Protein AF-0000000080282790 (afdb_homodimer)

Solvent-accessible surface area (backbone atoms only — not comparable to full-atom values): 28186 Å² total; per-residue (Å²): 68,36,35,28,41,36,25,64,30,59,47,28,40,49,31,53,51,54,40,48,74,72,68,46,48,37,33,34,39,38,60,56,59,32,87,54,83,62,61,91,70,49,43,78,41,66,48,55,32,56,64,36,74,82,45,56,79,73,37,59,71,25,41,21,34,42,41,28,55,83,50,23,51,84,11,42,65,58,43,53,52,50,36,56,74,52,59,33,47,34,39,36,36,57,36,33,38,27,58,83,53,74,52,37,54,61,67,58,29,48,53,42,42,51,52,48,51,52,49,68,68,42,95,45,42,26,27,38,38,19,26,28,28,44,44,68,54,58,50,60,47,20,50,44,36,47,72,40,56,52,44,69,41,51,52,47,62,17,20,34,5,32,20,36,53,69,57,53,18,54,52,50,46,50,46,58,75,38,72,89,41,53,77,36,77,44,59,40,24,3,69,50,76,39,28,46,40,54,50,38,38,46,48,13,28,58,60,36,42,87,35,44,61,45,69,41,60,58,66,55,49,39,49,26,45,43,58,61,66,48,59,71,66,53,49,51,44,53,53,37,27,35,55,38,17,45,76,48,58,52,67,65,44,63,46,45,24,70,75,68,74,42,78,48,52,40,57,60,56,47,40,58,77,45,36,51,60,48,28,57,68,60,38,107,66,35,35,29,40,35,25,64,29,59,46,28,42,50,30,51,51,52,40,47,74,70,68,47,48,37,33,33,41,37,62,57,56,30,85,52,83,62,61,90,70,49,45,78,41,68,49,54,32,57,64,39,74,81,45,56,77,71,36,60,70,27,41,20,34,39,40,29,54,83,51,22,51,83,10,43,64,59,44,53,52,49,35,56,74,51,59,34,46,34,40,34,36,57,35,31,37,27,57,83,53,72,54,37,55,63,66,59,30,49,52,42,43,50,52,49,51,54,48,68,68,41,94,45,42,25,28,38,37,19,26,30,29,41,44,69,54,60,51,60,48,18,48,43,37,47,73,40,56,51,46,68,40,52,52,48,62,17,20,34,6,32,21,38,51,69,58,53,19,53,52,48,46,52,47,58,76,40,72,89,41,54,77,37,77,43,58,40,25,3,68,52,76,38,27,48,40,54,51,39,37,46,47,12,28,56,58,37,43,87,35,42,61,44,70,42,58,58,67,55,49,40,48,25,45,44,58,59,66,47,60,72,65,52,48,51,44,52,54,38,26,34,53,39,16,46,75,48,56,52,68,64,44,62,45,42,25,70,75,69,74,41,78,48,52,40,58,60,55,48,39,57,77,47,35,50,60,48,27,57,70,60,38,106

InterPro domains:
  IPR016040 NAD(P)-binding domain [PF13460] (6-177)
  IPR036291 NAD(P)-binding domain superfamily [SSF51735] (2-273)
  IPR051604 Ergot Alkaloid Biosynthesis Oxidoreductase [PTHR43162] (2-278)

Foldseek 3Di:
DEEEFPCVDPQNVLLVVVCVVVVHAYEYEDQPPDPPPDPPRYHYHHHQLCQCVVCLVVLAPHAEYEDECVRNPNNLLVVLVSNVVNPHAEYEYEAALCLVVPFADVVRSVSRVVSVVSNLPGPHFYEYEHEWAALCVCLVQLVVLLVHQEREEAQQQQKEFHAYSNLVSVVSNVRGPDRPRTPHYFYDGAADIDGNQRLSCLLCVLLVHRHGYDHDDLVVVQVVCVVVVDDSVVSSRVVRRSVVSSVPNGDHDQRSCVRVVHHGDHSSNVSNVVSVSNYNPDDD/DEEEFPCVDPQNVLLVVVCVVVVHAYEYEDCPPDPPPDPPRYHYHHHQLCQCVVCLVVLAPHAEYEDECVRNPNNLLVVLVSNVVNPHAEYEYEAALCLVVPFADVVRSVSRVVSVCSNLPGPHFYEYEHEWAALCVCLVQLVVLLVHQEREEAQQQQKEFHAYSNLVSVVSNVRGPDRPRGPHYHYDGAADIDGNQRLSCLLCVLLVHRHGYDHDDLVVVQVVCVVVVDDSVVSSRVVRRSVVSSVPNGDHDQRSCVRVVHHGDHSSNVSNVVSVSSYNPDDD

Nearest PDB structures (foldseek):
  5l4l-assembly1_A  TM=9.215E-01  e=4.609E-29  Streptomyces antibioticus
  8r2j-assembly2_B  TM=8.948E-01  e=4.585E-27  Streptomyces swartbergensis
  8r2j-assembly1_A  TM=8.954E-01  e=7.963E-27  Streptomyces swartbergensis
  2zcu-assembly1_A  TM=8.762E-01  e=7.799E-19  unclassified
  2zcv-assembly1_A  TM=8.796E-01  e=2.572E-17  Escherichia coli

Organism: Amycolatopsis orientalis (NCBI:txid31958)

Secondary structure (DSSP, 8-state):
-EEETTTTSHHHHHHHHHHHHTT--EEEEE-SS------TTEEEEE--TTSGGGGGGGGTT--EEEE-HHHHGGGHHHHHHHHHHTT--EEEEEEEGGGTS--S-HHHHHHHHHHHHHHHTSSSEEEEEEE--BGGGGGGGHHHHHH-SEEEES-TT-EE--B-HHHHHHHHHHHHH-STTTTEEEEE--SS-EEHHHHHHHHHHHHT---EEEE--HHHHHHHHHHTT--THHHHHHHHHHHHHHHS-----SHHHHHHSSPPPPHHHHHHHTGGGTS-----/-EEETTTTSHHHHHHHHHHHHTT--EEEEE-SS------TTEEEEE--TTSGGGGGGGGTT--EEEE-HHHHGGGHHHHHHHHHHTT--EEEEEEEGGGTS--S-HHHHHHHHHHHHHHHTSSSEEEEEEE--BGGGGGGGHHHHHH-SEEEES-TT-EE--B-HHHHHHHHHHHHH-STTTTEEEEE--SS-EEHHHHHHHHHHHHT---EEEE--HHHHHHHHHHTT--THHHHHHHHHHHHHHHS-----SHHHHHHSSPPPPHHHHHHHTGGGTS-----

Sequence (568 aa):
MILITGANGVVGRRVTDMLLQEGAAVAAVTRGLGETPSPDGVKVVSGDLFSPQWIEPELEGVEAIQLSPRATGPGLAELVKLAERQGVRRLVLLSATTVEYPAGEARFAAQFKAAEDLVAGSGLEWTVLRLADFAANALAWAPQLKAGDVVRGAYAQAATSPIHEADIAAVAVQALTGGAHAGMVHTLTGPHSLDQAEKVRIIGSAVGRALSFQELPPEQVRQGMLAQGLPEEVPARLLGSLADYALRPGPTTRTVEDLLGRPALTFADWVRDNAFAFTEPFPSMILITGANGVVGRRVTDMLLQEGAAVAAVTRGLGETPSPDGVKVVSGDLFSPQWIEPELEGVEAIQLSPRATGPGLAELVKLAERQGVRRLVLLSATTVEYPAGEARFAAQFKAAEDLVAGSGLEWTVLRLADFAANALAWAPQLKAGDVVRGAYAQAATSPIHEADIAAVAVQALTGGAHAGMVHTLTGPHSLDQAEKVRIIGSAVGRALSFQELPPEQVRQGMLAQGLPEEVPARLLGSLADYALRPGPTTRTVEDLLGRPALTFADWVRDNAFAFTEPFPS

pLDDT: mean 91.1, std 9.85, range [43.03, 98.62]

Radius of gyration: 24.53 Å; Cα contacts (8 Å, |Δi|>4): 1304; chains: 2; bounding box: 46×72×56 Å

Structure (mmCIF, N/CA/C/O backbone):
data_AF-0000000080282790-model_v1
#
loop_
_entity.id
_entity.type
_entity.pdbx_description
1 polymer 'NmrA family transcriptional regulator'
#
loop_
_atom_site.group_PDB
_atom_site.id
_atom_site.type_symbol
_atom_site.label_atom_id
_atom_site.label_alt_id
_atom_site.label_comp_id
_atom_site.label_asym_id
_atom_site.label_entity_id
_atom_site.label_seq_id
_atom_site.pdbx_PDB_ins_code
_atom_site.Cartn_x
_atom_site.Cartn_y
_atom_site.Cartn_z
_atom_site.occupancy
_atom_site.B_iso_or_equiv
_atom_site.auth_seq_id
_atom_site.auth_comp_id
_atom_site.auth_asym_id
_atom_site.auth_atom_id
_atom_site.pdbx_PDB_model_num
ATOM 1 N N . MET A 1 1 ? 2.842 30 -10.203 1 95.38 1 MET A N 1
ATOM 2 C CA . MET A 1 1 ? 3.492 28.766 -9.75 1 95.38 1 MET A CA 1
ATOM 3 C C . MET A 1 1 ? 3.088 28.438 -8.312 1 95.38 1 MET A C 1
ATOM 5 O O . MET A 1 1 ? 2.926 29.344 -7.488 1 95.38 1 MET A O 1
ATOM 9 N N . ILE A 1 2 ? 2.84 27.219 -8.055 1 97.5 2 ILE A N 1
ATOM 10 C CA . ILE A 1 2 ? 2.479 26.766 -6.719 1 97.5 2 ILE A CA 1
ATOM 11 C C . ILE A 1 2 ? 3.592 25.875 -6.156 1 97.5 2 ILE A C 1
ATOM 13 O O . ILE A 1 2 ? 4.078 24.969 -6.84 1 97.5 2 ILE A O 1
ATOM 17 N N . LEU A 1 3 ? 4.008 26.188 -4.938 1 97.56 3 LEU A N 1
ATOM 18 C CA . LEU A 1 3 ? 5.07 25.438 -4.289 1 97.56 3 LEU A CA 1
ATOM 19 C C . LEU A 1 3 ? 4.492 24.438 -3.285 1 97.56 3 LEU A C 1
ATOM 21 O O . LEU A 1 3 ? 3.662 24.812 -2.451 1 97.56 3 LEU A O 1
ATOM 25 N N . ILE A 1 4 ? 4.93 23.219 -3.408 1 96.19 4 ILE A N 1
ATOM 26 C CA . ILE A 1 4 ? 4.438 22.156 -2.545 1 96.19 4 ILE A CA 1
ATOM 27 C C . ILE A 1 4 ? 5.562 21.656 -1.64 1 96.19 4 ILE A C 1
ATOM 29 O O . ILE A 1 4 ? 6.562 21.109 -2.119 1 96.19 4 ILE A O 1
ATOM 33 N N . THR A 1 5 ? 5.375 21.906 -0.294 1 93.31 5 THR A N 1
ATOM 34 C CA . THR A 1 5 ? 6.242 21.219 0.659 1 93.31 5 THR A CA 1
ATOM 35 C C . THR A 1 5 ? 5.688 19.844 1 1 93.31 5 THR A C 1
ATOM 37 O O . THR A 1 5 ? 4.469 19.641 1.033 1 93.31 5 THR A O 1
ATOM 40 N N . GLY A 1 6 ? 6.559 18.875 1.169 1 85.94 6 GLY A N 1
ATOM 41 C CA . GLY A 1 6 ? 6.086 17.516 1.367 1 85.94 6 GLY A CA 1
ATOM 42 C C . GLY A 1 6 ? 5.52 16.891 0.106 1 85.94 6 GLY A C 1
ATOM 43 O O . GLY A 1 6 ? 4.527 16.156 0.16 1 85.94 6 GLY A O 1
ATOM 44 N N . ALA A 1 7 ? 6.082 17.172 -0.977 1 83.69 7 ALA A N 1
ATOM 45 C CA . ALA A 1 7 ? 5.57 16.781 -2.289 1 83.69 7 ALA A CA 1
ATOM 46 C C . ALA A 1 7 ? 5.594 15.266 -2.459 1 83.69 7 ALA A C 1
ATOM 48 O O . ALA A 1 7 ? 4.793 14.703 -3.211 1 83.69 7 ALA A O 1
ATOM 49 N N . ASN A 1 8 ? 6.387 14.602 -1.697 1 77.94 8 ASN A N 1
ATOM 50 C CA . ASN A 1 8 ? 6.508 13.148 -1.83 1 77.94 8 ASN A CA 1
ATOM 51 C C . ASN A 1 8 ? 5.562 12.422 -0.877 1 77.94 8 ASN A C 1
ATOM 53 O O . ASN A 1 8 ? 5.469 11.195 -0.91 1 77.94 8 ASN A O 1
ATOM 57 N N . GLY A 1 9 ? 4.93 13.203 -0.164 1 81 9 GLY A N 1
ATOM 58 C CA . GLY A 1 9 ? 3.986 12.602 0.768 1 81 9 GLY A CA 1
ATOM 59 C C . GLY A 1 9 ? 2.672 12.219 0.119 1 81 9 GLY A C 1
ATOM 60 O O . GLY A 1 9 ? 2.461 12.469 -1.069 1 81 9 GLY A O 1
ATOM 61 N N . VAL A 1 10 ? 1.82 11.602 0.936 1 83.5 10 VAL A N 1
ATOM 62 C CA . VAL A 1 10 ? 0.531 11.07 0.511 1 83.5 10 VAL A CA 1
ATOM 63 C C . VAL A 1 10 ? -0.321 12.195 -0.082 1 83.5 10 VAL A C 1
ATOM 65 O O . VAL A 1 10 ? -0.929 12.023 -1.142 1 83.5 10 VAL A O 1
ATOM 68 N N . VAL A 1 11 ? -0.322 13.32 0.583 1 89.44 11 VAL A N 1
ATOM 69 C CA . VAL A 1 11 ? -1.149 14.438 0.142 1 89.44 11 VAL A CA 1
ATOM 70 C C . VAL A 1 11 ? -0.428 15.211 -0.959 1 89.44 11 VAL A C 1
ATOM 72 O O . VAL A 1 11 ? -1.021 15.531 -1.99 1 89.44 11 VAL A O 1
ATOM 75 N N . GLY A 1 12 ? 0.852 15.484 -0.77 1 90.25 12 GLY A N 1
ATOM 76 C CA . GLY A 1 12 ? 1.631 16.281 -1.698 1 90.25 12 GLY A CA 1
ATOM 77 C C . GLY A 1 12 ? 1.627 15.734 -3.113 1 90.25 12 GLY A C 1
ATOM 78 O O . GLY A 1 12 ? 1.481 16.484 -4.078 1 90.25 12 GLY A O 1
ATOM 79 N N . ARG A 1 13 ? 1.73 14.484 -3.262 1 85.19 13 ARG A N 1
ATOM 80 C CA . ARG A 1 13 ? 1.756 13.859 -4.578 1 85.19 13 ARG A CA 1
ATOM 81 C C . ARG A 1 13 ? 0.43 14.055 -5.305 1 85.19 13 ARG A C 1
ATOM 83 O O . ARG A 1 13 ? 0.41 14.352 -6.5 1 85.19 13 ARG A O 1
ATOM 90 N N . ARG A 1 14 ? -0.644 13.852 -4.605 1 89.06 14 ARG A N 1
ATOM 91 C CA . ARG A 1 14 ? -1.972 13.984 -5.195 1 89.06 14 ARG A CA 1
ATOM 92 C C . ARG A 1 14 ? -2.258 15.422 -5.59 1 89.06 14 ARG A C 1
ATOM 94 O O . ARG A 1 14 ? -2.83 15.68 -6.652 1 89.06 14 ARG A O 1
ATOM 101 N N . VAL A 1 15 ? -1.848 16.281 -4.738 1 94.5 15 VAL A N 1
ATOM 102 C CA . VAL A 1 15 ? -2.033 17.703 -5.027 1 94.5 15 VAL A CA 1
ATOM 103 C C . VAL A 1 15 ? -1.242 18.094 -6.273 1 94.5 15 VAL A C 1
ATOM 105 O O . VAL A 1 15 ? -1.769 18.75 -7.172 1 94.5 15 VAL A O 1
ATOM 108 N N . THR A 1 16 ? -0.002 17.656 -6.352 1 92.5 16 THR A N 1
ATOM 109 C CA . THR A 1 16 ? 0.854 17.938 -7.5 1 92.5 16 THR A CA 1
ATOM 110 C C . THR A 1 16 ? 0.219 17.422 -8.789 1 92.5 16 THR A C 1
ATOM 112 O O . THR A 1 16 ? 0.119 18.156 -9.773 1 92.5 16 THR A O 1
ATOM 115 N N . ASP A 1 17 ? -0.285 16.266 -8.742 1 88.5 17 ASP A N 1
ATOM 116 C CA . ASP A 1 17 ? -0.903 15.656 -9.914 1 88.5 17 ASP A CA 1
ATOM 117 C C . ASP A 1 17 ? -2.127 16.453 -10.367 1 88.5 17 ASP A C 1
ATOM 119 O O . ASP A 1 17 ? -2.291 16.734 -11.555 1 88.5 17 ASP A O 1
ATOM 123 N N . MET A 1 18 ? -2.93 16.781 -9.438 1 92.81 18 MET A N 1
ATOM 124 C CA . MET A 1 18 ? -4.168 17.484 -9.75 1 92.81 18 MET A CA 1
ATOM 125 C C . MET A 1 18 ? -3.869 18.875 -10.305 1 92.81 18 MET A C 1
ATOM 127 O O . MET A 1 18 ? -4.512 19.328 -11.258 1 92.81 18 MET A O 1
ATOM 131 N N . LEU A 1 19 ? -2.902 19.562 -9.734 1 96.06 19 LEU A N 1
ATOM 132 C CA . LEU A 1 19 ? -2.523 20.891 -10.203 1 96.06 19 LEU A CA 1
ATOM 133 C C . LEU A 1 19 ? -1.993 20.828 -11.633 1 96.06 19 LEU A C 1
ATOM 135 O O . LEU A 1 19 ? -2.338 21.672 -12.469 1 96.06 19 LEU A O 1
ATOM 139 N N . LEU A 1 20 ? -1.208 19.797 -11.938 1 92.69 20 LEU A N 1
ATOM 140 C CA . LEU A 1 20 ? -0.663 19.625 -13.281 1 92.69 20 LEU A CA 1
ATOM 141 C C . LEU A 1 20 ? -1.775 19.375 -14.289 1 92.69 20 LEU A C 1
ATOM 143 O O . LEU A 1 20 ? -1.742 19.891 -15.406 1 92.69 20 LEU A O 1
ATOM 147 N N . GLN A 1 21 ? -2.693 18.609 -13.883 1 90.19 21 GLN A N 1
ATOM 148 C CA . GLN A 1 21 ? -3.834 18.312 -14.742 1 90.19 21 GLN A CA 1
ATOM 149 C C . GLN A 1 21 ? -4.621 19.578 -15.062 1 90.19 21 GLN A C 1
ATOM 151 O O . GLN A 1 21 ? -5.219 19.688 -16.141 1 90.19 21 GLN A O 1
ATOM 156 N N . GLU A 1 22 ? -4.566 20.5 -14.195 1 91.81 22 GLU A N 1
ATOM 157 C CA . GLU A 1 22 ? -5.27 21.766 -14.391 1 91.81 22 GLU A CA 1
ATOM 158 C C . GLU A 1 22 ? -4.398 22.781 -15.133 1 91.81 22 GLU A C 1
ATOM 160 O O . GLU A 1 22 ? -4.797 23.922 -15.328 1 91.81 22 GLU A O 1
ATOM 165 N N . GLY A 1 23 ? -3.172 22.391 -15.398 1 92.19 23 GLY A N 1
ATOM 166 C CA . GLY A 1 23 ? -2.289 23.234 -16.188 1 92.19 23 GLY A CA 1
ATOM 167 C C . GLY A 1 23 ? -1.485 24.203 -15.352 1 92.19 23 GLY A C 1
ATOM 168 O O . GLY A 1 23 ? -0.901 25.156 -15.883 1 92.19 23 GLY A O 1
ATOM 169 N N . ALA A 1 24 ? -1.476 24.016 -14.047 1 94.12 24 ALA A N 1
ATOM 170 C CA . ALA A 1 24 ? -0.714 24.906 -13.172 1 94.12 24 ALA A CA 1
ATOM 171 C C . ALA A 1 24 ? 0.766 24.531 -13.164 1 94.12 24 ALA A C 1
ATOM 173 O O . ALA A 1 24 ? 1.12 23.359 -13.328 1 94.12 24 ALA A O 1
ATOM 174 N N . ALA A 1 25 ? 1.568 25.516 -13.016 1 94.44 25 ALA A N 1
ATOM 175 C CA . ALA A 1 25 ? 2.986 25.266 -12.773 1 94.44 25 ALA A CA 1
ATOM 176 C C . ALA A 1 25 ? 3.24 24.922 -11.305 1 94.44 25 ALA A C 1
ATOM 178 O O . ALA A 1 25 ? 2.719 25.594 -10.406 1 94.44 25 ALA A O 1
ATOM 179 N N . VAL A 1 26 ? 3.975 23.844 -11.109 1 95.81 26 VAL A N 1
ATOM 180 C CA . VAL A 1 26 ? 4.184 23.359 -9.75 1 95.81 26 VAL A CA 1
ATOM 181 C C . VAL A 1 26 ? 5.684 23.25 -9.469 1 95.81 26 VAL A C 1
ATOM 183 O O . VAL A 1 26 ? 6.453 22.797 -10.32 1 95.81 26 VAL A O 1
ATOM 186 N N . ALA A 1 27 ? 6.082 23.734 -8.289 1 94.94 27 ALA A N 1
ATOM 187 C CA . ALA A 1 27 ? 7.402 23.453 -7.73 1 94.94 27 ALA A CA 1
ATOM 188 C C . ALA A 1 27 ? 7.305 22.516 -6.535 1 94.94 27 ALA A C 1
ATOM 190 O O . ALA A 1 27 ? 6.605 22.812 -5.562 1 94.94 27 ALA A O 1
ATOM 191 N N . ALA A 1 28 ? 7.945 21.406 -6.629 1 91.75 28 ALA A N 1
ATOM 192 C CA . ALA A 1 28 ? 7.945 20.406 -5.566 1 91.75 28 ALA A CA 1
ATOM 193 C C . ALA A 1 28 ? 9.258 20.438 -4.789 1 91.75 28 ALA A C 1
ATOM 195 O O . ALA A 1 28 ? 10.336 20.219 -5.363 1 91.75 28 ALA A O 1
ATOM 196 N N . VAL A 1 29 ? 9.156 20.688 -3.494 1 89.88 29 VAL A N 1
ATOM 197 C CA . VAL A 1 29 ? 10.352 20.703 -2.66 1 89.88 29 VAL A CA 1
ATOM 198 C C . VAL A 1 29 ? 10.641 19.281 -2.152 1 89.88 29 VAL A C 1
ATOM 200 O O . VAL A 1 29 ? 9.758 18.625 -1.595 1 89.88 29 VAL A O 1
ATOM 203 N N . THR A 1 30 ? 11.781 18.812 -2.486 1 79.94 30 THR A N 1
ATOM 204 C CA . THR A 1 30 ? 12.234 17.516 -2.004 1 79.94 30 THR A CA 1
ATOM 205 C C . THR A 1 30 ? 13.547 17.656 -1.229 1 79.94 30 THR A C 1
ATOM 207 O O . THR A 1 30 ? 14.211 18.688 -1.306 1 79.94 30 THR A O 1
ATOM 210 N N . ARG A 1 31 ? 13.984 16.781 -0.358 1 72.69 31 ARG A N 1
ATOM 211 C CA . ARG A 1 31 ? 15.211 16.828 0.422 1 72.69 31 ARG A CA 1
ATOM 212 C C . ARG A 1 31 ? 16.406 16.375 -0.406 1 72.69 31 ARG A C 1
ATOM 214 O O . ARG A 1 31 ? 17.547 16.453 0.043 1 72.69 31 ARG A O 1
ATOM 221 N N . GLY A 1 32 ? 16.25 16.266 -1.639 1 62.09 32 GLY A N 1
ATOM 222 C CA . GLY A 1 32 ? 17.344 15.992 -2.551 1 62.09 32 GLY A CA 1
ATOM 223 C C . GLY A 1 32 ? 17.797 14.547 -2.539 1 62.09 32 GLY A C 1
ATOM 224 O O . GLY A 1 32 ? 18.75 14.18 -3.213 1 62.09 32 GLY A O 1
ATOM 225 N N . LEU A 1 33 ? 17.406 13.727 -1.724 1 52.19 33 LEU A N 1
ATOM 226 C CA . LEU A 1 33 ? 18.031 12.414 -1.607 1 52.19 33 LEU A CA 1
ATOM 227 C C . LEU A 1 33 ? 17.625 11.508 -2.768 1 52.19 33 LEU A C 1
ATOM 229 O O . LEU A 1 33 ? 18.25 10.484 -3.016 1 52.19 33 LEU A O 1
ATOM 233 N N . GLY A 1 34 ? 16.734 12.008 -3.658 1 53.66 34 GLY A N 1
ATOM 234 C CA . GLY A 1 34 ? 16.438 11.055 -4.711 1 53.66 34 GLY A CA 1
ATOM 235 C C . GLY A 1 34 ? 15.969 11.711 -5.996 1 53.66 34 GLY A C 1
ATOM 236 O O . GLY A 1 34 ? 15.664 12.906 -6.016 1 53.66 34 GLY A O 1
ATOM 237 N N . GLU A 1 35 ? 16.578 11.266 -7.117 1 51.53 35 GLU A N 1
ATOM 238 C CA . GLU A 1 35 ? 16.203 11.695 -8.461 1 51.53 35 GLU A CA 1
ATOM 239 C C . GLU A 1 35 ? 14.789 11.234 -8.805 1 51.53 35 GLU A C 1
ATOM 241 O O . GLU A 1 35 ? 14.602 10.164 -9.398 1 51.53 35 GLU A O 1
ATOM 246 N N . THR A 1 36 ? 13.914 11.477 -7.945 1 53.56 36 THR A N 1
ATOM 247 C CA . THR A 1 36 ? 12.586 11.039 -8.367 1 53.56 36 THR A CA 1
ATOM 248 C C . THR A 1 36 ? 12.203 11.695 -9.695 1 53.56 36 THR A C 1
ATOM 250 O O . THR A 1 36 ? 12.281 12.914 -9.836 1 53.56 36 THR A O 1
ATOM 253 N N . PRO A 1 37 ? 12.195 10.844 -10.742 1 52.59 37 PRO A N 1
ATOM 254 C CA . PRO A 1 37 ? 11.711 11.477 -11.977 1 52.59 37 PRO A CA 1
ATOM 255 C C . PRO A 1 37 ? 10.422 12.273 -11.766 1 52.59 37 PRO A C 1
ATOM 257 O O . PRO A 1 37 ? 9.5 11.789 -11.109 1 52.59 37 PRO A O 1
ATOM 260 N N . SER A 1 38 ? 10.555 13.539 -11.844 1 62.03 38 SER A N 1
ATOM 261 C CA . SER A 1 38 ? 9.375 14.391 -11.734 1 62.03 38 SER A CA 1
ATOM 262 C C . SER A 1 38 ? 8.57 14.383 -13.023 1 62.03 38 SER A C 1
ATOM 264 O O . SER A 1 38 ? 9.133 14.383 -14.125 1 62.03 38 SER A O 1
ATOM 266 N N . PRO A 1 39 ? 7.27 14.125 -12.82 1 62.28 39 PRO A N 1
ATOM 267 C CA . PRO A 1 39 ? 6.434 14.266 -14.016 1 62.28 39 PRO A CA 1
ATOM 268 C C . PRO A 1 39 ? 6.77 15.516 -14.828 1 62.28 39 PRO A C 1
ATOM 270 O O . PRO A 1 39 ? 7.336 16.469 -14.289 1 62.28 39 PRO A O 1
ATOM 273 N N . ASP A 1 40 ? 6.496 15.469 -16.047 1 70.31 40 ASP A N 1
ATOM 274 C CA . ASP A 1 40 ? 6.652 16.641 -16.906 1 70.31 40 ASP A CA 1
ATOM 275 C C . ASP A 1 40 ? 5.895 17.844 -16.328 1 70.31 40 ASP A C 1
ATOM 277 O O . ASP A 1 40 ? 4.77 17.703 -15.852 1 70.31 40 ASP A O 1
ATOM 281 N N . GLY A 1 41 ? 6.559 18.938 -16.109 1 77.38 41 GLY A N 1
ATOM 282 C CA . GLY A 1 41 ? 5.922 20.172 -15.688 1 77.38 41 GLY A CA 1
ATOM 283 C C . GLY A 1 41 ? 6.195 20.516 -14.234 1 77.38 41 GLY A C 1
ATOM 284 O O . GLY A 1 41 ? 5.82 21.578 -13.758 1 77.38 41 GLY A O 1
ATOM 285 N N . VAL A 1 42 ? 6.812 19.547 -13.562 1 88.5 42 VAL A N 1
ATOM 286 C CA . VAL A 1 42 ? 7.113 19.828 -12.164 1 88.5 42 VAL A CA 1
ATOM 287 C C . VAL A 1 42 ? 8.555 20.312 -12.023 1 88.5 42 VAL A C 1
ATOM 289 O O . VAL A 1 42 ? 9.477 19.672 -12.531 1 88.5 42 VAL A O 1
ATOM 292 N N . LYS A 1 43 ? 8.742 21.5 -11.508 1 89 43 LYS A N 1
ATOM 293 C CA . LYS A 1 43 ? 10.07 21.969 -11.094 1 89 43 LYS A CA 1
ATOM 294 C C . LYS A 1 43 ? 10.461 21.359 -9.75 1 89 43 LYS A C 1
ATOM 296 O O . LYS A 1 43 ? 9.82 21.625 -8.734 1 89 43 LYS A O 1
ATOM 301 N N . VAL A 1 44 ? 11.469 20.578 -9.789 1 88.38 44 VAL A N 1
ATOM 302 C CA . VAL A 1 44 ? 11.93 19.984 -8.539 1 88.38 44 VAL A CA 1
ATOM 303 C C . VAL A 1 44 ? 12.938 20.906 -7.867 1 88.38 44 VAL A C 1
ATOM 305 O O . VAL A 1 44 ? 13.906 21.344 -8.492 1 88.38 44 VAL A O 1
ATOM 308 N N . VAL A 1 45 ? 12.68 21.234 -6.645 1 88.81 45 VAL A N 1
ATOM 309 C CA . VAL A 1 45 ? 13.555 22.062 -5.82 1 88.81 45 VAL A CA 1
ATOM 310 C C . VAL A 1 45 ? 14.086 21.25 -4.645 1 88.81 45 VAL A C 1
ATOM 312 O O . VAL A 1 45 ? 13.312 20.734 -3.84 1 88.81 45 VAL A O 1
ATOM 315 N N . SER A 1 46 ? 15.344 21.109 -4.578 1 85.5 46 SER A N 1
ATOM 316 C CA . SER A 1 46 ? 15.93 20.25 -3.562 1 85.5 46 SER A CA 1
ATOM 317 C C . SER A 1 46 ? 16.562 21.047 -2.439 1 85.5 46 SER A C 1
ATOM 319 O O . SER A 1 46 ? 17.25 22.047 -2.695 1 85.5 46 SER A O 1
ATOM 321 N N . GLY A 1 47 ? 16.25 20.688 -1.185 1 86.31 47 GLY A N 1
ATOM 322 C CA . GLY A 1 47 ? 16.859 21.328 -0.019 1 86.31 47 GLY A CA 1
ATOM 323 C C . GLY A 1 47 ? 16.141 20.984 1.276 1 86.31 47 GLY A C 1
ATOM 324 O O . GLY A 1 47 ? 15.031 20.438 1.257 1 86.31 47 GLY A O 1
ATOM 325 N N . ASP A 1 48 ? 16.812 21.297 2.377 1 88.06 48 ASP A N 1
ATOM 326 C CA . ASP A 1 48 ? 16.281 21.047 3.709 1 88.06 48 ASP A CA 1
ATOM 327 C C . ASP A 1 48 ? 15.43 22.219 4.191 1 88.06 48 ASP A C 1
ATOM 329 O O . ASP A 1 48 ? 15.953 23.312 4.418 1 88.06 48 ASP A O 1
ATOM 333 N N . LEU A 1 49 ? 14.242 22.016 4.402 1 92.31 49 LEU A N 1
ATOM 334 C CA . LEU A 1 49 ? 13.328 23.078 4.809 1 92.31 49 LEU A CA 1
ATOM 335 C C . LEU A 1 49 ? 13.461 23.375 6.297 1 92.31 49 LEU A C 1
ATOM 337 O O . LEU A 1 49 ? 12.891 24.344 6.797 1 92.31 49 LEU A O 1
ATOM 341 N N . PHE A 1 50 ? 14.266 22.531 6.984 1 91.44 50 PHE A N 1
ATOM 342 C CA . PHE A 1 50 ? 14.555 22.859 8.375 1 91.44 50 PHE A CA 1
ATOM 343 C C . PHE A 1 50 ? 15.438 24.094 8.461 1 91.44 50 PHE A C 1
ATOM 345 O O . PHE A 1 50 ? 15.438 24.797 9.484 1 91.44 50 PHE A O 1
ATOM 352 N N . SER A 1 51 ? 16.203 24.312 7.379 1 93.31 51 SER A N 1
ATOM 353 C CA . SER A 1 51 ? 16.953 25.531 7.129 1 93.31 51 SER A CA 1
ATOM 354 C C . SER A 1 51 ? 16.656 26.094 5.742 1 93.31 51 SER A C 1
ATOM 356 O O . SER A 1 51 ? 17.469 25.953 4.824 1 93.31 51 SER A O 1
ATOM 358 N N . PRO A 1 52 ? 15.5 26.781 5.641 1 94.69 52 PRO A N 1
ATOM 359 C CA . PRO A 1 52 ? 14.906 27.016 4.32 1 94.69 52 PRO A CA 1
ATOM 360 C C . PRO A 1 52 ? 15.508 28.219 3.605 1 94.69 52 PRO A C 1
ATOM 362 O O . PRO A 1 52 ? 15.016 28.641 2.553 1 94.69 52 PRO A O 1
ATOM 365 N N . GLN A 1 53 ? 16.672 28.844 4.027 1 94.19 53 GLN A N 1
ATOM 366 C CA . GLN A 1 53 ? 17.219 30.062 3.449 1 94.19 53 GLN A CA 1
ATOM 367 C C . GLN A 1 53 ? 17.531 29.875 1.966 1 94.19 53 GLN A C 1
ATOM 369 O O . GLN A 1 53 ? 17.391 30.812 1.173 1 94.19 53 GLN A O 1
ATOM 374 N N . TRP A 1 54 ? 17.828 28.703 1.639 1 94 54 TRP A N 1
ATOM 375 C CA . TRP A 1 54 ? 18.234 28.406 0.269 1 94 54 TRP A CA 1
ATOM 376 C C . TRP A 1 54 ? 17.062 28.562 -0.691 1 94 54 TRP A C 1
ATOM 378 O O . TRP A 1 54 ? 17.25 28.672 -1.904 1 94 54 TRP A O 1
ATOM 388 N N . ILE A 1 55 ? 15.859 28.672 -0.203 1 95.31 55 ILE A N 1
ATOM 389 C CA . ILE A 1 55 ? 14.688 28.547 -1.07 1 95.31 55 ILE A CA 1
ATOM 390 C C . ILE A 1 55 ? 14.297 29.922 -1.601 1 95.31 55 ILE A C 1
ATOM 392 O O . ILE A 1 55 ? 13.469 30.031 -2.51 1 95.31 55 ILE A O 1
ATOM 396 N N . GLU A 1 56 ? 14.844 30.953 -1.093 1 95.5 56 GLU A N 1
ATOM 397 C CA . GLU A 1 56 ? 14.398 32.312 -1.345 1 95.5 56 GLU A CA 1
ATOM 398 C C . GLU A 1 56 ? 14.328 32.625 -2.842 1 95.5 56 GLU A C 1
ATOM 400 O O . GLU A 1 56 ? 13.297 33.062 -3.34 1 95.5 56 GLU A O 1
ATOM 405 N N . PRO A 1 57 ? 15.383 32.281 -3.65 1 95.12 57 PRO A N 1
ATOM 406 C CA . PRO A 1 57 ? 15.281 32.562 -5.086 1 95.12 57 PRO A CA 1
ATOM 407 C C . PRO A 1 57 ? 14.188 31.734 -5.766 1 95.12 57 PRO A C 1
ATOM 409 O O . PRO A 1 57 ? 13.617 32.156 -6.773 1 95.12 57 PRO A O 1
ATOM 412 N N . GLU A 1 58 ? 13.875 30.625 -5.188 1 94.81 58 GLU A N 1
ATOM 413 C CA . GLU A 1 58 ? 12.891 29.719 -5.77 1 94.81 58 GLU A CA 1
ATOM 414 C C . GLU A 1 58 ? 11.469 30.219 -5.531 1 94.81 58 GLU A C 1
ATOM 416 O O . GLU A 1 58 ? 10.523 29.734 -6.164 1 94.81 58 GLU A O 1
ATOM 421 N N . LEU A 1 59 ? 11.328 31.188 -4.648 1 97 59 LEU A N 1
ATOM 422 C CA . LEU A 1 59 ? 10.008 31.688 -4.293 1 97 59 LEU A CA 1
ATOM 423 C C . LEU A 1 59 ? 9.562 32.781 -5.273 1 97 59 LEU A C 1
ATOM 425 O O . LEU A 1 59 ? 8.406 33.188 -5.262 1 97 59 LEU A O 1
ATOM 429 N N . GLU A 1 60 ? 10.516 33.188 -6.121 1 95 60 GLU A N 1
ATOM 430 C CA . GLU A 1 60 ? 10.141 34.156 -7.129 1 95 60 GLU A CA 1
ATOM 431 C C . GLU A 1 60 ? 9.031 33.625 -8.031 1 95 60 GLU A C 1
ATOM 433 O O . GLU A 1 60 ? 9.156 32.562 -8.609 1 95 60 GLU A O 1
ATOM 438 N N . GLY A 1 61 ? 7.957 34.312 -8.133 1 95.12 61 GLY A N 1
ATOM 439 C CA . GLY A 1 61 ? 6.859 33.938 -9 1 95.12 61 GLY A CA 1
ATOM 440 C C . GLY A 1 61 ? 5.918 32.938 -8.367 1 95.12 61 GLY A C 1
ATOM 441 O O . GLY A 1 61 ? 4.914 32.531 -8.969 1 95.12 61 GLY A O 1
ATOM 442 N N . VAL A 1 62 ? 6.211 32.531 -7.164 1 97.25 62 VAL A N 1
ATOM 443 C CA . VAL A 1 62 ? 5.332 31.594 -6.457 1 97.25 62 VAL A CA 1
ATOM 444 C C . VAL A 1 62 ? 4.121 32.344 -5.918 1 97.25 62 VAL A C 1
ATOM 446 O O . VAL A 1 62 ? 4.266 33.375 -5.234 1 97.25 62 VAL A O 1
ATOM 449 N N . GLU A 1 63 ? 2.979 31.859 -6.242 1 97.44 63 GLU A N 1
ATOM 450 C CA . GLU A 1 63 ? 1.737 32.5 -5.828 1 97.44 63 GLU A CA 1
ATOM 451 C C . GLU A 1 63 ? 1.209 31.906 -4.531 1 97.44 63 GLU A C 1
ATOM 453 O O . GLU A 1 63 ? 0.631 32.625 -3.703 1 97.44 63 GLU A O 1
ATOM 458 N N . ALA A 1 64 ? 1.354 30.625 -4.402 1 98.31 64 ALA A N 1
ATOM 459 C CA . ALA A 1 64 ? 0.812 29.906 -3.246 1 98.31 64 ALA A CA 1
ATOM 460 C C . ALA A 1 64 ? 1.746 28.797 -2.803 1 98.31 64 ALA A C 1
ATOM 462 O O . ALA A 1 64 ? 2.498 28.25 -3.613 1 98.31 64 ALA A O 1
ATOM 463 N N . ILE A 1 65 ? 1.696 28.469 -1.481 1 98.44 65 ILE A N 1
ATOM 464 C CA . ILE A 1 65 ? 2.51 27.406 -0.911 1 98.44 65 ILE A CA 1
ATOM 465 C C . ILE A 1 65 ? 1.626 26.453 -0.103 1 98.44 65 ILE A C 1
ATOM 467 O O . ILE A 1 65 ? 0.844 26.891 0.743 1 98.44 65 ILE A O 1
ATOM 471 N N . GLN A 1 66 ? 1.697 25.188 -0.429 1 98.44 66 GLN A N 1
ATOM 472 C CA . GLN A 1 66 ? 1.212 24.188 0.521 1 98.44 66 GLN A CA 1
ATOM 473 C C . GLN A 1 66 ? 2.258 23.891 1.594 1 98.44 66 GLN A C 1
ATOM 475 O O . GLN A 1 66 ? 3.389 23.516 1.279 1 98.44 66 GLN A O 1
ATOM 480 N N . LEU A 1 67 ? 1.831 24.031 2.801 1 97.56 67 LEU A N 1
ATOM 481 C CA . LEU A 1 67 ? 2.74 23.828 3.926 1 97.56 67 LEU A CA 1
ATOM 482 C C . LEU A 1 67 ? 2.418 22.531 4.664 1 97.56 67 LEU A C 1
ATOM 484 O O . LEU A 1 67 ? 1.299 22.359 5.148 1 97.56 67 LEU A O 1
ATOM 488 N N . SER A 1 68 ? 3.33 21.672 4.691 1 93.88 68 SER A N 1
ATOM 489 C CA . SER A 1 68 ? 3.307 20.5 5.562 1 93.88 68 SER A CA 1
ATOM 490 C C . SER A 1 68 ? 4.27 20.656 6.734 1 93.88 68 SER A C 1
ATOM 492 O O . SER A 1 68 ? 5.488 20.672 6.547 1 93.88 68 SER A O 1
ATOM 494 N N . PRO A 1 69 ? 3.75 20.734 7.883 1 91 69 PRO A N 1
ATOM 495 C CA . PRO A 1 69 ? 4.621 20.938 9.039 1 91 69 PRO A CA 1
ATOM 496 C C . PRO A 1 69 ? 5.676 19.844 9.188 1 91 69 PRO A C 1
ATOM 498 O O . PRO A 1 69 ? 6.793 20.109 9.633 1 91 69 PRO A O 1
ATOM 501 N N . ARG A 1 70 ? 5.391 18.734 8.844 1 83.81 70 ARG A N 1
ATOM 502 C CA . ARG A 1 70 ? 6.355 17.641 8.914 1 83.81 70 ARG A CA 1
ATOM 503 C C . ARG A 1 70 ? 7.531 17.891 7.973 1 83.81 70 ARG A C 1
ATOM 505 O O . ARG A 1 70 ? 8.68 17.594 8.305 1 83.81 70 ARG A O 1
ATOM 512 N N . ALA A 1 71 ? 7.219 18.422 6.863 1 85.62 71 ALA A N 1
ATOM 513 C CA . ALA A 1 71 ? 8.25 18.703 5.871 1 85.62 71 ALA A CA 1
ATOM 514 C C . ALA A 1 71 ? 9.062 19.938 6.258 1 85.62 71 ALA A C 1
ATOM 516 O O . ALA A 1 71 ? 10.281 19.969 6.051 1 85.62 71 ALA A O 1
ATOM 517 N N . THR A 1 72 ? 8.469 20.922 6.84 1 92.5 72 THR A N 1
ATOM 518 C CA . THR A 1 72 ? 9.125 22.203 7.105 1 92.5 72 THR A CA 1
ATOM 519 C C . THR A 1 72 ? 9.852 22.172 8.445 1 92.5 72 THR A C 1
ATOM 521 O O . THR A 1 72 ? 10.867 22.844 8.633 1 92.5 72 THR A O 1
ATOM 524 N N . GLY A 1 73 ? 9.25 21.406 9.398 1 90.56 73 GLY A N 1
ATOM 525 C CA . GLY A 1 73 ? 9.852 21.328 10.719 1 90.56 73 GLY A CA 1
ATOM 526 C C . GLY A 1 73 ? 10.047 22.703 11.359 1 90.56 73 GLY A C 1
ATOM 527 O O . GLY A 1 73 ? 9.125 23.516 11.367 1 90.56 73 GLY A O 1
ATOM 528 N N . PRO A 1 74 ? 11.25 22.875 11.953 1 92.5 74 PRO A N 1
ATOM 529 C CA . PRO A 1 74 ? 11.531 24.141 12.633 1 92.5 74 PRO A CA 1
ATOM 530 C C . PRO A 1 74 ? 11.688 25.312 11.664 1 92.5 74 PRO A C 1
ATOM 532 O O . PRO A 1 74 ? 11.711 26.469 12.078 1 92.5 74 PRO A O 1
ATOM 535 N N . GLY A 1 75 ? 11.789 25.047 10.406 1 96.56 75 GLY A N 1
ATOM 536 C CA . GLY A 1 75 ? 12.023 26.078 9.414 1 96.56 75 GLY A CA 1
ATOM 537 C C . GLY A 1 75 ? 10.75 26.766 8.961 1 96.56 75 GLY A C 1
ATOM 538 O O . GLY A 1 75 ? 10.789 27.719 8.172 1 96.56 75 GLY A O 1
ATOM 539 N N . LEU A 1 76 ? 9.633 26.328 9.508 1 97.31 76 LEU A N 1
ATOM 540 C CA . LEU A 1 76 ? 8.344 26.844 9.047 1 97.31 76 LEU A CA 1
ATOM 541 C C . LEU A 1 76 ? 8.273 28.359 9.203 1 97.31 76 LEU A C 1
ATOM 543 O O . LEU A 1 76 ? 7.879 29.062 8.273 1 97.31 76 LEU A O 1
ATOM 547 N N . ALA A 1 77 ? 8.688 28.828 10.32 1 97.38 77 ALA A N 1
ATOM 548 C CA . ALA A 1 77 ? 8.617 30.266 10.586 1 97.38 77 ALA A CA 1
ATOM 549 C C . ALA A 1 77 ? 9.445 31.062 9.578 1 97.38 77 ALA A C 1
ATOM 551 O O . ALA A 1 77 ? 8.984 32.062 9.031 1 97.38 77 ALA A O 1
ATOM 552 N N . GLU A 1 78 ? 10.625 30.609 9.398 1 97.5 78 GLU A N 1
ATOM 553 C CA . GLU A 1 78 ? 11.508 31.281 8.445 1 97.5 78 GLU A CA 1
ATOM 554 C C . GLU A 1 78 ? 10.953 31.188 7.023 1 97.5 78 GLU A C 1
ATOM 556 O O . GLU A 1 78 ? 11.039 32.156 6.258 1 97.5 78 GLU A O 1
ATOM 561 N N . LEU A 1 79 ? 10.398 30.062 6.672 1 97.81 79 LEU A N 1
ATOM 562 C CA . LEU A 1 79 ? 9.812 29.891 5.344 1 97.81 79 LEU A CA 1
ATOM 563 C C . LEU A 1 79 ? 8.664 30.875 5.125 1 97.81 79 LEU A C 1
ATOM 565 O O . LEU A 1 79 ? 8.547 31.453 4.047 1 97.81 79 LEU A O 1
ATOM 569 N N . VAL A 1 80 ? 7.836 31.047 6.094 1 98 80 VAL A N 1
ATOM 570 C CA . VAL A 1 80 ? 6.699 31.969 6.008 1 98 80 VAL A CA 1
ATOM 571 C C . VAL A 1 80 ? 7.199 33.406 5.832 1 98 80 VAL A C 1
ATOM 573 O O . VAL A 1 80 ? 6.68 34.156 5 1 98 80 VAL A O 1
ATOM 576 N N . LYS A 1 81 ? 8.234 33.75 6.547 1 97.38 81 LYS A N 1
ATOM 577 C CA . LYS A 1 81 ? 8.82 35.094 6.426 1 97.38 81 LYS A CA 1
ATOM 578 C C . LYS A 1 81 ? 9.383 35.312 5.027 1 97.38 81 LYS A C 1
ATOM 580 O O . LYS A 1 81 ? 9.188 36.375 4.43 1 97.38 81 LYS A O 1
ATOM 585 N N . LEU A 1 82 ? 10.109 34.312 4.566 1 97.75 82 LEU A N 1
ATOM 586 C CA . LEU A 1 82 ? 10.672 34.406 3.225 1 97.75 82 LEU A CA 1
ATOM 587 C C . LEU A 1 82 ? 9.57 34.531 2.18 1 97.75 82 LEU A C 1
ATOM 589 O O . LEU A 1 82 ? 9.711 35.281 1.215 1 97.75 82 LEU A O 1
ATOM 593 N N . ALA A 1 83 ? 8.5 33.812 2.348 1 97.88 83 ALA A N 1
ATOM 594 C CA . ALA A 1 83 ? 7.355 33.844 1.438 1 97.88 83 ALA A CA 1
ATOM 595 C C . ALA A 1 83 ? 6.75 35.25 1.403 1 97.88 83 ALA A C 1
ATOM 597 O O . ALA A 1 83 ? 6.453 35.781 0.329 1 97.88 83 ALA A O 1
ATOM 598 N N . GLU A 1 84 ? 6.594 35.844 2.549 1 96.62 84 GLU A N 1
ATOM 599 C CA . GLU A 1 84 ? 6.086 37.219 2.645 1 96.62 84 GLU A CA 1
ATOM 600 C C . GLU A 1 84 ? 6.977 38.188 1.88 1 96.62 84 GLU A C 1
ATOM 602 O O . GLU A 1 84 ? 6.48 39 1.101 1 96.62 84 GLU A O 1
ATOM 607 N N . ARG A 1 85 ? 8.234 38.031 2.107 1 96.06 85 ARG A N 1
ATOM 608 C CA . ARG A 1 85 ? 9.203 38.938 1.494 1 96.06 85 ARG A CA 1
ATOM 609 C C . ARG A 1 85 ? 9.188 38.812 -0.025 1 96.06 85 ARG A C 1
ATOM 611 O O . ARG A 1 85 ? 9.414 39.781 -0.739 1 96.06 85 ARG A O 1
ATOM 618 N N . GLN A 1 86 ? 8.906 37.688 -0.497 1 96.88 86 GLN A N 1
ATOM 619 C CA . GLN A 1 86 ? 9.008 37.406 -1.929 1 96.88 86 GLN A CA 1
ATOM 620 C C . GLN A 1 86 ? 7.668 37.625 -2.623 1 96.88 86 GLN A C 1
ATOM 622 O O . GLN A 1 86 ? 7.547 37.438 -3.834 1 96.88 86 GLN A O 1
ATOM 627 N N . GLY A 1 87 ? 6.637 37.969 -1.837 1 95.81 87 GLY A N 1
ATOM 628 C CA . GLY A 1 87 ? 5.367 38.344 -2.43 1 95.81 87 GLY A CA 1
ATOM 629 C C . GLY A 1 87 ? 4.426 37.188 -2.658 1 95.81 87 GLY A C 1
ATOM 630 O O . GLY A 1 87 ? 3.523 37.25 -3.494 1 95.81 87 GLY A O 1
ATOM 631 N N . VAL A 1 88 ? 4.645 36.062 -2.02 1 97.44 88 VAL A N 1
ATOM 632 C CA . VAL A 1 88 ? 3.676 34.969 -2.051 1 97.44 88 VAL A CA 1
ATOM 633 C C . VAL A 1 88 ? 2.318 35.469 -1.558 1 97.44 88 VAL A C 1
ATOM 635 O O . VAL A 1 88 ? 2.248 36.281 -0.63 1 97.44 88 VAL A O 1
ATOM 638 N N . ARG A 1 89 ? 1.276 34.969 -2.193 1 97.25 89 ARG A N 1
ATOM 639 C CA . ARG A 1 89 ? -0.047 35.5 -1.879 1 97.25 89 ARG A CA 1
ATOM 640 C C . ARG A 1 89 ? -0.758 34.625 -0.854 1 97.25 89 ARG A C 1
ATOM 642 O O . ARG A 1 89 ? -1.453 35.125 0.029 1 97.25 89 ARG A O 1
ATOM 649 N N . ARG A 1 90 ? -0.56 33.312 -0.95 1 97.06 90 ARG A N 1
ATOM 650 C CA . ARG A 1 90 ? -1.438 32.406 -0.213 1 97.06 90 ARG A CA 1
ATOM 651 C C . ARG A 1 90 ? -0.654 31.234 0.383 1 97.06 90 ARG A C 1
ATOM 653 O O . ARG A 1 90 ? 0.223 30.672 -0.275 1 97.06 90 ARG A O 1
ATOM 660 N N . LEU A 1 91 ? -1.026 30.922 1.641 1 98.38 91 LEU A N 1
ATOM 661 C CA . LEU A 1 91 ? -0.538 29.719 2.322 1 98.38 91 LEU A CA 1
ATOM 662 C C . LEU A 1 91 ? -1.678 28.75 2.592 1 98.38 91 LEU A C 1
ATOM 664 O O . LEU A 1 91 ? -2.762 29.156 3.018 1 98.38 91 LEU A O 1
ATOM 668 N N . VAL A 1 92 ? -1.512 27.484 2.244 1 98.62 92 VAL A N 1
ATOM 669 C CA . VAL A 1 92 ? -2.408 26.422 2.66 1 98.62 92 VAL A CA 1
ATOM 670 C C . VAL A 1 92 ? -1.665 25.453 3.574 1 98.62 92 VAL A C 1
ATOM 672 O O . VAL A 1 92 ? -0.743 24.75 3.135 1 98.62 92 VAL A O 1
ATOM 675 N N . LEU A 1 93 ? -2.051 25.406 4.844 1 98.31 93 LEU A N 1
ATOM 676 C CA . LEU A 1 93 ? -1.377 24.594 5.859 1 98.31 93 LEU A CA 1
ATOM 677 C C . LEU A 1 93 ? -2.113 23.281 6.098 1 98.31 93 LEU A C 1
ATOM 679 O O . LEU A 1 93 ? -3.318 23.281 6.359 1 98.31 93 LEU A O 1
ATOM 683 N N . LEU A 1 94 ? -1.406 22.188 5.922 1 96.81 94 LEU A N 1
ATOM 684 C CA . LEU A 1 94 ? -1.917 20.891 6.355 1 96.81 94 LEU A CA 1
ATOM 685 C C . LEU A 1 94 ? -1.732 20.719 7.859 1 96.81 94 LEU A C 1
ATOM 687 O O . LEU A 1 94 ? -0.604 20.609 8.344 1 96.81 94 LEU A O 1
ATOM 691 N N . SER A 1 95 ? -2.83 20.766 8.555 1 96.94 95 SER A N 1
ATOM 692 C CA . SER A 1 95 ? -2.844 20.625 10.008 1 96.94 95 SER A CA 1
ATOM 693 C C . SER A 1 95 ? -3.572 19.344 10.43 1 96.94 95 SER A C 1
ATOM 695 O O . SER A 1 95 ? -3.57 18.344 9.703 1 96.94 95 SER A O 1
ATOM 697 N N . ALA A 1 96 ? -3.953 19.281 11.688 1 95.81 96 ALA A N 1
ATOM 698 C CA . ALA A 1 96 ? -4.547 18.047 12.219 1 95.81 96 ALA A CA 1
ATOM 699 C C . ALA A 1 96 ? -5.773 18.359 13.07 1 95.81 96 ALA A C 1
ATOM 701 O O . ALA A 1 96 ? -5.82 19.391 13.75 1 95.81 96 ALA A O 1
ATOM 702 N N . THR A 1 97 ? -6.695 17.438 12.992 1 96.56 97 THR A N 1
ATOM 703 C CA . THR A 1 97 ? -7.926 17.625 13.758 1 96.56 97 THR A CA 1
ATOM 704 C C . THR A 1 97 ? -7.633 17.656 15.25 1 96.56 97 THR A C 1
ATOM 706 O O . THR A 1 97 ? -8.438 18.172 16.031 1 96.56 97 THR A O 1
ATOM 709 N N . THR A 1 98 ? -6.496 17.172 15.672 1 94.62 98 THR A N 1
ATOM 710 C CA . THR A 1 98 ? -6.18 17.062 17.094 1 94.62 98 THR A CA 1
ATOM 711 C C . THR A 1 98 ? -6.004 18.453 17.703 1 94.62 98 THR A C 1
ATOM 713 O O . THR A 1 98 ? -6 18.594 18.938 1 94.62 98 THR A O 1
ATOM 716 N N . VAL A 1 99 ? -5.824 19.422 16.906 1 95.62 99 VAL A N 1
ATOM 717 C CA . VAL A 1 99 ? -5.734 20.797 17.422 1 95.62 99 VAL A CA 1
ATOM 718 C C . VAL A 1 99 ? -7.051 21.188 18.094 1 95.62 99 VAL A C 1
ATOM 720 O O . VAL A 1 99 ? -7.047 21.812 19.141 1 95.62 99 VAL A O 1
ATOM 723 N N . GLU A 1 100 ? -8.117 20.828 17.484 1 95.19 100 GLU A N 1
ATOM 724 C CA . GLU A 1 100 ? -9.445 21.141 18 1 95.19 100 GLU A CA 1
ATOM 725 C C . GLU A 1 100 ? -10.016 19.984 18.797 1 95.19 100 GLU A C 1
ATOM 727 O O . GLU A 1 100 ? -10.758 20.188 19.766 1 95.19 100 GLU A O 1
ATOM 732 N N . TYR A 1 101 ? -9.688 18.797 18.422 1 94.3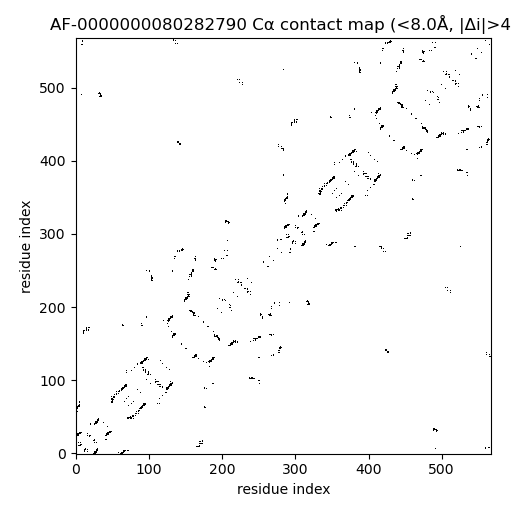8 101 TYR A N 1
ATOM 733 C CA . TYR A 1 101 ? -10.141 17.562 19.062 1 94.38 101 TYR A CA 1
ATOM 734 C C . TYR A 1 101 ? -8.953 16.75 19.578 1 94.38 101 TYR A C 1
ATOM 736 O O . TYR A 1 101 ? -8.562 15.758 18.984 1 94.38 101 TYR A O 1
ATOM 744 N N . PRO A 1 102 ? -8.461 17.172 20.688 1 92.69 102 PRO A N 1
ATOM 745 C CA . PRO A 1 102 ? -7.203 16.594 21.172 1 92.69 102 PRO A CA 1
ATOM 746 C C . PRO A 1 102 ? -7.285 15.086 21.406 1 92.69 102 PRO A C 1
ATOM 748 O O . PRO A 1 102 ? -8.312 14.586 21.891 1 92.69 102 PRO A O 1
ATOM 751 N N . ALA A 1 103 ? -6.324 14.383 20.969 1 92.44 103 ALA A N 1
ATOM 752 C CA . ALA A 1 103 ? -6.113 12.953 21.188 1 92.44 103 ALA A CA 1
ATOM 753 C C . ALA A 1 103 ? -4.621 12.617 21.203 1 92.44 103 ALA A C 1
ATOM 755 O O . ALA A 1 103 ? -3.846 13.188 20.422 1 92.44 103 ALA A O 1
ATOM 756 N N . GLY A 1 104 ? -4.258 11.688 22.078 1 90.88 104 GLY A N 1
ATOM 757 C CA . GLY A 1 104 ? -2.863 11.281 22.172 1 90.88 104 GLY A CA 1
ATOM 758 C C . GLY A 1 104 ? -1.992 12.297 22.891 1 90.88 104 GLY A C 1
ATOM 759 O O . GLY A 1 104 ? -2.461 13.008 23.781 1 90.88 104 GLY A O 1
ATOM 760 N N . GLU A 1 105 ? -0.782 12.344 22.5 1 85.5 105 GLU A N 1
ATOM 761 C CA . GLU A 1 105 ? 0.182 13.211 23.172 1 85.5 105 GLU A CA 1
ATOM 762 C C . GLU A 1 105 ? -0.042 14.68 22.797 1 85.5 105 GLU A C 1
ATOM 764 O O . GLU A 1 105 ? -0.004 15.039 21.625 1 85.5 105 GLU A O 1
ATOM 769 N N . ALA A 1 106 ? -0.099 15.438 23.75 1 88.5 106 ALA A N 1
ATOM 770 C CA . ALA A 1 106 ? -0.43 16.844 23.594 1 88.5 106 ALA A CA 1
ATOM 771 C C . ALA A 1 106 ? 0.62 17.578 22.766 1 88.5 106 ALA A C 1
ATOM 773 O O . ALA A 1 106 ? 0.301 18.516 22.031 1 88.5 106 ALA A O 1
ATOM 774 N N . ARG A 1 107 ? 1.782 17.078 22.844 1 85.69 107 ARG A N 1
ATOM 775 C CA . ARG A 1 107 ? 2.877 17.766 22.156 1 85.69 107 ARG A CA 1
ATOM 776 C C . ARG A 1 107 ? 2.65 17.781 20.656 1 85.69 107 ARG A C 1
ATOM 778 O O . ARG A 1 107 ? 3.049 18.719 19.969 1 85.69 107 ARG A O 1
ATOM 785 N N . PHE A 1 108 ? 2.025 16.859 20.156 1 83.12 108 PHE A N 1
ATOM 786 C CA . PHE A 1 108 ? 1.797 16.797 18.719 1 83.12 108 PHE A CA 1
ATOM 787 C C . PHE A 1 108 ? 0.731 17.797 18.297 1 83.12 108 PHE A C 1
ATOM 789 O O . PHE A 1 108 ? 0.917 18.531 17.328 1 83.12 108 PHE A O 1
ATOM 796 N N . ALA A 1 109 ? -0.317 17.812 19 1 89.81 109 ALA A N 1
ATOM 797 C CA . ALA A 1 109 ? -1.346 18.812 18.734 1 89.81 109 ALA A CA 1
ATOM 798 C C . ALA A 1 109 ? -0.782 20.234 18.891 1 89.81 109 ALA A C 1
ATOM 800 O O . ALA A 1 109 ? -1.13 21.125 18.109 1 89.81 109 ALA A O 1
ATOM 801 N N . ALA A 1 110 ? 0.081 20.391 19.844 1 93.12 110 ALA A N 1
ATOM 802 C CA . ALA A 1 110 ? 0.677 21.703 20.094 1 93.12 110 ALA A CA 1
ATOM 803 C C . ALA A 1 110 ? 1.533 22.156 18.922 1 93.12 110 ALA A C 1
ATOM 805 O O . ALA A 1 110 ? 1.579 23.344 18.594 1 93.12 110 ALA A O 1
ATOM 806 N N . GLN A 1 111 ? 2.203 21.234 18.344 1 91.62 111 GLN A N 1
ATOM 807 C CA . GLN A 1 111 ? 3.031 21.562 17.188 1 91.62 111 GLN A CA 1
ATOM 808 C C . GLN A 1 111 ? 2.178 22.047 16.016 1 91.62 111 GLN A C 1
ATOM 810 O O . GLN A 1 111 ? 2.531 23.016 15.344 1 91.62 111 GLN A O 1
ATOM 815 N N . PHE A 1 112 ? 1.074 21.406 15.797 1 94.5 112 PHE A N 1
ATOM 816 C CA . PHE A 1 112 ? 0.171 21.844 14.742 1 94.5 112 PHE A CA 1
ATOM 817 C C . PHE A 1 112 ? -0.453 23.188 15.078 1 94.5 112 PHE A C 1
ATOM 819 O O . PHE A 1 112 ? -0.582 24.047 14.203 1 94.5 112 PHE A O 1
ATOM 826 N N . LYS A 1 113 ? -0.78 23.312 16.312 1 96.62 113 LYS A N 1
ATOM 827 C CA . LYS A 1 113 ? -1.347 24.594 16.734 1 96.62 113 LYS A CA 1
ATOM 828 C C . LYS A 1 113 ? -0.352 25.734 16.531 1 96.62 113 LYS A C 1
ATOM 830 O O . LYS A 1 113 ? -0.725 26.812 16.062 1 96.62 113 LYS A O 1
ATOM 835 N N . ALA A 1 114 ? 0.83 25.469 16.875 1 96.56 114 ALA A N 1
ATOM 836 C CA . ALA A 1 114 ? 1.875 26.469 16.672 1 96.56 114 ALA A CA 1
ATOM 837 C C . ALA A 1 114 ? 2.012 26.828 15.188 1 96.56 114 ALA A C 1
ATOM 839 O O . ALA A 1 114 ? 2.188 28 14.836 1 96.56 114 ALA A O 1
ATOM 840 N N . ALA A 1 115 ? 1.948 25.859 14.352 1 97.12 115 ALA A N 1
ATOM 841 C CA . ALA A 1 115 ? 2.014 26.078 12.906 1 97.12 115 ALA A CA 1
ATOM 842 C C . ALA A 1 115 ? 0.829 26.906 12.43 1 97.12 115 ALA A C 1
ATOM 844 O O . ALA A 1 115 ? 0.989 27.812 11.602 1 97.12 115 ALA A O 1
ATOM 845 N N . GLU A 1 116 ? -0.333 26.625 12.953 1 98 116 GLU A N 1
ATOM 846 C CA . GLU A 1 116 ? -1.521 27.406 12.609 1 98 116 GLU A CA 1
ATOM 847 C C . GLU A 1 116 ? -1.359 28.875 13.023 1 98 116 GLU A C 1
ATOM 849 O O . GLU A 1 116 ? -1.671 29.781 12.242 1 98 116 GLU A O 1
ATOM 854 N N . ASP A 1 117 ? -0.899 29.031 14.227 1 97.75 117 ASP A N 1
ATOM 855 C CA . ASP A 1 117 ? -0.714 30.391 14.734 1 97.75 117 ASP A CA 1
ATOM 856 C C . ASP A 1 117 ? 0.281 31.172 13.875 1 97.75 117 ASP A C 1
ATOM 858 O O . ASP A 1 117 ? 0.072 32.344 13.594 1 97.75 117 ASP A O 1
ATOM 862 N N . LEU A 1 118 ? 1.292 30.516 13.516 1 97.12 118 LEU A N 1
ATOM 863 C CA . LEU A 1 118 ? 2.324 31.125 12.695 1 97.12 118 LEU A CA 1
ATOM 864 C C . LEU A 1 118 ? 1.751 31.578 11.352 1 97.12 118 LEU A C 1
ATOM 866 O O . LEU A 1 118 ? 1.974 32.719 10.93 1 97.12 118 LEU A O 1
ATOM 870 N N . VAL A 1 119 ? 1.032 30.75 10.703 1 97.44 119 VAL A N 1
ATOM 871 C CA . VAL A 1 119 ? 0.481 31.047 9.383 1 97.44 119 VAL A CA 1
ATOM 872 C C . VAL A 1 119 ? -0.589 32.125 9.508 1 97.44 119 VAL A C 1
ATOM 874 O O . VAL A 1 119 ? -0.652 33.031 8.688 1 97.44 119 VAL A O 1
ATOM 877 N N . ALA A 1 120 ? -1.436 32.031 10.531 1 97.25 120 ALA A N 1
ATOM 878 C CA . ALA A 1 120 ? -2.502 33 10.758 1 97.25 120 ALA A CA 1
ATOM 879 C C . ALA A 1 120 ? -1.927 34.375 11.102 1 97.25 120 ALA A C 1
ATOM 881 O O . ALA A 1 120 ? -2.559 35.406 10.836 1 97.25 120 ALA A O 1
ATOM 882 N N . GLY A 1 121 ? -0.783 34.344 11.68 1 96.62 121 GLY A N 1
ATOM 883 C CA . GLY A 1 121 ? -0.144 35.594 12.078 1 96.62 121 GLY A CA 1
ATOM 884 C C . GLY A 1 121 ? 0.646 36.25 10.961 1 96.62 121 GLY A C 1
ATOM 885 O O . GLY A 1 121 ? 1.159 37.344 11.117 1 96.62 121 GLY A O 1
ATOM 886 N N . SER A 1 122 ? 0.674 35.562 9.906 1 95.56 122 SER A N 1
ATOM 887 C CA . SER A 1 122 ? 1.396 36.125 8.766 1 95.56 122 SER A CA 1
ATOM 888 C C . SER A 1 122 ? 0.574 37.188 8.062 1 95.56 122 SER A C 1
ATOM 890 O O . SER A 1 122 ? -0.606 37.375 8.367 1 95.56 122 SER A O 1
ATOM 892 N N . GLY A 1 123 ? 1.138 37.969 7.215 1 93.69 123 GLY A N 1
ATOM 893 C CA . GLY A 1 123 ? 0.444 38.969 6.41 1 93.69 123 GLY A CA 1
ATOM 894 C C . GLY A 1 123 ? -0.138 38.406 5.133 1 93.69 123 GLY A C 1
ATOM 895 O O . GLY A 1 123 ? -0.684 39.125 4.309 1 93.69 123 GLY A O 1
ATOM 896 N N . LEU A 1 124 ? -0.063 37.094 4.988 1 96.75 124 LEU A N 1
ATOM 897 C CA . LEU A 1 124 ? -0.524 36.438 3.771 1 96.75 124 LEU A CA 1
ATOM 898 C C . LEU A 1 124 ? -1.936 35.906 3.953 1 96.75 124 LEU A C 1
ATOM 900 O O . LEU A 1 124 ? -2.408 35.75 5.082 1 96.75 124 LEU A O 1
ATOM 904 N N . GLU A 1 125 ? -2.641 35.688 2.814 1 97.62 125 GLU A N 1
ATOM 905 C CA . GLU A 1 125 ? -3.842 34.875 2.9 1 97.62 125 GLU A CA 1
ATOM 906 C C . GLU A 1 125 ? -3.512 33.438 3.365 1 97.62 125 GLU A C 1
ATOM 908 O O . GLU A 1 125 ? -2.48 32.875 2.98 1 97.62 125 GLU A O 1
ATOM 913 N N . TRP A 1 126 ? -4.34 32.969 4.207 1 98.19 126 TRP A N 1
ATOM 914 C CA . TRP A 1 126 ? -4.047 31.609 4.688 1 98.19 126 TRP A CA 1
ATOM 915 C C . TRP A 1 126 ? -5.32 30.781 4.77 1 98.19 126 TRP A C 1
ATOM 917 O O . TRP A 1 126 ? -6.418 31.312 4.926 1 98.19 126 TRP A O 1
ATOM 927 N N . THR A 1 127 ? -5.191 29.531 4.52 1 98.56 127 THR A N 1
ATOM 928 C CA . THR A 1 127 ? -6.18 28.484 4.758 1 98.56 127 THR A CA 1
ATOM 929 C C . THR A 1 127 ? -5.57 27.344 5.555 1 98.56 127 THR A C 1
ATOM 931 O O . THR A 1 127 ? -4.453 26.906 5.266 1 98.56 127 THR A O 1
ATOM 934 N N . VAL A 1 128 ? -6.254 26.969 6.637 1 98.56 128 VAL A N 1
ATOM 935 C CA . VAL A 1 128 ? -5.824 25.828 7.438 1 98.56 128 VAL A CA 1
ATOM 936 C C . VAL A 1 128 ? -6.738 24.625 7.176 1 98.56 128 VAL A C 1
ATOM 938 O O . VAL A 1 128 ? -7.965 24.75 7.242 1 98.56 128 VAL A O 1
ATOM 941 N N . LEU A 1 129 ? -6.141 23.516 6.793 1 98.25 129 LEU A N 1
ATOM 942 C CA . LEU A 1 129 ? -6.867 22.266 6.648 1 98.25 129 LEU A CA 1
ATOM 943 C C . LEU A 1 129 ? -6.52 21.297 7.777 1 98.25 129 LEU A C 1
ATOM 945 O O . LEU A 1 129 ? -5.414 20.766 7.824 1 98.25 129 LEU A O 1
ATOM 949 N N . ARG A 1 130 ? -7.449 21.156 8.711 1 98 130 ARG A N 1
ATOM 950 C CA . ARG A 1 130 ? -7.285 20.172 9.773 1 98 130 ARG A CA 1
ATOM 951 C C . ARG A 1 130 ? -7.734 18.797 9.312 1 98 130 ARG A C 1
ATOM 953 O O . ARG A 1 130 ? -8.93 18.547 9.156 1 98 130 ARG A O 1
ATOM 960 N N . LEU A 1 131 ? -6.766 17.922 9.203 1 97.12 131 LEU A N 1
ATOM 961 C CA . LEU A 1 131 ? -6.98 16.641 8.562 1 97.12 131 LEU A CA 1
ATOM 962 C C . LEU A 1 131 ? -7.199 15.539 9.602 1 97.12 131 LEU A C 1
ATOM 964 O O . LEU A 1 131 ? -6.438 15.43 10.562 1 97.12 131 LEU A O 1
ATOM 968 N N . ALA A 1 132 ? -8.25 14.789 9.398 1 96.62 132 ALA A N 1
ATOM 969 C CA . ALA A 1 132 ? -8.516 13.641 10.258 1 96.62 132 ALA A CA 1
ATOM 970 C C . ALA A 1 132 ? -7.578 12.484 9.93 1 96.62 132 ALA A C 1
ATOM 972 O O . ALA A 1 132 ? -6.605 12.648 9.195 1 96.62 132 ALA A O 1
ATOM 973 N N . ASP A 1 133 ? -7.828 11.352 10.617 1 94.88 133 ASP A N 1
ATOM 974 C CA . ASP A 1 133 ? -7.09 10.117 10.398 1 94.88 133 ASP A CA 1
ATOM 975 C C . ASP A 1 133 ? -7.086 9.734 8.914 1 94.88 133 ASP A C 1
ATOM 977 O O . ASP A 1 133 ? -8.148 9.656 8.289 1 94.88 133 ASP A O 1
ATOM 981 N N . PHE A 1 134 ? -5.906 9.523 8.391 1 94.88 134 PHE A N 1
ATOM 982 C CA . PHE A 1 134 ? -5.832 9.125 6.992 1 94.88 134 PHE A CA 1
ATOM 983 C C . PHE A 1 134 ? -6.289 7.684 6.816 1 94.88 134 PHE A C 1
ATOM 985 O O . PHE A 1 134 ? -5.891 6.805 7.578 1 94.88 134 PHE A O 1
ATOM 992 N N . ALA A 1 135 ? -7.07 7.469 5.801 1 95.56 135 ALA A N 1
ATOM 993 C CA . ALA A 1 135 ? -7.43 6.098 5.441 1 95.56 135 ALA A CA 1
ATOM 994 C C . ALA A 1 135 ? -6.184 5.25 5.203 1 95.56 135 ALA A C 1
ATOM 996 O O . ALA A 1 135 ? -6.148 4.07 5.566 1 95.56 135 ALA A O 1
ATOM 997 N N . ALA A 1 136 ? -5.152 5.859 4.711 1 91.94 136 ALA A N 1
ATOM 998 C CA . ALA A 1 136 ? -3.91 5.18 4.34 1 91.94 136 ALA A CA 1
ATOM 999 C C . ALA A 1 136 ? -3.211 4.609 5.57 1 91.94 136 ALA A C 1
ATOM 1001 O O . ALA A 1 136 ? -2.32 3.766 5.445 1 91.94 136 ALA A O 1
ATOM 1002 N N . ASN A 1 137 ? -3.566 5.059 6.746 1 91.75 137 ASN A N 1
ATOM 1003 C CA . ASN A 1 137 ? -2.986 4.504 7.965 1 91.75 137 ASN A CA 1
ATOM 1004 C C . ASN A 1 137 ? -3.344 3.031 8.133 1 91.75 137 ASN A C 1
ATOM 1006 O O . ASN A 1 137 ? -2.668 2.305 8.867 1 91.75 137 ASN A O 1
ATOM 1010 N N . ALA A 1 138 ? -4.32 2.545 7.426 1 93.19 138 ALA A N 1
ATOM 1011 C CA . ALA A 1 138 ? -4.723 1.141 7.469 1 93.19 138 ALA A CA 1
ATOM 1012 C C . ALA A 1 138 ? -3.629 0.239 6.906 1 93.19 138 ALA A C 1
ATOM 1014 O O . ALA A 1 138 ? -3.623 -0.969 7.152 1 93.19 138 ALA A O 1
ATOM 1015 N N . LEU A 1 139 ? -2.688 0.804 6.152 1 89.62 139 LEU A N 1
ATOM 1016 C CA . LEU A 1 139 ? -1.593 0.027 5.582 1 89.62 139 LEU A CA 1
ATOM 1017 C C . LEU A 1 139 ? -0.717 -0.568 6.68 1 89.62 139 LEU A C 1
ATOM 1019 O O . LEU A 1 139 ? 0.057 -1.495 6.426 1 89.62 139 LEU A O 1
ATOM 1023 N N . ALA A 1 140 ? -0.827 -0.066 7.883 1 87.69 140 ALA A N 1
ATOM 1024 C CA . ALA A 1 140 ? -0.108 -0.627 9.023 1 87.69 140 ALA A CA 1
ATOM 1025 C C . ALA A 1 140 ? -0.521 -2.074 9.273 1 87.69 140 ALA A C 1
ATOM 1027 O O . ALA A 1 140 ? 0.228 -2.846 9.875 1 87.69 140 ALA A O 1
ATOM 1028 N N . TRP A 1 141 ? -1.735 -2.49 8.797 1 90.56 141 TRP A N 1
ATOM 1029 C CA . TRP A 1 141 ? -2.262 -3.83 9.039 1 90.56 141 TRP A CA 1
ATOM 1030 C C . TRP A 1 141 ? -1.872 -4.777 7.906 1 90.56 141 TRP A C 1
ATOM 1032 O O . TRP A 1 141 ? -2.115 -5.98 7.984 1 90.56 141 TRP A O 1
ATOM 1042 N N . ALA A 1 142 ? -1.239 -4.266 6.859 1 87.5 142 ALA A N 1
ATOM 1043 C CA . ALA A 1 142 ? -0.962 -5.059 5.66 1 87.5 142 ALA A CA 1
ATOM 1044 C C . ALA A 1 142 ? -0.144 -6.301 6.004 1 87.5 142 ALA A C 1
ATOM 1046 O O . ALA A 1 142 ? -0.493 -7.41 5.598 1 87.5 142 ALA A O 1
ATOM 1047 N N . PRO A 1 143 ? 0.963 -6.184 6.82 1 81.88 143 PRO A N 1
ATOM 1048 C CA . PRO A 1 143 ? 1.75 -7.387 7.094 1 81.88 143 PRO A CA 1
ATOM 1049 C C . PRO A 1 143 ? 0.942 -8.469 7.805 1 81.88 143 PRO A C 1
ATOM 1051 O O . PRO A 1 143 ? 1.068 -9.656 7.48 1 81.88 143 PRO A O 1
ATOM 1054 N N . GLN A 1 144 ? 0.088 -8.109 8.773 1 85.5 144 GLN A N 1
ATOM 1055 C CA . GLN A 1 144 ? -0.735 -9.078 9.484 1 85.5 144 GLN A CA 1
ATOM 1056 C C . GLN A 1 144 ? -1.744 -9.734 8.539 1 85.5 144 GLN A C 1
ATOM 1058 O O . GLN A 1 144 ? -1.978 -10.945 8.617 1 85.5 144 GLN A O 1
ATOM 1063 N N . LEU A 1 145 ? -2.312 -8.922 7.707 1 87.19 145 LEU A N 1
ATOM 1064 C CA . LEU A 1 145 ? -3.369 -9.422 6.832 1 87.19 145 LEU A CA 1
ATOM 1065 C C . LEU A 1 145 ? -2.787 -10.258 5.699 1 87.19 145 LEU A C 1
ATOM 1067 O O . LEU A 1 145 ? -3.479 -11.102 5.125 1 87.19 145 LEU A O 1
ATOM 1071 N N . LYS A 1 146 ? -1.544 -10.031 5.355 1 78.94 146 LYS A N 1
ATOM 1072 C CA . LYS A 1 146 ? -0.851 -10.914 4.422 1 78.94 146 LYS A CA 1
ATOM 1073 C C . LYS A 1 146 ? -0.542 -12.266 5.066 1 78.94 146 LYS A C 1
ATOM 1075 O O . LYS A 1 146 ? -0.443 -13.281 4.375 1 78.94 146 LYS A O 1
ATOM 1080 N N . ALA A 1 147 ? -0.427 -12.273 6.379 1 78.38 147 ALA A N 1
ATOM 1081 C CA . ALA A 1 147 ? -0.045 -13.469 7.125 1 78.38 147 ALA A CA 1
ATOM 1082 C C . ALA A 1 147 ? -1.276 -14.25 7.578 1 78.38 147 ALA A C 1
ATOM 1084 O O . ALA A 1 147 ? -1.174 -15.414 7.965 1 78.38 147 ALA A O 1
ATOM 1085 N N . GLY A 1 148 ? -2.375 -13.594 7.633 1 81.81 148 GLY A N 1
ATOM 1086 C CA . GLY A 1 148 ? -3.58 -14.25 8.109 1 81.81 148 GLY A CA 1
ATOM 1087 C C . GLY A 1 148 ? -4.809 -13.367 8.047 1 81.81 148 GLY A C 1
ATOM 1088 O O . GLY A 1 148 ? -4.805 -12.328 7.379 1 81.81 148 GLY A O 1
ATOM 1089 N N . ASP A 1 149 ? -5.852 -13.844 8.766 1 88.44 149 ASP A N 1
ATOM 1090 C CA . ASP A 1 149 ? -7.148 -13.188 8.625 1 88.44 149 ASP A CA 1
ATOM 1091 C C . ASP A 1 149 ? -7.508 -12.414 9.891 1 88.44 149 ASP A C 1
ATOM 1093 O O . ASP A 1 149 ? -8.664 -12.008 10.07 1 88.44 149 ASP A O 1
ATOM 1097 N N . VAL A 1 150 ? -6.516 -12.242 10.82 1 91.5 150 VAL A N 1
ATOM 1098 C CA . VAL A 1 150 ? -6.785 -11.586 12.094 1 91.5 150 VAL A CA 1
ATOM 1099 C C . VAL A 1 150 ? -5.836 -10.406 12.273 1 91.5 150 VAL A C 1
ATOM 1101 O O . VAL A 1 150 ? -4.621 -10.547 12.109 1 91.5 150 VAL A O 1
ATOM 1104 N N . VAL A 1 151 ? -6.395 -9.242 12.461 1 94.06 151 VAL A N 1
ATOM 1105 C CA . VAL A 1 151 ? -5.617 -8.094 12.906 1 94.06 151 VAL A CA 1
ATOM 1106 C C . VAL A 1 151 ? -5.578 -8.055 14.43 1 94.06 151 VAL A C 1
ATOM 1108 O O . VAL A 1 151 ? -6.625 -8.062 15.086 1 94.06 151 VAL A O 1
ATOM 1111 N N . ARG A 1 152 ? -4.473 -8.102 14.969 1 92.62 152 ARG A N 1
ATOM 1112 C CA . ARG A 1 152 ? -4.293 -8.008 16.406 1 92.62 152 ARG A CA 1
ATOM 1113 C C . ARG A 1 152 ? -3.828 -6.613 16.812 1 92.62 152 ARG A C 1
ATOM 1115 O O . ARG A 1 152 ? -2.838 -6.105 16.281 1 92.62 152 ARG A O 1
ATOM 1122 N N . GLY A 1 153 ? -4.527 -5.969 17.656 1 93.38 153 GLY A N 1
ATOM 1123 C CA . GLY A 1 153 ? -4.223 -4.629 18.141 1 93.38 153 GLY A CA 1
ATOM 1124 C C . GLY A 1 153 ? -4.98 -4.254 19.391 1 93.38 153 GLY A C 1
ATOM 1125 O O . GLY A 1 153 ? -5.762 -5.051 19.922 1 93.38 153 GLY A O 1
ATOM 1126 N N . ALA A 1 154 ? -4.711 -3.047 19.891 1 95.56 154 ALA A N 1
ATOM 1127 C CA . ALA A 1 154 ? -5.371 -2.561 21.109 1 95.56 154 ALA A CA 1
ATOM 1128 C C . ALA A 1 154 ? -6.535 -1.634 20.75 1 95.56 154 ALA A C 1
ATOM 1130 O O . ALA A 1 154 ? -6.574 -1.059 19.672 1 95.56 154 ALA A O 1
ATOM 1131 N N . TYR A 1 155 ? -7.551 -1.568 21.688 1 97.56 155 TYR A N 1
ATOM 1132 C CA . TYR A 1 155 ? -8.648 -0.606 21.641 1 97.56 155 TYR A CA 1
ATOM 1133 C C . TYR A 1 155 ? -9.492 -0.802 20.391 1 97.56 155 TYR A C 1
ATOM 1135 O O . TYR A 1 155 ? -9.625 0.113 19.562 1 97.56 155 TYR A O 1
ATOM 1143 N N . ALA A 1 156 ? -10.141 -1.887 20.312 1 97.75 156 ALA A N 1
ATOM 1144 C CA . ALA A 1 156 ? -10.969 -2.258 19.172 1 97.75 156 ALA A CA 1
ATOM 1145 C C . ALA A 1 156 ? -12.031 -1.194 18.891 1 97.75 156 ALA A C 1
ATOM 1147 O O . ALA A 1 156 ? -12.398 -0.965 17.75 1 97.75 156 ALA A O 1
ATOM 1148 N N . GLN A 1 157 ? -12.375 -0.478 19.922 1 98 157 GLN A N 1
ATOM 1149 C CA . GLN A 1 157 ? -13.508 0.432 19.797 1 98 157 GLN A CA 1
ATOM 1150 C C . GLN A 1 157 ? -13.039 1.858 19.516 1 98 157 GLN A C 1
ATOM 1152 O O . GLN A 1 157 ? -13.852 2.77 19.375 1 98 157 GLN A O 1
ATOM 1157 N N . ALA A 1 158 ? -11.711 2.107 19.5 1 98 158 ALA A N 1
ATOM 1158 C CA . ALA A 1 158 ? -11.234 3.432 19.109 1 98 158 ALA A CA 1
ATOM 1159 C C . ALA A 1 158 ? -11.781 3.826 17.734 1 98 158 ALA A C 1
ATOM 1161 O O . ALA A 1 158 ? -11.633 3.082 16.766 1 98 158 ALA A O 1
ATOM 1162 N N . ALA A 1 159 ? -12.391 5.02 17.688 1 98.25 159 ALA A N 1
ATOM 1163 C CA . ALA A 1 159 ? -13.109 5.379 16.469 1 98.25 159 ALA A CA 1
ATOM 1164 C C . ALA A 1 159 ? -12.617 6.715 15.922 1 98.25 159 ALA A C 1
ATOM 1166 O O . ALA A 1 159 ? -12.352 7.648 16.688 1 98.25 159 ALA A O 1
ATOM 1167 N N . THR A 1 160 ? -12.383 6.793 14.656 1 97.75 160 THR A N 1
ATOM 1168 C CA . THR A 1 160 ? -12.055 7.98 13.875 1 97.75 160 THR A CA 1
ATOM 1169 C C . THR A 1 160 ? -12.859 8.016 12.578 1 97.75 160 THR A C 1
ATOM 1171 O O . THR A 1 160 ? -13.594 7.07 12.273 1 97.75 160 THR A O 1
ATOM 1174 N N . SER A 1 161 ? -12.82 9.109 11.852 1 98.25 161 SER A N 1
ATOM 1175 C CA . SER A 1 161 ? -13.43 9.25 10.523 1 98.25 161 SER A CA 1
ATOM 1176 C C . SER A 1 161 ? -12.359 9.352 9.438 1 98.25 161 SER A C 1
ATOM 1178 O O . SER A 1 161 ? -12.031 10.445 8.984 1 98.25 161 SER A O 1
ATOM 1180 N N . PRO A 1 162 ? -11.844 8.18 9.062 1 97.5 162 PRO A N 1
ATOM 1181 C CA . PRO A 1 162 ? -10.703 8.195 8.141 1 97.5 162 PRO A CA 1
ATOM 1182 C C . PRO A 1 162 ? -11.008 8.953 6.848 1 97.5 162 PRO A C 1
ATOM 1184 O O . PRO A 1 162 ? -12.102 8.82 6.289 1 97.5 162 PRO A O 1
ATOM 1187 N N . ILE A 1 163 ? -10.07 9.719 6.402 1 97.62 163 ILE A N 1
ATOM 1188 C CA . ILE A 1 163 ? -10.258 10.57 5.227 1 97.62 163 ILE A CA 1
ATOM 1189 C C . ILE A 1 163 ? -9.406 10.047 4.07 1 97.62 163 ILE A C 1
ATOM 1191 O O . ILE A 1 163 ? -8.266 9.625 4.273 1 97.62 163 ILE A O 1
ATOM 1195 N N . HIS A 1 164 ? -10.023 10.023 2.889 1 96.38 164 HIS A N 1
ATOM 1196 C CA . HIS A 1 164 ? -9.336 9.688 1.647 1 96.38 164 HIS A CA 1
ATOM 1197 C C . HIS A 1 164 ? -8.43 10.82 1.189 1 96.38 164 HIS A C 1
ATOM 1199 O O . HIS A 1 164 ? -8.875 11.961 1.057 1 96.38 164 HIS A O 1
ATOM 1205 N N . GLU A 1 165 ? -7.199 10.547 0.924 1 94 165 GLU A N 1
ATOM 1206 C CA . GLU A 1 165 ? -6.246 11.594 0.564 1 94 165 GLU A CA 1
ATOM 1207 C C . GLU A 1 165 ? -6.68 12.32 -0.706 1 94 165 GLU A C 1
ATOM 1209 O O . GLU A 1 165 ? -6.348 13.492 -0.9 1 94 165 GLU A O 1
ATOM 1214 N N . ALA A 1 166 ? -7.43 11.68 -1.598 1 94.12 166 ALA A N 1
ATOM 1215 C CA . ALA A 1 166 ? -7.938 12.344 -2.799 1 94.12 166 ALA A CA 1
ATOM 1216 C C . ALA A 1 166 ? -8.836 13.523 -2.439 1 94.12 166 ALA A C 1
ATOM 1218 O O . ALA A 1 166 ? -8.844 14.539 -3.139 1 94.12 166 ALA A O 1
ATOM 1219 N N . ASP A 1 167 ? -9.594 13.312 -1.378 1 97.5 167 ASP A N 1
ATOM 1220 C CA . ASP A 1 167 ? -10.453 14.398 -0.928 1 97.5 167 ASP A CA 1
ATOM 1221 C C . ASP A 1 167 ? -9.641 15.539 -0.325 1 97.5 167 ASP A C 1
ATOM 1223 O O . ASP A 1 167 ? -9.953 16.719 -0.537 1 97.5 167 ASP A O 1
ATOM 1227 N N . ILE A 1 168 ? -8.609 15.188 0.452 1 97.12 168 ILE A N 1
ATOM 1228 C CA . ILE A 1 168 ? -7.711 16.203 0.985 1 97.12 168 ILE A CA 1
ATOM 1229 C C . ILE A 1 168 ? -7.125 17.031 -0.161 1 97.12 168 ILE A C 1
ATOM 1231 O O . ILE A 1 168 ? -7.164 18.266 -0.133 1 97.12 168 ILE A O 1
ATOM 1235 N N . ALA A 1 169 ? -6.668 16.312 -1.142 1 96.62 169 ALA A N 1
ATOM 1236 C CA . ALA A 1 169 ? -6 16.953 -2.271 1 96.62 169 ALA A CA 1
ATOM 1237 C C . ALA A 1 169 ? -6.957 17.875 -3.023 1 96.62 169 ALA A C 1
ATOM 1239 O O . ALA A 1 169 ? -6.582 18.984 -3.416 1 96.62 169 ALA A O 1
ATOM 1240 N N . ALA A 1 170 ? -8.172 17.406 -3.242 1 97.31 170 ALA A N 1
ATOM 1241 C CA . ALA A 1 170 ? -9.156 18.203 -3.963 1 97.31 170 ALA A CA 1
ATOM 1242 C C . ALA A 1 170 ? -9.414 19.531 -3.248 1 97.31 170 ALA A C 1
ATOM 1244 O O . ALA A 1 170 ? -9.438 20.594 -3.881 1 97.31 170 ALA A O 1
ATOM 1245 N N . VAL A 1 171 ? -9.531 19.469 -1.94 1 98.06 171 VAL A N 1
ATOM 1246 C CA . VAL A 1 171 ? -9.781 20.672 -1.165 1 98.06 171 VAL A CA 1
ATOM 1247 C C . VAL A 1 171 ? -8.531 21.547 -1.165 1 98.06 171 VAL A C 1
ATOM 1249 O O . VAL A 1 171 ? -8.625 22.766 -1.307 1 98.06 171 VAL A O 1
ATOM 1252 N N . ALA A 1 172 ? -7.375 20.938 -0.986 1 98 172 ALA A N 1
ATOM 1253 C CA . ALA A 1 172 ? -6.121 21.688 -0.985 1 98 172 ALA A CA 1
ATOM 1254 C C . ALA A 1 172 ? -5.922 22.422 -2.303 1 98 172 ALA A C 1
ATOM 1256 O O . ALA A 1 172 ? -5.516 23.594 -2.312 1 98 172 ALA A O 1
ATOM 1257 N N . VAL A 1 173 ? -6.23 21.766 -3.402 1 97.88 173 VAL A N 1
ATOM 1258 C CA . VAL A 1 173 ? -6.078 22.375 -4.723 1 97.88 173 VAL A CA 1
ATOM 1259 C C . VAL A 1 173 ? -7.004 23.594 -4.844 1 97.88 173 VAL A C 1
ATOM 1261 O O . VAL A 1 173 ? -6.594 24.641 -5.328 1 97.88 173 VAL A O 1
ATOM 1264 N N . GLN A 1 174 ? -8.234 23.469 -4.348 1 97.19 174 GLN A N 1
ATOM 1265 C CA . GLN A 1 174 ? -9.156 24.609 -4.34 1 97.19 174 GLN A CA 1
ATOM 1266 C C . GLN A 1 174 ? -8.586 25.766 -3.543 1 97.19 174 GLN A C 1
ATOM 1268 O O . GLN A 1 174 ? -8.633 26.922 -3.992 1 97.19 174 GLN A O 1
ATOM 1273 N N . ALA A 1 175 ? -8.039 25.438 -2.455 1 97.75 175 ALA A N 1
ATOM 1274 C CA . ALA A 1 175 ? -7.512 26.469 -1.567 1 97.75 175 ALA A CA 1
ATOM 1275 C C . ALA A 1 175 ? -6.266 27.125 -2.16 1 97.75 175 ALA A C 1
ATOM 1277 O O . ALA A 1 175 ? -6.035 28.328 -1.974 1 97.75 175 ALA A O 1
ATOM 1278 N N . LEU A 1 176 ? -5.504 26.359 -2.846 1 98 176 LEU A N 1
ATOM 1279 C CA . LEU A 1 176 ? -4.246 26.828 -3.408 1 98 176 LEU A CA 1
ATOM 1280 C C . LEU A 1 176 ? -4.492 27.703 -4.637 1 98 176 LEU A C 1
ATOM 1282 O O . LEU A 1 176 ? -3.695 28.594 -4.949 1 98 176 LEU A O 1
ATOM 1286 N N . THR A 1 177 ? -5.57 27.453 -5.379 1 96.12 177 THR A N 1
ATOM 1287 C CA . THR A 1 177 ? -5.77 28.094 -6.676 1 96.12 177 THR A CA 1
ATOM 1288 C C . THR A 1 177 ? 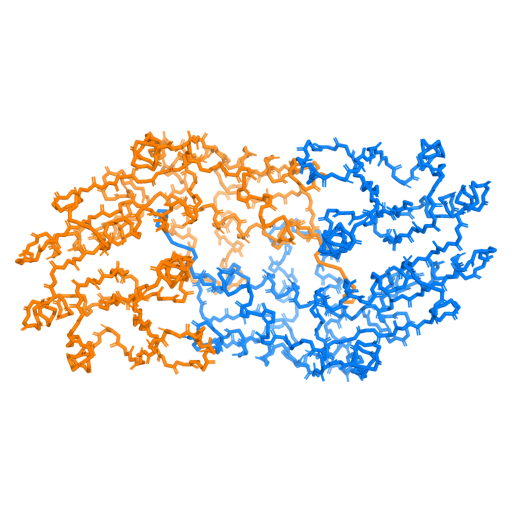-6.785 29.219 -6.57 1 96.12 177 THR A C 1
ATOM 1290 O O . THR A 1 177 ? -7.016 29.953 -7.539 1 96.12 177 THR A O 1
ATOM 1293 N N . GLY A 1 178 ? -7.383 29.344 -5.488 1 88.19 178 GLY A N 1
ATOM 1294 C CA . GLY A 1 178 ? -8.367 30.406 -5.344 1 88.19 178 GLY A CA 1
ATOM 1295 C C . GLY A 1 178 ? -8.359 31.047 -3.971 1 88.19 178 GLY A C 1
ATOM 1296 O O . GLY A 1 178 ? -7.801 30.484 -3.023 1 88.19 178 GLY A O 1
ATOM 1297 N N . GLY A 1 179 ? -8.945 32.219 -3.832 1 86.75 179 GLY A N 1
ATOM 1298 C CA . GLY A 1 179 ? -8.945 32.969 -2.59 1 86.75 179 GLY A CA 1
ATOM 1299 C C . GLY A 1 179 ? -10.203 32.75 -1.764 1 86.75 179 GLY A C 1
ATOM 1300 O O . GLY A 1 179 ? -10.344 33.312 -0.684 1 86.75 179 GLY A O 1
ATOM 1301 N N . ALA A 1 180 ? -11.047 31.859 -2.15 1 89.88 180 ALA A N 1
ATOM 1302 C CA . ALA A 1 180 ? -12.336 31.688 -1.49 1 89.88 180 ALA A CA 1
ATOM 1303 C C . ALA A 1 180 ? -12.164 31.141 -0.074 1 89.88 180 ALA A C 1
ATOM 1305 O O . ALA A 1 180 ? -13.047 31.297 0.769 1 89.88 180 ALA A O 1
ATOM 1306 N N . HIS A 1 181 ? -11.008 30.625 0.212 1 95.19 181 HIS A N 1
ATOM 1307 C CA . HIS A 1 181 ? -10.789 29.969 1.495 1 95.19 181 HIS A CA 1
ATOM 1308 C C . HIS A 1 181 ? -9.875 30.797 2.391 1 95.19 181 HIS A C 1
ATOM 1310 O O . HIS A 1 181 ? -9.406 30.328 3.428 1 95.19 181 HIS A O 1
ATOM 1316 N N . ALA A 1 182 ? -9.688 32.062 2.043 1 96.44 182 ALA A N 1
ATOM 1317 C CA . ALA A 1 182 ? -8.766 32.906 2.805 1 96.44 182 ALA A CA 1
ATOM 1318 C C . ALA A 1 182 ? -9.281 33.156 4.223 1 96.44 182 ALA A C 1
ATOM 1320 O O . ALA A 1 182 ? -10.445 33.5 4.414 1 96.44 182 ALA A O 1
ATOM 1321 N N . GLY A 1 183 ? -8.453 32.844 5.184 1 97.5 183 GLY A N 1
ATOM 1322 C CA . GLY A 1 183 ? -8.758 33.094 6.582 1 97.5 183 GLY A CA 1
ATOM 1323 C C . GLY A 1 183 ? -9.625 32.031 7.207 1 97.5 183 GLY A C 1
ATOM 1324 O O . GLY A 1 183 ? -10.156 32.188 8.305 1 97.5 183 GLY A O 1
ATOM 1325 N N . MET A 1 184 ? -9.711 30.922 6.531 1 97.81 184 MET A N 1
ATOM 1326 C CA . MET A 1 184 ? -10.625 29.875 7.004 1 97.81 184 MET A CA 1
ATOM 1327 C C . MET A 1 184 ? -9.859 28.656 7.5 1 97.81 184 MET A C 1
ATOM 1329 O O . MET A 1 184 ? -8.773 28.359 7 1 97.81 184 MET A O 1
ATOM 1333 N N . VAL A 1 185 ? -10.445 28.031 8.492 1 98.31 185 VAL A N 1
ATOM 1334 C CA . VAL A 1 185 ? -10.016 26.719 8.977 1 98.31 185 VAL A CA 1
ATOM 1335 C C . VAL A 1 185 ? -11.062 25.672 8.625 1 98.31 185 VAL A C 1
ATOM 1337 O O . VAL A 1 185 ? -12.242 25.812 8.961 1 98.31 185 VAL A O 1
ATOM 1340 N N . HIS A 1 186 ? -10.672 24.672 7.859 1 98.31 186 HIS A N 1
ATOM 1341 C CA . HIS A 1 186 ? -11.57 23.578 7.484 1 98.31 186 HIS A CA 1
ATOM 1342 C C . HIS A 1 186 ? -11.156 22.266 8.156 1 98.31 186 HIS A C 1
ATOM 1344 O O . HIS A 1 186 ? -9.992 21.859 8.062 1 98.31 186 HIS A O 1
ATOM 1350 N N . THR A 1 187 ? -12.078 21.625 8.859 1 98.38 187 THR A N 1
ATOM 1351 C CA . THR A 1 187 ? -11.875 20.281 9.391 1 98.38 187 THR A CA 1
ATOM 1352 C C . THR A 1 187 ? -12.352 19.234 8.391 1 98.38 187 THR A C 1
ATOM 1354 O O . THR A 1 187 ? -13.547 19.125 8.125 1 98.38 187 THR A O 1
ATOM 1357 N N . LEU A 1 188 ? -11.398 18.484 7.871 1 98.38 188 LEU A N 1
ATOM 1358 C CA . LEU A 1 188 ? -11.695 17.516 6.824 1 98.38 188 LEU A CA 1
ATOM 1359 C C . LEU A 1 188 ? -11.695 16.094 7.387 1 98.38 188 LEU A C 1
ATOM 1361 O O . LEU A 1 188 ? -10.68 15.633 7.914 1 98.38 188 LEU A O 1
ATOM 1365 N N . THR A 1 189 ? -12.781 15.43 7.293 1 98.25 189 THR A N 1
ATOM 1366 C CA . THR A 1 189 ? -12.906 14.039 7.715 1 98.25 189 THR A CA 1
ATOM 1367 C C . THR A 1 189 ? -13.547 13.195 6.613 1 98.25 189 THR A C 1
ATOM 1369 O O . THR A 1 189 ? -14.047 13.734 5.625 1 98.25 189 THR A O 1
ATOM 1372 N N . GLY A 1 190 ? -13.414 11.859 6.734 1 98 190 GLY A N 1
ATOM 1373 C CA . GLY A 1 190 ? -14.328 11 5.996 1 98 190 GLY A CA 1
ATOM 1374 C C . GLY A 1 190 ? -15.766 11.117 6.469 1 98 190 GLY A C 1
ATOM 1375 O O . GLY A 1 190 ? -16.047 11.797 7.457 1 98 190 GLY A O 1
ATOM 1376 N N . PRO A 1 191 ? -16.594 10.438 5.773 1 98.19 191 PRO A N 1
ATOM 1377 C CA . PRO A 1 191 ? -18.016 10.656 6.023 1 98.19 191 PRO A CA 1
ATOM 1378 C C . PRO A 1 191 ? -18.531 9.844 7.203 1 98.19 191 PRO A C 1
ATOM 1380 O O . PRO A 1 191 ? -19.641 10.109 7.703 1 98.19 191 PRO A O 1
ATOM 1383 N N . HIS A 1 192 ? -17.812 8.828 7.648 1 97.69 192 HIS A N 1
ATOM 1384 C CA . HIS A 1 192 ? -18.328 7.941 8.688 1 97.69 192 HIS A CA 1
ATOM 1385 C C . HIS A 1 192 ? -17.281 7.73 9.789 1 97.69 192 HIS A C 1
ATOM 1387 O O . HIS A 1 192 ? -16.094 7.578 9.5 1 97.69 192 HIS A O 1
ATOM 1393 N N . SER A 1 193 ? -17.797 7.793 11.055 1 98.5 193 SER A N 1
ATOM 1394 C CA . SER A 1 193 ? -16.969 7.332 12.164 1 98.5 193 SER A CA 1
ATOM 1395 C C . SER A 1 193 ? -16.906 5.809 12.211 1 98.5 193 SER A C 1
ATOM 1397 O O . SER A 1 193 ? -17.938 5.137 12.188 1 98.5 193 SER A O 1
ATOM 1399 N N . LEU A 1 194 ? -15.688 5.281 12.172 1 98.5 194 LEU A N 1
ATOM 1400 C CA . LEU A 1 194 ? -15.453 3.84 12.156 1 98.5 194 LEU A CA 1
ATOM 1401 C C . LEU A 1 194 ? -14.492 3.438 13.266 1 98.5 194 LEU A C 1
ATOM 1403 O O . LEU A 1 194 ? -13.453 4.078 13.461 1 98.5 194 LEU A O 1
ATOM 1407 N N . ASP A 1 195 ? -14.875 2.471 14.023 1 98.31 195 ASP A N 1
ATOM 1408 C CA . ASP A 1 195 ? -13.883 1.945 14.961 1 98.31 195 ASP A CA 1
ATOM 1409 C C . ASP A 1 195 ? -12.953 0.947 14.273 1 98.31 195 ASP A C 1
ATOM 1411 O O . ASP A 1 195 ? -13.086 0.694 13.078 1 98.31 195 ASP A O 1
ATOM 1415 N N . GLN A 1 196 ? -12.008 0.427 15.039 1 98 196 GLN A N 1
ATOM 1416 C CA . GLN A 1 196 ? -10.969 -0.399 14.43 1 98 196 GLN A CA 1
ATOM 1417 C C . GLN A 1 196 ? -11.547 -1.713 13.914 1 98 196 GLN A C 1
ATOM 1419 O O . GLN A 1 196 ? -11.18 -2.178 12.828 1 98 196 GLN A O 1
ATOM 1424 N N . ALA A 1 197 ? -12.453 -2.324 14.625 1 98.12 197 ALA A N 1
ATOM 1425 C CA . ALA A 1 197 ? -13.078 -3.578 14.211 1 98.12 197 ALA A CA 1
ATOM 1426 C C . ALA A 1 197 ? -13.891 -3.391 12.93 1 98.12 197 ALA A C 1
ATOM 1428 O O . ALA A 1 197 ? -13.836 -4.23 12.023 1 98.12 197 ALA A O 1
ATOM 1429 N N . GLU A 1 198 ? -14.562 -2.303 12.859 1 98.06 198 GLU A N 1
ATOM 1430 C CA . GLU A 1 198 ? -15.344 -1.986 11.664 1 98.06 198 GLU A CA 1
ATOM 1431 C C . GLU A 1 198 ? -14.438 -1.794 10.453 1 98.06 198 GLU A C 1
ATOM 1433 O O . GLU A 1 198 ? -14.75 -2.268 9.352 1 98.06 198 GLU A O 1
ATOM 1438 N N . LYS A 1 199 ? -13.359 -1.04 10.648 1 98.19 199 LYS A N 1
ATOM 1439 C CA . LYS A 1 199 ? -12.422 -0.83 9.555 1 98.19 199 LYS A CA 1
ATOM 1440 C C . LYS A 1 199 ? -11.898 -2.158 9.016 1 98.19 199 LYS A C 1
ATOM 1442 O O . LYS A 1 199 ? -11.836 -2.361 7.801 1 98.19 199 LYS A O 1
ATOM 1447 N N . VAL A 1 200 ? -11.57 -3.072 9.906 1 97.44 200 VAL A N 1
ATOM 1448 C CA . VAL A 1 200 ? -11.047 -4.371 9.5 1 97.44 200 VAL A CA 1
ATOM 1449 C C . VAL A 1 200 ? -12.125 -5.148 8.742 1 97.44 200 VAL A C 1
ATOM 1451 O O . VAL A 1 200 ? -11.836 -5.793 7.734 1 97.44 200 VAL A O 1
ATOM 1454 N N . ARG A 1 201 ? -13.336 -5.059 9.203 1 96.06 201 ARG A N 1
ATOM 1455 C CA . ARG A 1 201 ? -14.445 -5.719 8.523 1 96.06 201 ARG A CA 1
ATOM 1456 C C . ARG A 1 201 ? -14.641 -5.152 7.117 1 96.06 201 ARG A C 1
ATOM 1458 O O . ARG A 1 201 ? -14.883 -5.898 6.168 1 96.06 201 ARG A O 1
ATOM 1465 N N . ILE A 1 202 ? -14.523 -3.871 6.992 1 95.56 202 ILE A N 1
ATOM 1466 C CA . ILE A 1 202 ? -14.664 -3.213 5.699 1 95.56 202 ILE A CA 1
ATOM 1467 C C . ILE A 1 202 ? -13.562 -3.676 4.754 1 95.56 202 ILE A C 1
ATOM 1469 O O . ILE A 1 202 ? -13.812 -3.945 3.576 1 95.56 202 ILE A O 1
ATOM 1473 N N . ILE A 1 203 ? -12.297 -3.77 5.258 1 94.25 203 ILE A N 1
ATOM 1474 C CA . ILE A 1 203 ? -11.211 -4.301 4.445 1 94.25 203 ILE A CA 1
ATOM 1475 C C . ILE A 1 203 ? -11.555 -5.715 3.979 1 94.25 203 ILE A C 1
ATOM 1477 O O . ILE A 1 203 ? -11.414 -6.039 2.797 1 94.25 203 ILE A O 1
ATOM 1481 N N . GLY A 1 204 ? -12.023 -6.535 4.914 1 90.5 204 GLY A N 1
ATOM 1482 C CA . GLY A 1 204 ? -12.406 -7.895 4.574 1 90.5 204 GLY A CA 1
ATOM 1483 C C . GLY A 1 204 ? -13.438 -7.969 3.467 1 90.5 204 GLY A C 1
ATOM 1484 O O . GLY A 1 204 ? -13.297 -8.75 2.527 1 90.5 204 GLY A O 1
ATOM 1485 N N . SER A 1 205 ? -14.398 -7.113 3.584 1 85.75 205 SER A N 1
ATOM 1486 C CA . SER A 1 205 ? -15.453 -7.07 2.582 1 85.75 205 SER A CA 1
ATOM 1487 C C . SER A 1 205 ? -14.906 -6.699 1.209 1 85.75 205 SER A C 1
ATOM 1489 O O . SER A 1 205 ? -15.305 -7.277 0.197 1 85.75 205 SER A O 1
ATOM 1491 N N . ALA A 1 206 ? -14.031 -5.797 1.187 1 81.88 206 ALA A N 1
ATOM 1492 C CA . ALA A 1 206 ? -13.477 -5.309 -0.073 1 81.88 206 ALA A CA 1
ATOM 1493 C C . ALA A 1 206 ? -12.602 -6.367 -0.737 1 81.88 206 ALA A C 1
ATOM 1495 O O . ALA A 1 206 ? -12.531 -6.441 -1.967 1 81.88 206 ALA A O 1
ATOM 1496 N N . VAL A 1 207 ? -11.945 -7.164 0.061 1 80 207 VAL A N 1
ATOM 1497 C CA . VAL A 1 207 ? -10.992 -8.102 -0.521 1 80 207 VAL A CA 1
ATOM 1498 C C . VAL A 1 207 ? -11.594 -9.508 -0.553 1 80 207 VAL A C 1
ATOM 1500 O O . VAL A 1 207 ? -10.93 -10.461 -0.958 1 80 207 VAL A O 1
ATOM 1503 N N . GLY A 1 208 ? -12.812 -9.648 -0.06 1 78.12 208 GLY A N 1
ATOM 1504 C CA . GLY A 1 208 ? -13.523 -10.922 -0.11 1 78.12 208 GLY A CA 1
ATOM 1505 C C . GLY A 1 208 ? -13.031 -11.922 0.923 1 78.12 208 GLY A C 1
ATOM 1506 O O . GLY A 1 208 ? -12.953 -13.117 0.646 1 78.12 208 GLY A O 1
ATOM 1507 N N . ARG A 1 209 ? -12.617 -11.477 2.053 1 81 209 ARG A N 1
ATOM 1508 C CA . ARG A 1 209 ? -12.117 -12.297 3.154 1 81 209 ARG A CA 1
ATOM 1509 C C . ARG A 1 209 ? -12.867 -11.984 4.445 1 81 209 ARG A C 1
ATOM 1511 O O . ARG A 1 209 ? -13.289 -10.852 4.672 1 81 209 ARG A O 1
ATOM 1518 N N . ALA A 1 210 ? -13.031 -13 5.215 1 87.31 210 ALA A N 1
ATOM 1519 C CA . ALA A 1 210 ? -13.594 -12.789 6.547 1 87.31 210 ALA A CA 1
ATOM 1520 C C . ALA A 1 210 ? -12.516 -12.367 7.539 1 87.31 210 ALA A C 1
ATOM 1522 O O . ALA A 1 210 ? -11.984 -13.195 8.273 1 87.31 210 ALA A O 1
ATOM 1523 N N . LEU A 1 211 ? -12.305 -11.07 7.605 1 92.69 211 LEU A N 1
ATOM 1524 C CA . LEU A 1 211 ? -11.266 -10.547 8.492 1 92.69 211 LEU A CA 1
ATOM 1525 C C . LEU A 1 211 ? -11.859 -10.148 9.844 1 92.69 211 LEU A C 1
ATOM 1527 O O . LEU A 1 211 ? -13.008 -9.719 9.914 1 92.69 211 LEU A O 1
ATOM 1531 N N . SER A 1 212 ? -11.117 -10.336 10.922 1 95.31 212 SER A N 1
ATOM 1532 C CA . SER A 1 212 ? -11.562 -9.953 12.25 1 95.31 212 SER A CA 1
ATOM 1533 C C . SER A 1 212 ? -10.469 -9.203 13.008 1 95.31 212 SER A C 1
ATOM 1535 O O . SER A 1 212 ? -9.297 -9.281 12.641 1 95.31 212 SER A O 1
ATOM 1537 N N . PHE A 1 213 ? -10.914 -8.445 14.008 1 97.12 213 PHE A N 1
ATOM 1538 C CA . PHE A 1 213 ? -10.016 -7.742 14.922 1 97.12 213 PHE A CA 1
ATOM 1539 C C . PHE A 1 213 ? -9.969 -8.43 16.281 1 97.12 213 PHE A C 1
ATOM 1541 O O . PHE A 1 213 ? -11.008 -8.664 16.906 1 97.12 213 PHE A O 1
ATOM 1548 N N . GLN A 1 214 ? -8.82 -8.812 16.703 1 95.94 214 GLN A N 1
ATOM 1549 C CA . GLN A 1 214 ? -8.617 -9.359 18.047 1 95.94 214 GLN A CA 1
ATOM 1550 C C . GLN A 1 214 ? -7.945 -8.336 18.953 1 95.94 214 GLN A C 1
ATOM 1552 O O . GLN A 1 214 ? -6.793 -7.961 18.734 1 95.94 214 GLN A O 1
ATOM 1557 N N . GLU A 1 215 ? -8.641 -7.984 19.938 1 95.94 215 GLU A N 1
ATOM 1558 C CA . GLU A 1 215 ? -8.102 -6.996 20.859 1 95.94 215 GLU A CA 1
ATOM 1559 C C . GLU A 1 215 ? -7.094 -7.633 21.812 1 95.94 215 GLU A C 1
ATOM 1561 O O . GLU A 1 215 ? -7.363 -8.688 22.406 1 95.94 215 GLU A O 1
ATOM 1566 N N . LEU A 1 216 ? -6 -7.02 21.922 1 93.88 216 LEU A N 1
ATOM 1567 C CA . LEU A 1 216 ? -4.957 -7.371 22.875 1 93.88 216 LEU A CA 1
ATOM 1568 C C . LEU A 1 216 ? -4.785 -6.27 23.922 1 93.88 216 LEU A C 1
ATOM 1570 O O . LEU A 1 216 ? -5.105 -5.109 23.656 1 93.88 216 LEU A O 1
ATOM 1574 N N . PRO A 1 217 ? -4.324 -6.691 25.141 1 94.94 217 PRO A N 1
ATOM 1575 C CA . PRO A 1 217 ? -3.953 -5.637 26.078 1 94.94 217 PRO A CA 1
ATOM 1576 C C . PRO A 1 217 ? -2.924 -4.664 25.5 1 94.94 217 PRO A C 1
ATOM 1578 O O . PRO A 1 217 ? -1.976 -5.086 24.844 1 94.94 217 PRO A O 1
ATOM 1581 N N . PRO A 1 218 ? -3.182 -3.367 25.734 1 95.75 218 PRO A N 1
ATOM 1582 C CA . PRO A 1 218 ? -2.27 -2.367 25.172 1 95.75 218 PRO A CA 1
ATOM 1583 C C . PRO A 1 218 ? -0.804 -2.672 25.469 1 95.75 218 PRO A C 1
ATOM 1585 O O . PRO A 1 218 ? 0.065 -2.455 24.625 1 95.75 218 PRO A O 1
ATOM 1588 N N . GLU A 1 219 ? -0.585 -3.164 26.656 1 94.06 219 GLU A N 1
ATOM 1589 C CA . GLU A 1 219 ? 0.796 -3.441 27.031 1 94.06 219 GLU A CA 1
ATOM 1590 C C . GLU A 1 219 ? 1.402 -4.535 26.156 1 94.06 219 GLU A C 1
ATOM 1592 O O . GLU A 1 219 ? 2.596 -4.5 25.859 1 94.06 219 GLU A O 1
ATOM 1597 N N . GLN A 1 220 ? 0.662 -5.48 25.766 1 90 220 GLN A N 1
ATOM 1598 C CA . GLN A 1 220 ? 1.142 -6.527 24.875 1 90 220 GLN A CA 1
ATOM 1599 C C . GLN A 1 220 ? 1.476 -5.957 23.5 1 90 220 GLN A C 1
ATOM 1601 O O . GLN A 1 220 ? 2.475 -6.34 22.891 1 90 220 GLN A O 1
ATOM 1606 N N . VAL A 1 221 ? 0.647 -5.074 23.016 1 91.25 221 VAL A N 1
ATOM 1607 C CA . VAL A 1 221 ? 0.898 -4.418 21.734 1 91.25 221 VAL A CA 1
ATOM 1608 C C . VAL A 1 221 ? 2.193 -3.615 21.812 1 91.25 221 VAL A C 1
ATOM 1610 O O . VAL A 1 221 ? 3.035 -3.697 20.906 1 91.25 221 VAL A O 1
ATOM 1613 N N . ARG A 1 222 ? 2.355 -2.885 22.891 1 91.06 222 ARG A N 1
ATOM 1614 C CA . ARG A 1 222 ? 3.566 -2.104 23.125 1 91.06 222 ARG A CA 1
ATOM 1615 C C . ARG A 1 222 ? 4.805 -2.994 23.109 1 91.06 222 ARG A C 1
ATOM 1617 O O . ARG A 1 222 ? 5.785 -2.689 22.422 1 91.06 222 ARG A O 1
ATOM 1624 N N . GLN A 1 223 ? 4.766 -4.082 23.766 1 86.06 223 GLN A N 1
ATOM 1625 C CA . GLN A 1 223 ? 5.902 -4.992 23.844 1 86.06 223 GLN A CA 1
ATOM 1626 C C . GLN A 1 223 ? 6.25 -5.57 22.484 1 86.06 223 GLN A C 1
ATOM 1628 O O . GLN A 1 223 ? 7.426 -5.746 22.156 1 86.06 223 GLN A O 1
ATOM 1633 N N . GLY A 1 224 ? 5.207 -5.891 21.797 1 82.56 224 GLY A N 1
ATOM 1634 C CA . GLY A 1 224 ? 5.445 -6.391 20.453 1 82.56 224 GLY A CA 1
ATOM 1635 C C . GLY A 1 224 ? 6.164 -5.391 19.562 1 82.56 224 GLY A C 1
ATOM 1636 O O . GLY A 1 224 ? 7.086 -5.754 18.828 1 82.56 224 GLY A O 1
ATOM 1637 N N . MET A 1 225 ? 5.773 -4.125 19.594 1 84.88 225 MET A N 1
ATOM 1638 C CA . MET A 1 225 ? 6.387 -3.08 18.781 1 84.88 225 MET A CA 1
ATOM 1639 C C . MET A 1 225 ? 7.828 -2.826 19.219 1 84.88 225 MET A C 1
ATOM 1641 O O . MET A 1 225 ? 8.711 -2.643 18.375 1 84.88 225 MET A O 1
ATOM 1645 N N . LEU A 1 226 ? 8.039 -2.873 20.531 1 83 226 LEU A N 1
ATOM 1646 C CA . LEU A 1 226 ? 9.391 -2.686 21.047 1 83 226 LEU A CA 1
ATOM 1647 C C . LEU A 1 226 ? 10.289 -3.844 20.641 1 83 226 LEU A C 1
ATOM 1649 O O . LEU A 1 226 ? 11.461 -3.635 20.297 1 83 226 LEU A O 1
ATOM 1653 N N . ALA A 1 227 ? 9.742 -5.012 20.672 1 76.81 227 ALA A N 1
ATOM 1654 C CA . ALA A 1 227 ? 10.508 -6.195 20.297 1 76.81 227 ALA A CA 1
ATOM 1655 C C . ALA A 1 227 ? 10.914 -6.141 18.812 1 76.81 227 ALA A C 1
ATOM 1657 O O . ALA A 1 227 ? 11.914 -6.742 18.422 1 76.81 227 ALA A O 1
ATOM 1658 N N . GLN A 1 228 ? 10.172 -5.453 18.062 1 75.62 228 GLN A N 1
ATOM 1659 C CA . GLN A 1 228 ? 10.492 -5.27 16.656 1 75.62 228 GLN A CA 1
ATOM 1660 C C . GLN A 1 228 ? 11.57 -4.203 16.469 1 75.62 228 GLN A C 1
ATOM 1662 O O . GLN A 1 228 ? 12.023 -3.963 15.352 1 75.62 228 GLN A O 1
ATOM 1667 N N . GLY A 1 229 ? 11.945 -3.521 17.578 1 74.12 229 GLY A N 1
ATOM 1668 C CA . GLY A 1 229 ? 13.016 -2.539 17.516 1 74.12 229 GLY A CA 1
ATOM 1669 C C . GLY A 1 229 ? 12.516 -1.115 17.375 1 74.12 229 GLY A C 1
ATOM 1670 O O . GLY A 1 229 ? 13.305 -0.192 17.172 1 74.12 229 GLY A O 1
ATOM 1671 N N . LEU A 1 230 ? 11.219 -0.929 17.406 1 78.69 230 LEU A N 1
ATOM 1672 C CA . LEU A 1 230 ? 10.672 0.42 17.312 1 78.69 230 LEU A CA 1
ATOM 1673 C C . LEU A 1 230 ? 10.938 1.212 18.594 1 78.69 230 LEU A C 1
ATOM 1675 O O . LEU A 1 230 ? 10.891 0.656 19.688 1 78.69 230 LEU A O 1
ATOM 1679 N N . PRO A 1 231 ? 11.281 2.475 18.438 1 82.31 231 PRO A N 1
A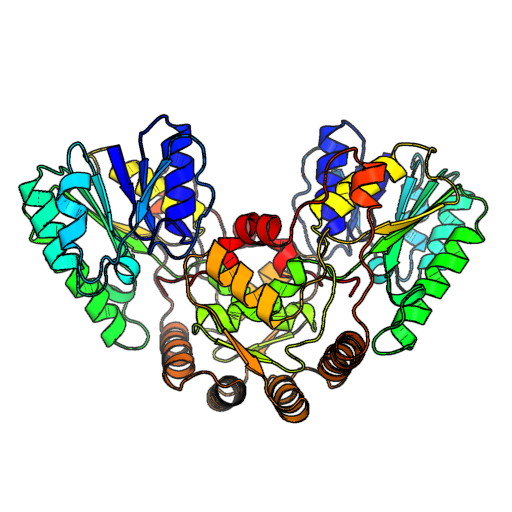TOM 1680 C CA . PRO A 1 231 ? 11.477 3.297 19.641 1 82.31 231 PRO A CA 1
ATOM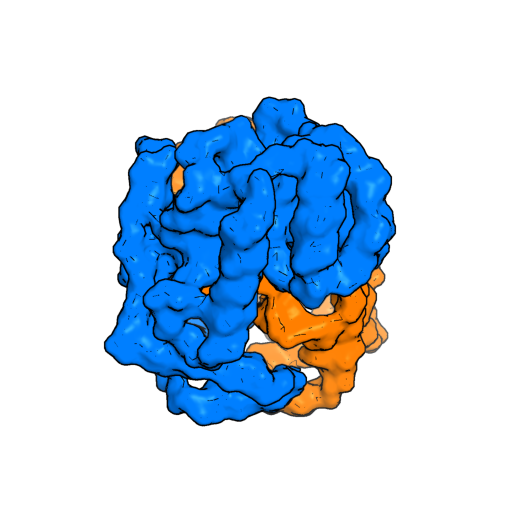 1681 C C . PRO A 1 231 ? 10.195 3.477 20.453 1 82.31 231 PRO A C 1
ATOM 1683 O O . PRO A 1 231 ? 9.094 3.391 19.906 1 82.31 231 PRO A O 1
ATOM 1686 N N . GLU A 1 232 ? 10.367 3.744 21.75 1 87.19 232 GLU A N 1
ATOM 1687 C CA . GLU A 1 232 ? 9.266 3.84 22.703 1 87.19 232 GLU A CA 1
ATOM 1688 C C . GLU A 1 232 ? 8.242 4.883 22.266 1 87.19 232 GLU A C 1
ATOM 1690 O O . GLU A 1 232 ? 7.051 4.754 22.547 1 87.19 232 GLU A O 1
ATOM 1695 N N . GLU A 1 233 ? 8.641 5.852 21.516 1 85 233 GLU A N 1
ATOM 1696 C CA . GLU A 1 233 ? 7.77 6.949 21.109 1 85 233 GLU A CA 1
ATOM 1697 C C . GLU A 1 233 ? 6.68 6.465 20.156 1 85 233 GLU A C 1
ATOM 1699 O O . GLU A 1 233 ? 5.582 7.023 20.125 1 85 233 GLU A O 1
ATOM 1704 N N . VAL A 1 234 ? 6.969 5.402 19.5 1 85.88 234 VAL A N 1
ATOM 1705 C CA . VAL A 1 234 ? 6.043 4.922 18.484 1 85.88 234 VAL A CA 1
ATOM 1706 C C . VAL A 1 234 ? 4.828 4.281 19.141 1 85.88 234 VAL A C 1
ATOM 1708 O O . VAL A 1 234 ? 3.697 4.738 18.953 1 85.88 234 VAL A O 1
ATOM 1711 N N . PRO A 1 235 ? 5.047 3.279 19.969 1 89.31 235 PRO A N 1
ATOM 1712 C CA . PRO A 1 235 ? 3.859 2.729 20.625 1 89.31 235 PRO A CA 1
ATOM 1713 C C . PRO A 1 235 ? 3.18 3.734 21.547 1 89.31 235 PRO A C 1
ATOM 1715 O O . PRO A 1 235 ? 1.958 3.701 21.719 1 89.31 235 PRO A O 1
ATOM 1718 N N . ALA A 1 236 ? 3.947 4.605 22.188 1 89.06 236 ALA A N 1
ATOM 1719 C CA . ALA A 1 236 ? 3.346 5.605 23.078 1 89.06 236 ALA A CA 1
ATOM 1720 C C . ALA A 1 236 ? 2.377 6.5 22.297 1 89.06 236 ALA A C 1
ATOM 1722 O O . ALA A 1 236 ? 1.266 6.766 22.766 1 89.06 236 ALA A O 1
ATOM 1723 N N . ARG A 1 237 ? 2.768 6.961 21.188 1 86.94 237 ARG A N 1
ATOM 1724 C CA . ARG A 1 237 ? 1.926 7.812 20.344 1 86.94 237 ARG A CA 1
ATOM 1725 C C . ARG A 1 237 ? 0.692 7.059 19.859 1 86.94 237 ARG A C 1
ATOM 1727 O O . ARG A 1 237 ? -0.43 7.551 19.984 1 86.94 237 ARG A O 1
ATOM 1734 N N . LEU A 1 238 ? 0.916 5.934 19.328 1 90.25 238 LEU A N 1
ATOM 1735 C CA . LEU A 1 238 ? -0.173 5.141 18.766 1 90.25 238 LEU A CA 1
ATOM 1736 C C . LEU A 1 238 ? -1.196 4.789 19.828 1 90.25 238 LEU A C 1
ATOM 1738 O O . LEU A 1 238 ? -2.387 5.074 19.688 1 90.25 238 LEU A O 1
ATOM 1742 N N . LEU A 1 239 ? -0.758 4.195 20.938 1 93.94 239 LEU A N 1
ATOM 1743 C CA . LEU A 1 239 ? -1.654 3.693 21.969 1 93.94 239 LEU A CA 1
ATOM 1744 C C . LEU A 1 239 ? -2.32 4.844 22.719 1 93.94 239 LEU A C 1
ATOM 1746 O O . LEU A 1 239 ? -3.471 4.727 23.141 1 93.94 239 LEU A O 1
ATOM 1750 N N . GLY A 1 240 ? -1.562 5.918 22.859 1 93.56 240 GLY A N 1
ATOM 1751 C CA . GLY A 1 240 ? -2.16 7.09 23.484 1 93.56 240 GLY A CA 1
ATOM 1752 C C . GLY A 1 240 ? -3.348 7.633 22.703 1 93.56 240 GLY A C 1
ATOM 1753 O O . GLY A 1 240 ? -4.398 7.914 23.281 1 93.56 240 GLY A O 1
ATOM 1754 N N . SER A 1 241 ? -3.191 7.793 21.453 1 94.19 241 SER A N 1
ATOM 1755 C CA . SER A 1 241 ? -4.285 8.297 20.625 1 94.19 241 SER A CA 1
ATOM 1756 C C . SER A 1 241 ? -5.457 7.328 20.609 1 94.19 241 SER A C 1
ATOM 1758 O O . SER A 1 241 ? -6.613 7.738 20.719 1 94.19 241 SER A O 1
ATOM 1760 N N . LEU A 1 242 ? -5.137 6.055 20.469 1 95.94 242 LEU A N 1
ATOM 1761 C CA . LEU A 1 242 ? -6.195 5.047 20.422 1 95.94 242 LEU A CA 1
ATOM 1762 C C . LEU A 1 242 ? -6.992 5.023 21.719 1 95.94 242 LEU A C 1
ATOM 1764 O O . LEU A 1 242 ? -8.211 4.863 21.703 1 95.94 242 LEU A O 1
ATOM 1768 N N . ALA A 1 243 ? -6.293 5.117 22.797 1 96.81 243 ALA A N 1
ATOM 1769 C CA . ALA A 1 243 ? -6.98 5.148 24.094 1 96.81 243 ALA A CA 1
ATOM 1770 C C . ALA A 1 243 ? -7.973 6.301 24.156 1 96.81 243 ALA A C 1
ATOM 1772 O O . ALA A 1 243 ? -9.109 6.129 24.609 1 96.81 243 ALA A O 1
ATOM 1773 N N . ASP A 1 244 ? -7.559 7.438 23.703 1 96.94 244 ASP A N 1
ATOM 1774 C CA . ASP A 1 244 ? -8.422 8.609 23.719 1 96.94 244 ASP A CA 1
ATOM 1775 C C . ASP A 1 244 ? -9.617 8.422 22.766 1 96.94 244 ASP A C 1
ATOM 1777 O O . ASP A 1 244 ? -10.75 8.727 23.141 1 96.94 244 ASP A O 1
ATOM 1781 N N . TYR A 1 245 ? -9.375 7.875 21.578 1 97.06 245 TYR A N 1
ATOM 1782 C CA . TYR A 1 245 ? -10.438 7.676 20.594 1 97.06 245 TYR A CA 1
ATOM 1783 C C . TYR A 1 245 ? -11.43 6.621 21.062 1 97.06 245 TYR A C 1
ATOM 1785 O O . TYR A 1 245 ? -12.586 6.621 20.641 1 97.06 245 TYR A O 1
ATOM 1793 N N . ALA A 1 246 ? -10.938 5.711 21.875 1 97.44 246 ALA A N 1
ATOM 1794 C CA . ALA A 1 246 ? -11.836 4.707 22.453 1 97.44 246 ALA A CA 1
ATOM 1795 C C . ALA A 1 246 ? -12.805 5.34 23.438 1 97.44 246 ALA A C 1
ATOM 1797 O O . ALA A 1 246 ? -13.93 4.863 23.609 1 97.44 246 ALA A O 1
ATOM 1798 N N . LEU A 1 247 ? -12.375 6.355 24.062 1 96.81 247 LEU A N 1
ATOM 1799 C CA . LEU A 1 247 ? -13.211 7.07 25.031 1 96.81 247 LEU A CA 1
ATOM 1800 C C . LEU A 1 247 ? -14.094 8.086 24.312 1 96.81 247 LEU A C 1
ATOM 1802 O O . LEU A 1 247 ? -15.273 8.234 24.656 1 96.81 247 LEU A O 1
ATOM 1806 N N . ARG A 1 248 ? -13.523 8.836 23.422 1 97.12 248 ARG A N 1
ATOM 1807 C CA . ARG A 1 248 ? -14.227 9.852 22.656 1 97.12 248 ARG A CA 1
ATOM 1808 C C . ARG A 1 248 ? -13.812 9.789 21.188 1 97.12 248 ARG A C 1
ATOM 1810 O O . ARG A 1 248 ? -12.719 10.227 20.812 1 97.12 248 ARG A O 1
ATOM 1817 N N . PRO A 1 249 ? -14.719 9.352 20.328 1 97.5 249 PRO A N 1
ATOM 1818 C CA . PRO A 1 249 ? -14.391 9.273 18.906 1 97.5 249 PRO A CA 1
ATOM 1819 C C . PRO A 1 249 ? -13.938 10.617 18.328 1 97.5 249 PRO A C 1
ATOM 1821 O O . PRO A 1 249 ? -14.352 11.672 18.812 1 97.5 249 PRO A O 1
ATOM 1824 N N . GLY A 1 250 ? -13.016 10.602 17.344 1 96.94 250 GLY A N 1
ATOM 1825 C CA . GLY A 1 250 ? -12.656 11.805 16.609 1 96.94 250 GLY A CA 1
ATOM 1826 C C . GLY A 1 250 ? -13.844 12.438 15.906 1 96.94 250 GLY A C 1
ATOM 1827 O O . GLY A 1 250 ? -14.922 11.859 15.852 1 96.94 250 GLY A O 1
ATOM 1828 N N . PRO A 1 251 ? -13.633 13.539 15.297 1 97.31 251 PRO A N 1
ATOM 1829 C CA . PRO A 1 251 ? -14.734 14.273 14.68 1 97.31 251 PRO A CA 1
ATOM 1830 C C . PRO A 1 251 ? -15.18 13.656 13.352 1 97.31 251 PRO A C 1
ATOM 1832 O O . PRO A 1 251 ? -14.391 12.984 12.688 1 97.31 251 PRO A O 1
ATOM 1835 N N . THR A 1 252 ? -16.422 13.844 13.031 1 98.19 252 THR A N 1
ATOM 1836 C CA . THR A 1 252 ? -17.031 13.602 11.727 1 98.19 252 THR A CA 1
ATOM 1837 C C . THR A 1 252 ? -17.766 14.852 11.234 1 98.19 252 THR A C 1
ATOM 1839 O O . THR A 1 252 ? -18.672 15.352 11.906 1 98.19 252 THR A O 1
ATOM 1842 N N . THR A 1 253 ? -17.312 15.344 10.102 1 98.19 253 THR A N 1
ATOM 1843 C CA . THR A 1 253 ? -17.922 16.578 9.594 1 98.19 253 THR A CA 1
ATOM 1844 C C . THR A 1 253 ? -18.469 16.359 8.188 1 98.19 253 THR A C 1
ATOM 1846 O O . THR A 1 253 ? -18.25 15.297 7.586 1 98.19 253 THR A O 1
ATOM 1849 N N . ARG A 1 254 ? -19.219 17.375 7.617 1 98.12 254 ARG A N 1
ATOM 1850 C CA . ARG A 1 254 ? -19.719 17.391 6.242 1 98.12 254 ARG A CA 1
ATOM 1851 C C . ARG A 1 254 ? -18.891 18.344 5.379 1 98.12 254 ARG A C 1
ATOM 1853 O O . ARG A 1 254 ? -19.281 18.672 4.258 1 98.12 254 ARG A O 1
ATOM 1860 N N . THR A 1 255 ? -17.734 18.688 5.891 1 98.38 255 THR A N 1
ATOM 1861 C CA . THR A 1 255 ? -16.953 19.766 5.293 1 98.38 255 THR A CA 1
ATOM 1862 C C . THR A 1 255 ? -16.547 19.391 3.863 1 98.38 255 THR A C 1
ATOM 1864 O O . THR A 1 255 ? -16.641 20.219 2.957 1 98.38 255 THR A O 1
ATOM 1867 N N . VAL A 1 256 ? -16.094 18.125 3.627 1 98.44 256 VAL A N 1
ATOM 1868 C CA . VAL A 1 256 ? -15.68 17.703 2.297 1 98.44 256 VAL A CA 1
ATOM 1869 C C . VAL A 1 256 ? -16.844 17.828 1.322 1 98.44 256 VAL A C 1
ATOM 1871 O O . VAL A 1 256 ? -16.703 18.375 0.229 1 98.44 256 VAL A O 1
ATOM 1874 N N . GLU A 1 257 ? -17.984 17.359 1.722 1 98.19 257 GLU A N 1
ATOM 1875 C CA . GLU A 1 257 ? -19.172 17.438 0.885 1 98.19 257 GLU A CA 1
ATOM 1876 C C . GLU A 1 257 ? -19.562 18.891 0.601 1 98.19 257 GLU A C 1
ATOM 1878 O O . GLU A 1 257 ? -19.875 19.234 -0.538 1 98.19 257 GLU A O 1
ATOM 1883 N N . ASP A 1 258 ? -19.547 19.703 1.601 1 97.81 258 ASP A N 1
ATOM 1884 C CA . ASP A 1 258 ? -19.922 21.109 1.464 1 97.81 258 ASP A CA 1
ATOM 1885 C C . ASP A 1 258 ? -18.984 21.844 0.499 1 97.81 258 ASP A C 1
ATOM 1887 O O . ASP A 1 258 ? -19.438 22.672 -0.293 1 97.81 258 ASP A O 1
ATOM 1891 N N . LEU A 1 259 ? -17.734 21.547 0.566 1 97.38 259 LEU A N 1
ATOM 1892 C CA . LEU A 1 259 ? -16.75 22.281 -0.223 1 97.38 259 LEU A CA 1
ATOM 1893 C C . LEU A 1 259 ? -16.688 21.734 -1.646 1 97.38 259 LEU A C 1
ATOM 1895 O O . LEU A 1 259 ? -16.5 22.5 -2.598 1 97.38 259 LEU A O 1
ATOM 1899 N N . LEU A 1 260 ? -16.828 20.391 -1.823 1 97.06 260 LEU A N 1
ATOM 1900 C CA . LEU A 1 260 ? -16.578 19.781 -3.125 1 97.06 260 LEU A CA 1
ATOM 1901 C C . LEU A 1 260 ? -17.875 19.547 -3.879 1 97.06 260 LEU A C 1
ATOM 1903 O O . LEU A 1 260 ? -17.875 19.266 -5.078 1 97.06 260 LEU A O 1
ATOM 1907 N N . GLY A 1 261 ? -19.016 19.641 -3.205 1 97.19 261 GLY A N 1
ATOM 1908 C CA . GLY A 1 261 ? -20.297 19.453 -3.857 1 97.19 261 GLY A CA 1
ATOM 1909 C C . GLY A 1 261 ? -20.625 18 -4.152 1 97.19 261 GLY A C 1
ATOM 1910 O O . GLY A 1 261 ? -21.453 17.703 -5.012 1 97.19 261 GLY A O 1
ATOM 1911 N N . ARG A 1 262 ? -19.906 17.125 -3.631 1 97 262 ARG A N 1
ATOM 1912 C CA . ARG A 1 262 ? -20.094 15.68 -3.682 1 97 262 ARG A CA 1
ATOM 1913 C C . ARG A 1 262 ? -19.75 15.039 -2.344 1 97 262 ARG A C 1
ATOM 1915 O O . ARG A 1 262 ? -18.984 15.586 -1.562 1 97 262 ARG A O 1
ATOM 1922 N N . PRO A 1 263 ? -20.359 13.914 -2.104 1 97 263 PRO A N 1
ATOM 1923 C CA . PRO A 1 263 ? -20 13.227 -0.856 1 97 263 PRO A CA 1
ATOM 1924 C C . PRO A 1 263 ? -18.516 12.93 -0.754 1 97 263 PRO A C 1
ATOM 1926 O O . PRO A 1 263 ? -17.844 12.719 -1.774 1 97 263 PRO A O 1
ATOM 1929 N N . ALA A 1 264 ? -18.016 12.938 0.494 1 98.44 264 ALA A N 1
ATOM 1930 C CA . ALA A 1 264 ? -16.641 12.484 0.72 1 98.44 264 ALA A CA 1
ATOM 1931 C C . ALA A 1 264 ? -16.484 11.016 0.339 1 98.44 264 ALA A C 1
ATOM 1933 O O . ALA A 1 264 ? -17.406 10.219 0.501 1 98.44 264 ALA A O 1
ATOM 1934 N N . LEU A 1 265 ? -15.352 10.664 -0.182 1 97.19 265 LEU A N 1
ATOM 1935 C CA . LEU A 1 265 ? -15.039 9.258 -0.419 1 97.19 265 LEU A CA 1
ATOM 1936 C C . LEU A 1 265 ? -15 8.484 0.893 1 97.19 265 LEU A C 1
ATOM 1938 O O . LEU A 1 265 ? -14.508 8.992 1.905 1 97.19 265 LEU A O 1
ATOM 1942 N N . THR A 1 266 ? -15.5 7.293 0.822 1 97.19 266 THR A N 1
ATOM 1943 C CA . THR A 1 266 ? -15.586 6.473 2.025 1 97.19 266 THR A CA 1
ATOM 1944 C C . THR A 1 266 ? -14.297 5.691 2.242 1 97.19 266 THR A C 1
ATOM 1946 O O . THR A 1 266 ? -13.461 5.605 1.341 1 97.19 266 THR A O 1
ATOM 1949 N N . PHE A 1 267 ? -14.195 5.18 3.49 1 97.31 267 PHE A N 1
ATOM 1950 C CA . PHE A 1 267 ? -13.102 4.262 3.766 1 97.31 267 PHE A CA 1
ATOM 1951 C C . PHE A 1 267 ? -13.148 3.062 2.824 1 97.31 267 PHE A C 1
ATOM 1953 O O . PHE A 1 267 ? -12.109 2.604 2.344 1 97.31 267 PHE A O 1
ATOM 1960 N N . ALA A 1 268 ? -14.273 2.623 2.537 1 93.69 268 ALA A N 1
ATOM 1961 C CA . ALA A 1 268 ? -14.445 1.513 1.603 1 93.69 268 ALA A CA 1
ATOM 1962 C C . ALA A 1 268 ? -13.906 1.873 0.222 1 93.69 268 ALA A C 1
ATOM 1964 O O . ALA A 1 268 ? -13.289 1.041 -0.448 1 93.69 268 ALA A O 1
ATOM 1965 N N . ASP A 1 269 ? -14.164 3.098 -0.188 1 91.56 269 ASP A N 1
ATOM 1966 C CA . ASP A 1 269 ? -13.609 3.568 -1.454 1 91.56 269 ASP A CA 1
ATOM 1967 C C . ASP A 1 269 ? -12.086 3.473 -1.458 1 91.56 269 ASP A C 1
ATOM 1969 O O . ASP A 1 269 ? -11.492 2.992 -2.426 1 91.56 269 ASP A O 1
ATOM 1973 N N . TRP A 1 270 ? -11.523 3.889 -0.367 1 93.94 270 TRP A N 1
ATOM 1974 C CA . TRP A 1 270 ? -10.062 3.869 -0.275 1 93.94 270 TRP A CA 1
ATOM 1975 C C . TRP A 1 270 ? -9.531 2.439 -0.317 1 93.94 270 TRP A C 1
ATOM 1977 O O . TRP A 1 270 ? -8.547 2.156 -0.999 1 93.94 270 TRP A O 1
ATOM 1987 N N . VAL A 1 271 ? -10.156 1.54 0.434 1 92.56 271 VAL A N 1
ATOM 1988 C CA . VAL A 1 271 ? -9.727 0.147 0.489 1 92.56 271 VAL A CA 1
ATOM 1989 C C . VAL A 1 271 ? -9.789 -0.469 -0.907 1 92.56 271 VAL A C 1
ATOM 1991 O O . VAL A 1 271 ? -8.875 -1.194 -1.312 1 92.56 271 VAL A O 1
ATOM 1994 N N . ARG A 1 272 ? -10.82 -0.173 -1.589 1 84.19 272 ARG A N 1
ATOM 1995 C CA . ARG A 1 272 ? -10.945 -0.695 -2.947 1 84.19 272 ARG A CA 1
ATOM 1996 C C . ARG A 1 272 ? -9.789 -0.225 -3.82 1 84.19 272 ARG A C 1
ATOM 1998 O O . ARG A 1 272 ? -9.211 -1.013 -4.574 1 84.19 272 ARG A O 1
ATOM 2005 N N . ASP A 1 273 ? -9.438 1.051 -3.66 1 82.62 273 ASP A N 1
ATOM 2006 C CA . ASP A 1 273 ? -8.344 1.629 -4.43 1 82.62 273 ASP A CA 1
ATOM 2007 C C . ASP A 1 273 ? -7.004 0.997 -4.043 1 82.62 273 ASP A C 1
ATOM 2009 O O . ASP A 1 273 ? -6.055 1.018 -4.828 1 82.62 273 ASP A O 1
ATOM 2013 N N . ASN A 1 274 ? -6.938 0.389 -2.842 1 86.56 274 ASN A N 1
ATOM 2014 C CA . ASN A 1 274 ? -5.68 -0.117 -2.307 1 86.56 274 ASN A CA 1
ATOM 2015 C C . ASN A 1 274 ? -5.793 -1.581 -1.892 1 86.56 274 ASN A C 1
ATOM 2017 O O . ASN A 1 274 ? -5.055 -2.043 -1.02 1 86.56 274 ASN A O 1
ATOM 2021 N N . ALA A 1 275 ? -6.719 -2.312 -2.438 1 82.75 275 ALA A N 1
ATOM 2022 C CA . ALA A 1 275 ? -7.027 -3.684 -2.043 1 82.75 275 ALA A CA 1
ATOM 2023 C C . ALA A 1 275 ? -5.797 -4.578 -2.152 1 82.75 275 ALA A C 1
ATOM 2025 O O . ALA A 1 275 ? -5.621 -5.504 -1.355 1 82.75 275 ALA A O 1
ATOM 2026 N N . PHE A 1 276 ? -4.922 -4.277 -3.082 1 77.19 276 PHE A N 1
ATOM 2027 C CA . PHE A 1 276 ? -3.729 -5.074 -3.34 1 77.19 276 PHE A CA 1
ATOM 2028 C C . PHE A 1 276 ? -2.83 -5.117 -2.109 1 77.19 276 PHE A C 1
ATOM 2030 O O . PHE A 1 276 ? -2.082 -6.078 -1.914 1 77.19 276 PHE A O 1
ATOM 2037 N N . ALA A 1 277 ? -2.93 -4.094 -1.34 1 84.94 277 ALA A N 1
ATOM 2038 C CA . ALA A 1 277 ? -2.059 -3.994 -0.172 1 84.94 277 ALA A CA 1
ATOM 2039 C C . ALA A 1 277 ? -2.465 -5 0.902 1 84.94 277 ALA A C 1
ATOM 2041 O O . ALA A 1 277 ? -1.682 -5.301 1.807 1 84.94 277 ALA A O 1
ATOM 2042 N N . PHE A 1 278 ? -3.68 -5.523 0.765 1 86.94 278 PHE A N 1
ATOM 2043 C CA . PHE A 1 278 ? -4.219 -6.348 1.84 1 86.94 278 PHE A CA 1
ATOM 2044 C C . PHE A 1 278 ? -4.41 -7.789 1.374 1 86.94 278 PHE A C 1
ATOM 2046 O O . PHE A 1 278 ? -4.859 -8.641 2.143 1 86.94 278 PHE A O 1
ATOM 2053 N N . THR A 1 279 ? -4.16 -7.898 0.137 1 76.88 279 THR A N 1
ATOM 2054 C CA . THR A 1 279 ? -4.246 -9.25 -0.406 1 76.88 279 THR A CA 1
ATOM 2055 C C . THR A 1 279 ? -2.875 -9.922 -0.4 1 76.88 279 THR A C 1
ATOM 2057 O O . THR A 1 279 ? -1.845 -9.25 -0.364 1 76.88 279 THR A O 1
ATOM 2060 N N . GLU A 1 280 ? -2.818 -11.109 -0.184 1 61.75 280 GLU A N 1
ATOM 2061 C CA . GLU A 1 280 ? -1.547 -11.82 -0.111 1 61.75 280 GLU A CA 1
ATOM 2062 C C . GLU A 1 280 ? -0.729 -11.625 -1.384 1 61.75 280 GLU A C 1
ATOM 2064 O O . GLU A 1 280 ? -1.199 -11.922 -2.482 1 61.75 280 GLU A O 1
ATOM 2069 N N . PRO A 1 281 ? 0.418 -10.625 -1.212 1 53.72 281 PRO A N 1
ATOM 2070 C CA . PRO A 1 281 ? 1.3 -10.75 -2.375 1 53.72 281 PRO A CA 1
ATOM 2071 C C . PRO A 1 281 ? 1.865 -12.156 -2.543 1 53.72 281 PRO A C 1
ATOM 2073 O O . PRO A 1 281 ? 2.096 -12.852 -1.551 1 53.72 281 PRO A O 1
ATOM 2076 N N . PHE A 1 282 ? 1.979 -13.039 -3.578 1 57.03 282 PHE A N 1
ATOM 2077 C CA . PHE A 1 282 ? 2.643 -14.328 -3.393 1 57.03 282 PHE A CA 1
ATOM 2078 C C . PHE A 1 282 ? 3.535 -14.648 -4.586 1 57.03 282 PHE A C 1
ATOM 2080 O O . PHE A 1 282 ? 4.66 -15.117 -4.414 1 57.03 282 PHE A O 1
ATOM 2087 N N . PRO A 1 283 ? 4.293 -14.953 -5.855 1 52.25 283 PRO A N 1
ATOM 2088 C CA . PRO A 1 283 ? 5.004 -16.234 -5.75 1 52.25 283 PRO A CA 1
ATOM 2089 C C . PRO A 1 283 ? 6.43 -16.062 -5.234 1 52.25 283 PRO A C 1
ATOM 2091 O O . PRO A 1 283 ? 7.133 -15.133 -5.633 1 52.25 283 PRO A O 1
ATOM 2094 N N . SER A 1 284 ? 7.121 -15.555 -3.863 1 43.03 284 SER A N 1
ATOM 2095 C CA . SER A 1 284 ? 8.461 -15.898 -3.4 1 43.03 284 SER A CA 1
ATOM 2096 C C . SER A 1 284 ? 8.664 -17.406 -3.371 1 43.03 284 SER A C 1
ATOM 2098 O O . SER A 1 284 ? 7.707 -18.172 -3.225 1 43.03 284 SER A O 1
ATOM 2100 N N . MET B 1 1 ? -15.062 -15.07 -23.656 1 95.31 1 MET B N 1
ATOM 2101 C CA . MET B 1 1 ? -15.016 -14.672 -22.25 1 95.31 1 MET B CA 1
ATOM 2102 C C . MET B 1 1 ? -13.812 -15.297 -21.547 1 95.31 1 MET B C 1
ATOM 2104 O O . MET B 1 1 ? -13.438 -16.438 -21.844 1 95.31 1 MET B O 1
ATOM 2108 N N . ILE B 1 2 ? -13.172 -14.555 -20.75 1 97.56 2 ILE B N 1
ATOM 2109 C CA . ILE B 1 2 ? -12.023 -15.039 -19.984 1 97.56 2 ILE B CA 1
ATOM 2110 C C . ILE B 1 2 ? -12.367 -15.07 -18.5 1 97.56 2 ILE B C 1
ATOM 2112 O O . ILE B 1 2 ? -12.914 -14.102 -17.969 1 97.56 2 ILE B O 1
ATOM 2116 N N . LEU B 1 3 ? -12.086 -16.203 -17.875 1 97.56 3 LEU B N 1
ATOM 2117 C CA . LEU B 1 3 ? -12.375 -16.375 -16.453 1 97.56 3 LEU B CA 1
ATOM 2118 C C . LEU B 1 3 ? -11.109 -16.203 -15.625 1 97.56 3 LEU B C 1
ATOM 2120 O O . LEU B 1 3 ? -10.07 -16.812 -15.93 1 97.56 3 LEU B O 1
ATOM 2124 N N . ILE B 1 4 ? -11.219 -15.375 -14.617 1 96.19 4 ILE B N 1
ATOM 2125 C CA . ILE B 1 4 ? -10.078 -15.078 -13.758 1 96.19 4 ILE B CA 1
ATOM 2126 C C . ILE B 1 4 ? -10.336 -15.617 -12.352 1 96.19 4 ILE B C 1
ATOM 2128 O O . ILE B 1 4 ? -11.258 -15.164 -11.664 1 96.19 4 ILE B O 1
ATOM 2132 N N . THR B 1 5 ? -9.5 -16.625 -11.953 1 93.44 5 THR B N 1
ATOM 2133 C CA . THR B 1 5 ? -9.477 -17 -10.539 1 93.44 5 THR B CA 1
ATOM 2134 C C . THR B 1 5 ? -8.5 -16.125 -9.766 1 93.44 5 THR B C 1
ATOM 2136 O O . THR B 1 5 ? -7.469 -15.711 -10.305 1 93.44 5 THR B O 1
ATOM 2139 N N . GLY B 1 6 ? -8.859 -15.781 -8.57 1 85.94 6 GLY B N 1
ATOM 2140 C CA . GLY B 1 6 ? -8.031 -14.844 -7.832 1 85.94 6 GLY B CA 1
ATOM 2141 C C . GLY B 1 6 ? -8.133 -13.422 -8.352 1 85.94 6 GLY B C 1
ATOM 2142 O O . GLY B 1 6 ? -7.137 -12.695 -8.391 1 85.94 6 GLY B O 1
ATOM 2143 N N . ALA B 1 7 ? -9.25 -13.031 -8.758 1 83.56 7 ALA B N 1
ATOM 2144 C CA . ALA B 1 7 ? -9.484 -11.758 -9.422 1 83.56 7 ALA B CA 1
ATOM 2145 C C . ALA B 1 7 ? -9.219 -10.586 -8.484 1 83.56 7 ALA B C 1
ATOM 2147 O O . ALA B 1 7 ? -8.867 -9.492 -8.922 1 83.56 7 ALA B O 1
ATOM 2148 N N . ASN B 1 8 ? -9.242 -10.828 -7.215 1 77.75 8 ASN B N 1
ATOM 2149 C CA . ASN B 1 8 ? -9.055 -9.75 -6.246 1 77.75 8 ASN B CA 1
ATOM 2150 C C . ASN B 1 8 ? -7.59 -9.641 -5.816 1 77.75 8 ASN B C 1
ATOM 2152 O O . ASN B 1 8 ? -7.23 -8.734 -5.062 1 77.75 8 ASN B O 1
ATOM 2156 N N . GLY B 1 9 ? -6.887 -10.5 -6.344 1 80.88 9 GLY B N 1
ATOM 2157 C CA . GLY B 1 9 ? -5.469 -10.469 -6.016 1 80.88 9 GLY B CA 1
ATOM 2158 C C . GLY B 1 9 ? -4.699 -9.43 -6.812 1 80.88 9 GLY B C 1
ATOM 2159 O O . GLY B 1 9 ? -5.266 -8.766 -7.684 1 80.88 9 GLY B O 1
ATOM 2160 N N . VAL B 1 10 ? -3.426 -9.328 -6.484 1 83.44 10 VAL B N 1
ATOM 2161 C CA . VAL B 1 10 ? -2.516 -8.344 -7.062 1 83.44 10 VAL B CA 1
ATOM 2162 C C . VAL B 1 10 ? -2.455 -8.523 -8.578 1 83.44 10 VAL B C 1
ATOM 2164 O O . VAL B 1 10 ? -2.531 -7.551 -9.328 1 83.44 10 VAL B O 1
ATOM 2167 N N . VAL B 1 11 ? -2.357 -9.773 -8.992 1 89.44 11 VAL B N 1
ATOM 2168 C CA . VAL B 1 11 ? -2.23 -10.062 -10.422 1 89.44 11 VAL B CA 1
ATOM 2169 C C . VAL B 1 11 ? -3.609 -10.055 -11.07 1 89.44 11 VAL B C 1
ATOM 2171 O O . VAL B 1 11 ? -3.801 -9.445 -12.133 1 89.44 11 VAL B O 1
ATOM 2174 N N . GLY B 1 12 ? -4.574 -10.68 -10.445 1 90.19 12 GLY B N 1
ATOM 2175 C CA . GLY B 1 12 ? -5.914 -10.82 -11 1 90.19 12 GLY B CA 1
ATOM 2176 C C . GLY B 1 12 ? -6.562 -9.492 -11.336 1 90.19 12 GLY B C 1
ATOM 2177 O O . GLY B 1 12 ? -7.172 -9.344 -12.391 1 90.19 12 GLY B O 1
ATOM 2178 N N . ARG B 1 13 ? -6.426 -8.539 -10.508 1 85.19 13 ARG B N 1
ATOM 2179 C CA . ARG B 1 13 ? -7.023 -7.227 -10.727 1 85.19 13 ARG B CA 1
ATOM 2180 C C . ARG B 1 13 ? -6.434 -6.547 -11.961 1 85.19 13 ARG B C 1
ATOM 2182 O O . ARG B 1 13 ? -7.16 -5.965 -12.766 1 85.19 13 ARG B O 1
ATOM 2189 N N . ARG B 1 14 ? -5.141 -6.602 -12.078 1 89.12 14 ARG B N 1
ATOM 2190 C CA . ARG B 1 14 ? -4.453 -5.965 -13.195 1 89.12 14 ARG B CA 1
ATOM 2191 C C . ARG B 1 14 ? -4.809 -6.645 -14.516 1 89.12 14 ARG B C 1
ATOM 2193 O O . ARG B 1 14 ? -5.016 -5.973 -15.531 1 89.12 14 ARG B O 1
ATOM 2200 N N . VAL B 1 15 ? -4.875 -7.922 -14.445 1 94.5 15 VAL B N 1
ATOM 2201 C CA . VAL B 1 15 ? -5.246 -8.68 -15.641 1 94.5 15 VAL B CA 1
ATOM 2202 C C . VAL B 1 15 ? -6.664 -8.312 -16.062 1 94.5 15 VAL B C 1
ATOM 2204 O O . VAL B 1 15 ? -6.914 -8.047 -17.25 1 94.5 15 VAL B O 1
ATOM 2207 N N . THR B 1 16 ? -7.574 -8.273 -15.125 1 92.5 16 THR B N 1
ATOM 2208 C CA . THR B 1 16 ? -8.961 -7.922 -15.398 1 92.5 16 THR B CA 1
ATOM 2209 C C . THR B 1 16 ? -9.055 -6.539 -16.047 1 92.5 16 THR B C 1
ATOM 2211 O O . THR B 1 16 ? -9.711 -6.371 -17.078 1 92.5 16 THR B O 1
ATOM 2214 N N . ASP B 1 17 ? -8.344 -5.633 -15.523 1 88.44 17 ASP B N 1
ATOM 2215 C CA . ASP B 1 17 ? -8.359 -4.266 -16.047 1 88.44 17 ASP B CA 1
ATOM 2216 C C . ASP B 1 17 ? -7.844 -4.215 -17.484 1 88.44 17 ASP B C 1
ATOM 2218 O O . ASP B 1 17 ? -8.453 -3.576 -18.344 1 88.44 17 ASP B O 1
ATOM 2222 N N . MET B 1 18 ? -6.777 -4.863 -17.688 1 92.81 18 MET B N 1
ATOM 2223 C CA . MET B 1 18 ? -6.152 -4.844 -19.016 1 92.81 18 MET B CA 1
ATOM 2224 C C . MET B 1 18 ? -7.047 -5.523 -20.047 1 92.81 18 MET B C 1
ATOM 2226 O O . MET B 1 18 ? -7.176 -5.035 -21.172 1 92.81 18 MET B O 1
ATOM 2230 N N . LEU B 1 19 ? -7.66 -6.613 -19.672 1 96.06 19 LEU B N 1
ATOM 2231 C CA . LEU B 1 19 ? -8.555 -7.324 -20.578 1 96.06 19 LEU B CA 1
ATOM 2232 C C . LEU B 1 19 ? -9.758 -6.461 -20.953 1 96.06 19 LEU B C 1
ATOM 2234 O O . LEU B 1 19 ? -10.156 -6.406 -22.109 1 96.06 19 LEU B O 1
ATOM 2238 N N . LEU B 1 20 ? -10.297 -5.742 -19.969 1 92.62 20 LEU B N 1
ATOM 2239 C CA . LEU B 1 20 ? -11.438 -4.867 -20.219 1 92.62 20 LEU B CA 1
ATOM 2240 C C . LEU B 1 20 ? -11.055 -3.732 -21.156 1 92.62 20 LEU B C 1
ATOM 2242 O O . LEU B 1 20 ? -11.836 -3.369 -22.047 1 92.62 20 LEU B O 1
ATOM 2246 N N . GLN B 1 21 ? -9.914 -3.24 -20.969 1 90.25 21 GLN B N 1
ATOM 2247 C CA . GLN B 1 21 ? -9.422 -2.172 -21.828 1 90.25 21 GLN B CA 1
ATOM 2248 C C . GLN B 1 21 ? -9.297 -2.646 -23.266 1 90.25 21 GLN B C 1
ATOM 2250 O O . GLN B 1 21 ? -9.453 -1.858 -24.203 1 90.25 21 GLN B O 1
ATOM 2255 N N . GLU B 1 22 ? -9.086 -3.881 -23.438 1 92 22 GLU B N 1
ATOM 2256 C CA . GLU B 1 22 ? -8.953 -4.461 -24.766 1 92 22 GLU B CA 1
ATOM 2257 C C . GLU B 1 22 ? -10.305 -4.898 -25.312 1 92 22 GLU B C 1
ATOM 2259 O O . GLU B 1 22 ? -10.391 -5.469 -26.406 1 92 22 GLU B O 1
ATOM 2264 N N . GLY B 1 23 ? -11.328 -4.762 -24.516 1 92.25 23 GLY B N 1
ATOM 2265 C CA . GLY B 1 23 ? -12.68 -5.047 -24.969 1 92.25 23 GLY B CA 1
ATOM 2266 C C . GLY B 1 23 ? -13.086 -6.496 -24.75 1 92.25 23 GLY B C 1
ATOM 2267 O O . GLY B 1 23 ? -14.078 -6.953 -25.328 1 92.25 23 GLY B O 1
ATOM 2268 N N . ALA B 1 24 ? -12.32 -7.227 -23.984 1 94.12 24 ALA B N 1
ATOM 2269 C CA . ALA B 1 24 ? -12.648 -8.625 -23.719 1 94.12 24 ALA B CA 1
ATOM 2270 C C . ALA B 1 24 ? -13.727 -8.742 -22.641 1 94.12 24 ALA B C 1
ATOM 2272 O O . ALA B 1 24 ? -13.797 -7.906 -21.734 1 94.12 24 ALA B O 1
ATOM 2273 N N . ALA B 1 25 ? -14.516 -9.727 -22.766 1 94.5 25 ALA B N 1
ATOM 2274 C CA . ALA B 1 25 ? -15.438 -10.07 -21.688 1 94.5 25 ALA B CA 1
ATOM 2275 C C . ALA B 1 25 ? -14.734 -10.875 -20.594 1 94.5 25 ALA B C 1
ATOM 2277 O O . ALA B 1 25 ? -13.984 -11.812 -20.891 1 94.5 25 ALA B O 1
ATOM 2278 N N . VAL B 1 26 ? -14.938 -10.43 -19.359 1 95.81 26 VAL B N 1
ATOM 2279 C CA . VAL B 1 26 ? -14.219 -11.055 -18.25 1 95.81 26 VAL B CA 1
ATOM 2280 C C . VAL B 1 26 ? -15.219 -11.539 -17.203 1 95.81 26 VAL B C 1
ATOM 2282 O O . VAL B 1 26 ? -16.188 -10.852 -16.891 1 95.81 26 VAL B O 1
ATOM 2285 N N . ALA B 1 27 ? -14.992 -12.75 -16.719 1 94.94 27 ALA B N 1
ATOM 2286 C CA . ALA B 1 27 ? -15.648 -13.266 -15.523 1 94.94 27 ALA B CA 1
ATOM 2287 C C . ALA B 1 27 ? -14.672 -13.383 -14.367 1 94.94 27 ALA B C 1
ATOM 2289 O O . ALA B 1 27 ? -13.648 -14.07 -14.477 1 94.94 27 ALA B O 1
ATOM 2290 N N . ALA B 1 28 ? -14.953 -12.703 -13.32 1 91.75 28 ALA B N 1
ATOM 2291 C CA . ALA B 1 28 ? -14.102 -12.711 -12.125 1 91.75 28 ALA B CA 1
ATOM 2292 C C . ALA B 1 28 ? -14.711 -13.586 -11.031 1 91.75 28 ALA B C 1
ATOM 2294 O O . ALA B 1 28 ? -15.828 -13.328 -10.578 1 91.75 28 ALA B O 1
ATOM 2295 N N . VAL B 1 29 ? -13.961 -14.594 -10.617 1 89.88 29 VAL B N 1
ATOM 2296 C CA . VAL B 1 29 ? -14.438 -15.461 -9.547 1 89.88 29 VAL B CA 1
ATOM 2297 C C . VAL B 1 29 ? -14.031 -14.883 -8.188 1 89.88 29 VAL B C 1
ATOM 2299 O O . VAL B 1 29 ? -12.859 -14.578 -7.969 1 89.88 29 VAL B O 1
ATOM 2302 N N . THR B 1 30 ? -14.992 -14.625 -7.395 1 79.62 30 THR B N 1
ATOM 2303 C CA . THR B 1 30 ? -14.75 -14.148 -6.035 1 79.62 30 THR B CA 1
ATOM 2304 C C . THR B 1 30 ? -15.383 -15.094 -5.016 1 79.62 30 THR B C 1
ATOM 2306 O O . THR B 1 30 ? -16.219 -15.93 -5.371 1 79.62 30 THR B O 1
ATOM 2309 N N . ARG B 1 31 ? -15 -15.141 -3.76 1 73.12 31 ARG B N 1
ATOM 2310 C CA . ARG B 1 31 ? -15.555 -16 -2.721 1 73.12 31 ARG B CA 1
ATOM 2311 C C . ARG B 1 31 ? -16.844 -15.422 -2.152 1 73.12 31 ARG B C 1
ATOM 2313 O O . ARG B 1 31 ? -17.5 -16.062 -1.331 1 73.12 31 ARG B O 1
ATOM 2320 N N . GLY B 1 32 ? -17.359 -14.477 -2.818 1 61 32 GLY B N 1
ATOM 2321 C CA . GLY B 1 32 ? -18.672 -13.953 -2.482 1 61 32 GLY B CA 1
ATOM 2322 C C . GLY B 1 32 ? -18.672 -13.055 -1.259 1 61 32 GLY B C 1
ATOM 2323 O O . GLY B 1 32 ? -19.719 -12.594 -0.813 1 61 32 GLY B O 1
ATOM 2324 N N . LEU B 1 33 ? -17.703 -12.922 -0.554 1 52.22 33 LEU B N 1
ATOM 2325 C CA . LEU B 1 33 ? -17.797 -12.234 0.729 1 52.22 33 LEU B CA 1
ATOM 2326 C C . LEU B 1 33 ? -17.891 -10.727 0.532 1 52.22 33 LEU B C 1
ATOM 2328 O O . LEU B 1 33 ? -18.266 -10 1.454 1 52.22 33 LEU B O 1
ATOM 2332 N N . GLY B 1 34 ? -17.797 -10.297 -0.721 1 54.09 34 GLY B N 1
ATOM 2333 C CA . GLY B 1 34 ? -17.891 -8.844 -0.762 1 54.09 34 GLY B CA 1
ATOM 2334 C C . GLY B 1 34 ? -18.438 -8.32 -2.074 1 54.09 34 GLY B C 1
ATOM 2335 O O . GLY B 1 34 ? -18.547 -9.07 -3.049 1 54.09 34 GLY B O 1
ATOM 2336 N N . GLU B 1 35 ? -19.375 -7.41 -1.983 1 51.84 35 GLU B N 1
ATOM 2337 C CA . GLU B 1 35 ? -19.953 -6.703 -3.125 1 51.84 35 GLU B CA 1
ATOM 2338 C C . GLU B 1 35 ? -18.922 -5.805 -3.793 1 51.84 35 GLU B C 1
ATOM 2340 O O . GLU B 1 35 ? -18.828 -4.613 -3.479 1 51.84 35 GLU B O 1
ATOM 2345 N N . THR B 1 36 ? -17.828 -6.324 -3.965 1 53.53 36 THR B N 1
ATOM 2346 C CA . THR B 1 36 ? -16.922 -5.395 -4.629 1 53.53 36 THR B CA 1
ATOM 2347 C C . THR B 1 36 ? -17.516 -4.891 -5.938 1 53.53 36 THR B C 1
ATOM 2349 O O . THR B 1 36 ? -17.953 -5.688 -6.77 1 53.53 36 THR B O 1
ATOM 2352 N N . PRO B 1 37 ? -17.906 -3.594 -5.902 1 52.88 37 PRO B N 1
ATOM 2353 C CA . PRO B 1 37 ? -18.391 -3.102 -7.195 1 52.88 37 PRO B CA 1
ATOM 2354 C C . PRO B 1 37 ? -17.469 -3.492 -8.352 1 52.88 37 PRO B C 1
ATOM 2356 O O . PRO B 1 37 ? -16.25 -3.357 -8.242 1 52.88 37 PRO B O 1
ATOM 2359 N N . SER B 1 38 ? -17.938 -4.359 -9.164 1 61.88 38 SER B N 1
ATOM 2360 C CA . SER B 1 38 ? -17.172 -4.742 -10.344 1 61.88 38 SER B CA 1
ATOM 2361 C C . SER B 1 38 ? -17.266 -3.676 -11.43 1 61.88 38 SER B C 1
ATOM 2363 O O . SER B 1 38 ? -18.328 -3.094 -11.648 1 61.88 38 SER B O 1
ATOM 2365 N N . PRO B 1 39 ? -16.047 -3.301 -11.875 1 62.16 39 PRO B N 1
ATOM 2366 C CA . PRO B 1 39 ? -16.094 -2.396 -13.031 1 62.16 39 PRO B CA 1
ATOM 2367 C C . PRO B 1 39 ? -17.125 -2.822 -14.07 1 62.16 39 PRO B C 1
ATOM 2369 O O . PRO B 1 39 ? -17.516 -3.994 -14.125 1 62.16 39 PRO B O 1
ATOM 2372 N N . ASP B 1 40 ? -17.594 -1.897 -14.797 1 70.38 40 ASP B N 1
ATOM 2373 C CA . ASP B 1 40 ? -18.484 -2.191 -15.914 1 70.38 40 ASP B CA 1
ATOM 2374 C C . ASP B 1 40 ? -17.859 -3.223 -16.859 1 70.38 40 ASP B C 1
ATOM 2376 O O . ASP B 1 40 ? -16.672 -3.16 -17.156 1 70.38 40 ASP B O 1
ATOM 2380 N N . GLY B 1 41 ? -18.547 -4.301 -17.125 1 77.25 41 GLY B N 1
ATOM 2381 C CA . GLY B 1 41 ? -18.109 -5.297 -18.078 1 77.25 41 GLY B CA 1
ATOM 2382 C C . GLY B 1 41 ? -17.578 -6.566 -17.438 1 77.25 41 GLY B C 1
ATOM 2383 O O . GLY B 1 41 ? -17.297 -7.547 -18.125 1 77.25 41 GLY B O 1
ATOM 2384 N N . VAL B 1 42 ? -17.469 -6.496 -16.125 1 88.38 42 VAL B N 1
ATOM 2385 C CA . VAL B 1 42 ? -17 -7.703 -15.461 1 88.38 42 VAL B CA 1
ATOM 2386 C C . VAL B 1 42 ? -18.188 -8.492 -14.906 1 88.38 42 VAL B C 1
ATOM 2388 O O . VAL B 1 42 ? -19.031 -7.934 -14.203 1 88.38 42 VAL B O 1
ATOM 2391 N N . LYS B 1 43 ? -18.328 -9.711 -15.336 1 88.88 43 LYS B N 1
ATOM 2392 C CA . LYS B 1 43 ? -19.25 -10.641 -14.695 1 88.88 43 LYS B CA 1
ATOM 2393 C C . LYS B 1 43 ? -18.672 -11.211 -13.406 1 88.88 43 LYS B C 1
ATOM 2395 O O . LYS B 1 43 ? -17.656 -11.914 -13.445 1 88.88 43 LYS B O 1
ATOM 2400 N N . VAL B 1 44 ? -19.297 -10.906 -12.352 1 88.5 44 VAL B N 1
ATOM 2401 C CA . VAL B 1 44 ? -18.812 -11.43 -11.078 1 88.5 44 VAL B CA 1
ATOM 2402 C C . VAL B 1 44 ? -19.453 -12.781 -10.797 1 88.5 44 VAL B C 1
ATOM 2404 O O . VAL B 1 44 ? -20.688 -12.914 -10.852 1 88.5 44 VAL B O 1
ATOM 2407 N N . VAL B 1 45 ? -18.656 -13.75 -10.547 1 88.88 45 VAL B N 1
ATOM 2408 C CA . VAL B 1 45 ? -19.078 -15.102 -10.211 1 88.88 45 VAL B CA 1
ATOM 2409 C C . VAL B 1 45 ? -18.641 -15.453 -8.797 1 88.88 45 VAL B C 1
ATOM 2411 O O . VAL B 1 45 ? -17.453 -15.422 -8.484 1 88.88 45 VAL B O 1
ATOM 2414 N N . SER B 1 46 ? -19.562 -15.734 -7.965 1 85.5 46 SER B N 1
ATOM 2415 C CA . SER B 1 46 ? -19.234 -15.953 -6.559 1 85.5 46 SER B CA 1
ATOM 2416 C C . SER B 1 46 ? -19.328 -17.422 -6.191 1 85.5 46 SER B C 1
ATOM 2418 O O . SER B 1 46 ? -20.25 -18.125 -6.602 1 85.5 46 SER B O 1
ATOM 2420 N N . GLY B 1 47 ? -18.281 -17.922 -5.5 1 86.25 47 GLY B N 1
ATOM 2421 C CA . GLY B 1 47 ? -18.266 -19.297 -5.02 1 86.25 47 GLY B CA 1
ATOM 2422 C C . GLY B 1 47 ? -16.891 -19.734 -4.547 1 86.25 47 GLY B C 1
ATOM 2423 O O . GLY B 1 47 ? -15.891 -19.078 -4.805 1 86.25 47 GLY B O 1
ATOM 2424 N N . ASP B 1 48 ? -16.891 -20.875 -3.859 1 88.06 48 ASP B N 1
ATOM 2425 C CA . ASP B 1 48 ? -15.664 -21.453 -3.334 1 88.06 48 ASP B CA 1
ATOM 2426 C C . ASP B 1 48 ? -15.016 -22.391 -4.352 1 88.06 48 ASP B C 1
ATOM 2428 O O . ASP B 1 48 ? -15.578 -23.453 -4.68 1 88.06 48 ASP B O 1
ATOM 2432 N N . LEU B 1 49 ? -13.906 -22.078 -4.766 1 92.25 49 LEU B N 1
ATOM 2433 C CA . LEU B 1 49 ? -13.227 -22.859 -5.789 1 92.25 49 LEU B CA 1
ATOM 2434 C C . LEU B 1 49 ? -12.57 -24.094 -5.18 1 92.25 49 LEU B C 1
ATOM 2436 O O . LEU B 1 49 ? -12.086 -24.969 -5.906 1 92.25 49 LEU B O 1
ATOM 2440 N N . PHE B 1 50 ? -12.617 -24.172 -3.84 1 91.44 50 PHE B N 1
ATOM 2441 C CA . PHE B 1 50 ? -12.148 -25.406 -3.221 1 91.44 50 PHE B CA 1
ATOM 2442 C C . PHE B 1 50 ? -13.102 -26.562 -3.512 1 91.44 50 PHE B C 1
ATOM 2444 O O . PHE B 1 50 ? -12.711 -27.719 -3.473 1 91.44 50 PHE B O 1
ATOM 2451 N N . SER B 1 51 ? -14.367 -26.172 -3.752 1 93.25 51 SER B N 1
ATOM 2452 C CA . SER B 1 51 ? -15.414 -27.047 -4.27 1 93.25 51 SER B CA 1
ATOM 2453 C C . SER B 1 51 ? -16.094 -26.438 -5.488 1 93.25 51 SER B C 1
ATOM 2455 O O . SER B 1 51 ? -17.219 -25.922 -5.391 1 93.25 51 SER B O 1
ATOM 2457 N N . PRO B 1 52 ? -15.414 -26.578 -6.66 1 94.69 52 PRO B N 1
ATOM 2458 C CA . PRO B 1 52 ? -15.742 -25.703 -7.789 1 94.69 52 PRO B CA 1
ATOM 2459 C C . PRO B 1 52 ? -16.922 -26.219 -8.617 1 94.69 52 PRO B C 1
ATOM 2461 O O . PRO B 1 52 ? -17.203 -25.688 -9.688 1 94.69 52 PRO B O 1
ATOM 2464 N N . GLN B 1 53 ? -17.75 -27.219 -8.172 1 94.12 53 GLN B N 1
ATOM 2465 C CA . GLN B 1 53 ? -18.812 -27.828 -8.969 1 94.12 53 GLN B CA 1
ATOM 2466 C C . GLN B 1 53 ? -19.844 -26.781 -9.391 1 94.12 53 GLN B C 1
ATOM 2468 O O . GLN B 1 53 ? -20.406 -26.859 -10.484 1 94.12 53 GLN B O 1
ATOM 2473 N N . TRP B 1 54 ? -19.969 -25.828 -8.602 1 94 54 TRP B N 1
ATOM 2474 C CA . TRP B 1 54 ? -20.969 -24.797 -8.844 1 94 54 TRP B CA 1
ATOM 2475 C C . TRP B 1 54 ? -20.625 -23.969 -10.07 1 94 54 TRP B C 1
ATOM 2477 O O . TRP B 1 54 ? -21.484 -23.281 -10.633 1 94 54 TRP B O 1
ATOM 2487 N N . ILE B 1 55 ? -19.422 -24.062 -10.594 1 95.38 55 ILE B N 1
ATOM 2488 C CA . ILE B 1 55 ? -18.953 -23.109 -11.594 1 95.38 55 ILE B CA 1
ATOM 2489 C C . ILE B 1 55 ? -19.281 -23.625 -12.992 1 95.38 55 ILE B C 1
ATOM 2491 O O . ILE B 1 55 ? -19.172 -22.891 -13.969 1 95.38 55 ILE B O 1
ATOM 2495 N N . GLU B 1 56 ? -19.688 -24.828 -13.125 1 95.44 56 GLU B N 1
ATOM 2496 C CA . GLU B 1 56 ? -19.828 -25.5 -14.414 1 95.44 56 GLU B CA 1
ATOM 2497 C C . GLU B 1 56 ? -20.672 -24.688 -15.383 1 95.44 56 GLU B C 1
ATOM 2499 O O . GLU B 1 56 ? -20.25 -24.422 -16.516 1 95.44 56 GLU B O 1
ATOM 2504 N N . PRO B 1 57 ? -21.875 -24.188 -14.969 1 95.12 57 PRO B N 1
ATOM 2505 C CA . PRO B 1 57 ? -22.672 -23.375 -15.906 1 95.12 57 PRO B CA 1
ATOM 2506 C C . PRO B 1 57 ? -21.969 -22.078 -16.312 1 95.12 57 PRO B C 1
ATOM 2508 O O . PRO B 1 57 ? -22.203 -21.578 -17.406 1 95.12 57 PRO B O 1
ATOM 2511 N N . GLU B 1 58 ? -21.141 -21.609 -15.453 1 94.75 58 GLU B N 1
ATOM 2512 C CA . GLU B 1 58 ? -20.453 -20.344 -15.68 1 94.75 58 GLU B CA 1
ATOM 2513 C C . GLU B 1 58 ? -19.328 -20.5 -16.688 1 94.75 58 GLU B C 1
ATOM 2515 O O . GLU B 1 58 ? -18.797 -19.5 -17.203 1 94.75 58 GLU B O 1
ATOM 2520 N N . LEU B 1 59 ? -18.953 -21.734 -16.984 1 96.94 59 LEU B N 1
ATOM 2521 C CA . LEU B 1 59 ? -17.844 -22 -17.891 1 96.94 59 LEU B CA 1
ATOM 2522 C C . LEU B 1 59 ? -18.312 -22 -19.344 1 96.94 59 LEU B C 1
ATOM 2524 O O . LEU B 1 59 ? -17.5 -22 -20.266 1 96.94 59 LEU B O 1
ATOM 2528 N N . GLU B 1 60 ? -19.641 -21.938 -19.5 1 94.94 60 GLU B N 1
ATOM 2529 C CA . GLU B 1 60 ? -20.156 -21.875 -20.859 1 94.94 60 GLU B CA 1
ATOM 2530 C C . GLU B 1 60 ? -19.641 -20.609 -21.578 1 94.94 60 GLU B C 1
ATOM 2532 O O . GLU B 1 60 ? -19.797 -19.5 -21.062 1 94.94 60 GLU B O 1
ATOM 2537 N N . GLY B 1 61 ? -19.031 -20.766 -22.672 1 95.19 61 GLY B N 1
ATOM 2538 C CA . GLY B 1 61 ? -18.562 -19.641 -23.453 1 95.19 61 GLY B CA 1
ATOM 2539 C C . GLY B 1 61 ? -17.203 -19.125 -23 1 95.19 61 GLY B C 1
ATOM 2540 O O . GLY B 1 61 ? -16.656 -18.203 -23.594 1 95.19 61 GLY B O 1
ATOM 2541 N N . VAL B 1 62 ? -16.656 -19.719 -21.969 1 97.25 62 VAL B N 1
ATOM 2542 C CA . VAL B 1 62 ? -15.344 -19.328 -21.5 1 97.25 62 VAL B CA 1
ATOM 2543 C C . VAL B 1 62 ? -14.266 -19.906 -22.406 1 97.25 62 VAL B C 1
ATOM 2545 O O . VAL B 1 62 ? -14.258 -21.109 -22.672 1 97.25 62 VAL B O 1
ATOM 2548 N N . GLU B 1 63 ? -13.43 -19.047 -22.875 1 97.5 63 GLU B N 1
ATOM 2549 C CA . GLU B 1 63 ? -12.375 -19.469 -23.797 1 97.5 63 GLU B CA 1
ATOM 2550 C C . GLU B 1 63 ? -11.078 -19.781 -23.047 1 97.5 63 GLU B C 1
ATOM 2552 O O . GLU B 1 63 ? -10.336 -20.688 -23.438 1 97.5 63 GLU B O 1
ATOM 2557 N N . ALA B 1 64 ? -10.797 -19 -22.047 1 98.38 64 ALA B N 1
ATOM 2558 C CA . ALA B 1 64 ? -9.539 -19.141 -21.312 1 98.38 64 ALA B CA 1
ATOM 2559 C C . ALA B 1 64 ? -9.75 -18.891 -19.812 1 98.38 64 ALA B C 1
ATOM 2561 O O . ALA B 1 64 ? -10.664 -18.156 -19.438 1 98.38 64 ALA B O 1
ATOM 2562 N N . ILE B 1 65 ? -8.891 -19.531 -18.984 1 98.44 65 ILE B N 1
ATOM 2563 C CA . ILE B 1 65 ? -8.945 -19.359 -17.531 1 98.44 65 ILE B CA 1
ATOM 2564 C C . ILE B 1 65 ? -7.559 -19.016 -17 1 98.44 65 ILE B C 1
ATOM 2566 O O . ILE B 1 65 ? -6.578 -19.688 -17.312 1 98.44 65 ILE B O 1
ATOM 2570 N N . GLN B 1 66 ? -7.484 -17.938 -16.266 1 98.44 66 GLN B N 1
ATOM 2571 C CA . GLN B 1 66 ? -6.32 -17.75 -15.406 1 98.44 66 GLN B CA 1
ATOM 2572 C C . GLN B 1 66 ? -6.477 -18.531 -14.102 1 98.44 66 GLN B C 1
ATOM 2574 O O . GLN B 1 66 ? -7.453 -18.328 -13.375 1 98.44 66 GLN B O 1
ATOM 2579 N N . LEU B 1 67 ? -5.496 -19.297 -13.828 1 97.56 67 LEU B N 1
ATOM 2580 C CA . LEU B 1 67 ? -5.535 -20.141 -12.641 1 97.56 67 LEU B CA 1
ATOM 2581 C C . LEU B 1 67 ? -4.547 -19.641 -11.586 1 97.56 67 LEU B C 1
ATOM 2583 O O . LEU B 1 67 ? -3.344 -19.562 -11.859 1 97.56 67 LEU B O 1
ATOM 2587 N N . SER B 1 68 ? -5.031 -19.297 -10.484 1 93.94 68 SER B N 1
ATOM 2588 C CA . SER B 1 68 ? -4.234 -19.047 -9.289 1 93.94 68 SER B CA 1
ATOM 2589 C C . SER B 1 68 ? -4.379 -20.188 -8.281 1 93.94 68 SER B C 1
ATOM 2591 O O . SER B 1 68 ? -5.449 -20.375 -7.703 1 93.94 68 SER B O 1
ATOM 2593 N N . PRO B 1 69 ? -3.346 -20.875 -8.062 1 90.94 69 PRO B N 1
ATOM 2594 C CA . PRO B 1 69 ? -3.438 -22.016 -7.141 1 90.94 69 PRO B CA 1
ATOM 2595 C C . PRO B 1 69 ? -3.918 -21.609 -5.75 1 90.94 69 PRO B C 1
ATOM 2597 O O . PRO B 1 69 ? -4.617 -22.375 -5.086 1 90.94 69 PRO B O 1
ATOM 2600 N N . ARG B 1 70 ? -3.6 -20.531 -5.348 1 83.88 70 ARG B N 1
ATOM 2601 C CA . ARG B 1 70 ? -4.055 -20.062 -4.043 1 83.88 70 ARG B CA 1
ATOM 2602 C C . ARG B 1 70 ? -5.57 -19.906 -4.016 1 83.88 70 ARG B C 1
ATOM 2604 O O . ARG B 1 70 ? -6.215 -20.203 -3.008 1 83.88 70 ARG B O 1
ATOM 2611 N N . ALA B 1 71 ? -6.09 -19.453 -5.078 1 85.62 71 ALA B N 1
ATOM 2612 C CA . ALA B 1 71 ? -7.535 -19.25 -5.176 1 85.62 71 ALA B CA 1
ATOM 2613 C C . ALA B 1 71 ? -8.266 -20.562 -5.352 1 85.62 71 ALA B C 1
ATOM 2615 O O . ALA B 1 71 ? -9.352 -20.766 -4.805 1 85.62 71 ALA B O 1
ATOM 2616 N N . THR B 1 72 ? -7.707 -21.5 -6.059 1 92.5 72 THR B N 1
ATOM 2617 C CA . THR B 1 72 ? -8.398 -22.734 -6.41 1 92.5 72 THR B CA 1
ATOM 2618 C C . THR B 1 72 ? -8.211 -23.797 -5.324 1 92.5 72 THR B C 1
ATOM 2620 O O . THR B 1 72 ? -9.078 -24.641 -5.117 1 92.5 72 THR B O 1
ATOM 2623 N N . GLY B 1 73 ? -7.012 -23.734 -4.699 1 90.56 73 GLY B N 1
ATOM 2624 C CA . GLY B 1 73 ? -6.73 -24.719 -3.67 1 90.56 73 GLY B CA 1
ATOM 2625 C C . GLY B 1 73 ? -6.867 -26.156 -4.164 1 90.56 73 GLY B C 1
ATOM 2626 O O . GLY B 1 73 ? -6.344 -26.5 -5.219 1 90.56 73 GLY B O 1
ATOM 2627 N N . PRO B 1 74 ? -7.547 -26.969 -3.312 1 92.44 74 PRO B N 1
ATOM 2628 C CA . PRO B 1 74 ? -7.699 -28.375 -3.678 1 92.44 74 PRO B CA 1
ATOM 2629 C C . PRO B 1 74 ? -8.664 -28.594 -4.844 1 92.44 74 PRO B C 1
ATOM 2631 O O . PRO B 1 74 ? -8.734 -29.688 -5.402 1 92.44 74 PRO B O 1
ATOM 2634 N N . GLY B 1 75 ? -9.375 -27.594 -5.211 1 96.5 75 GLY B N 1
ATOM 2635 C CA . GLY B 1 75 ? -10.367 -27.719 -6.262 1 96.5 75 GLY B CA 1
ATOM 2636 C C . GLY B 1 75 ? -9.781 -27.578 -7.656 1 96.5 75 GLY B C 1
ATOM 2637 O O . GLY B 1 75 ? -10.492 -27.719 -8.648 1 96.5 75 GLY B O 1
ATOM 2638 N N . LEU B 1 76 ? -8.492 -27.359 -7.723 1 97.31 76 LEU B N 1
ATOM 2639 C CA . LEU B 1 76 ? -7.863 -27.078 -9.008 1 97.31 76 LEU B CA 1
ATOM 2640 C C . LEU B 1 76 ? -8.094 -28.234 -9.984 1 97.31 76 LEU B C 1
ATOM 2642 O O . LEU B 1 76 ? -8.484 -28.016 -11.133 1 97.31 76 LEU B O 1
ATOM 2646 N N . ALA B 1 77 ? -7.922 -29.406 -9.523 1 97.38 77 ALA B N 1
ATOM 2647 C CA . ALA B 1 77 ? -8.078 -30.578 -10.383 1 97.38 77 ALA B CA 1
ATOM 2648 C C . ALA B 1 77 ? -9.492 -30.672 -10.945 1 97.38 77 ALA B C 1
ATOM 2650 O O . ALA B 1 77 ? -9.688 -30.891 -12.141 1 97.38 77 ALA B O 1
ATOM 2651 N N . GLU B 1 78 ? -10.406 -30.531 -10.078 1 97.44 78 GLU B N 1
ATOM 2652 C CA . GLU B 1 78 ? -11.805 -30.578 -10.492 1 97.44 78 GLU B CA 1
ATOM 2653 C C . GLU B 1 78 ? -12.141 -29.438 -11.445 1 97.44 78 GLU B C 1
ATOM 2655 O O . GLU B 1 78 ? -12.875 -29.625 -12.414 1 97.44 78 GLU B O 1
ATOM 2660 N N . LEU B 1 79 ? -11.625 -28.266 -11.18 1 97.81 79 LEU B N 1
ATOM 2661 C CA . LEU B 1 79 ? -11.867 -27.109 -12.039 1 97.81 79 LEU B CA 1
ATOM 2662 C C . LEU B 1 79 ? -11.328 -27.359 -13.445 1 97.81 79 LEU B C 1
ATOM 2664 O O . LEU B 1 79 ? -11.984 -27.031 -14.438 1 97.81 79 LEU B O 1
ATOM 2668 N N . VAL B 1 80 ? -10.172 -27.938 -13.555 1 98 80 VAL B N 1
ATOM 2669 C CA . VAL B 1 80 ? -9.547 -28.234 -14.844 1 98 80 VAL 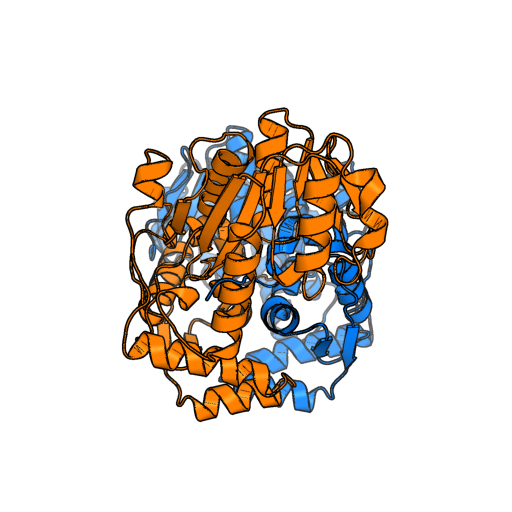B CA 1
ATOM 2670 C C . VAL B 1 80 ? -10.398 -29.25 -15.609 1 98 80 VAL B C 1
ATOM 2672 O O . VAL B 1 80 ? -10.641 -29.094 -16.812 1 98 80 VAL B O 1
ATOM 2675 N N . LYS B 1 81 ? -10.906 -30.234 -14.906 1 97.38 81 LYS B N 1
ATOM 2676 C CA . LYS B 1 81 ? -11.773 -31.219 -15.523 1 97.38 81 LYS B CA 1
ATOM 2677 C C . LYS B 1 81 ? -13.062 -30.594 -16.047 1 97.38 81 LYS B C 1
ATOM 2679 O O . LYS B 1 81 ? -13.5 -30.891 -17.156 1 97.38 81 LYS B O 1
ATOM 2684 N N . LEU B 1 82 ? -13.648 -29.781 -15.219 1 97.69 82 LEU B N 1
ATOM 2685 C CA . LEU B 1 82 ? -14.859 -29.078 -15.617 1 97.69 82 LEU B CA 1
ATOM 2686 C C . LEU B 1 82 ? -14.609 -28.188 -16.828 1 97.69 82 LEU B C 1
ATOM 2688 O O . LEU B 1 82 ? -15.445 -28.109 -17.734 1 97.69 82 LEU B O 1
ATOM 2692 N N . ALA B 1 83 ? -13.484 -27.531 -16.859 1 97.88 83 ALA B N 1
ATOM 2693 C CA . ALA B 1 83 ? -13.102 -26.672 -17.984 1 97.88 83 ALA B CA 1
ATOM 2694 C C . ALA B 1 83 ? -12.992 -27.484 -19.281 1 97.88 83 ALA B C 1
ATOM 2696 O O . ALA B 1 83 ? -13.492 -27.062 -20.328 1 97.88 83 ALA B O 1
ATOM 2697 N N . GLU B 1 84 ? -12.375 -28.625 -19.203 1 96.56 84 GLU B N 1
ATOM 2698 C CA . GLU B 1 84 ? -12.258 -29.516 -20.344 1 96.56 84 GLU B CA 1
ATOM 2699 C C . GLU B 1 84 ? -13.633 -29.906 -20.875 1 96.56 84 GLU B C 1
ATOM 2701 O O . GLU B 1 84 ? -13.883 -29.844 -22.078 1 96.56 84 GLU B O 1
ATOM 2706 N N . ARG B 1 85 ? -14.461 -30.281 -19.953 1 96 85 ARG B N 1
ATOM 2707 C CA . ARG B 1 85 ? -15.797 -30.734 -20.312 1 96 85 ARG B CA 1
ATOM 2708 C C . ARG B 1 85 ? -16.594 -29.625 -20.984 1 96 85 ARG B C 1
ATOM 2710 O O . ARG B 1 85 ? -17.422 -29.906 -21.859 1 96 85 ARG B O 1
ATOM 2717 N N . GLN B 1 86 ? -16.359 -28.453 -20.609 1 96.88 86 GLN B N 1
ATOM 2718 C CA . GLN B 1 86 ? -17.172 -27.328 -21.094 1 96.88 86 GLN B CA 1
ATOM 2719 C C . GLN B 1 86 ? -16.562 -26.688 -22.328 1 96.88 86 GLN B C 1
ATOM 2721 O O . GLN B 1 86 ? -17.094 -25.703 -22.859 1 96.88 86 GLN B O 1
ATOM 2726 N N . GLY B 1 87 ? -15.375 -27.172 -22.734 1 95.75 87 GLY B N 1
ATOM 2727 C CA . GLY B 1 87 ? -14.805 -26.734 -24 1 95.75 87 GLY B CA 1
ATOM 2728 C C . GLY B 1 87 ? -13.898 -25.531 -23.859 1 95.75 87 GLY B C 1
ATOM 2729 O O . GLY B 1 87 ? -13.664 -24.812 -24.828 1 95.75 87 GLY B O 1
ATOM 2730 N N . VAL B 1 88 ? -13.445 -25.234 -22.656 1 97.44 88 VAL B N 1
ATOM 2731 C CA . VAL B 1 88 ? -12.422 -24.203 -22.5 1 97.44 88 VAL B CA 1
ATOM 2732 C C . VAL B 1 88 ? -11.195 -24.547 -23.344 1 97.44 88 VAL B C 1
ATOM 2734 O O . VAL B 1 88 ? -10.828 -25.719 -23.453 1 97.44 88 VAL B O 1
ATOM 2737 N N . ARG B 1 89 ? -10.602 -23.516 -23.922 1 97.25 89 ARG B N 1
ATOM 2738 C CA . ARG B 1 89 ? -9.508 -23.766 -24.844 1 97.25 89 ARG B CA 1
ATOM 2739 C C . ARG B 1 89 ? -8.156 -23.656 -24.156 1 97.25 89 ARG B C 1
ATOM 2741 O O . ARG B 1 89 ? -7.238 -24.438 -24.438 1 97.25 89 ARG B O 1
ATOM 2748 N N . ARG B 1 90 ? -8.023 -22.703 -23.219 1 97.12 90 ARG B N 1
ATOM 2749 C CA . ARG B 1 90 ? -6.695 -22.344 -22.734 1 97.12 90 ARG B CA 1
ATOM 2750 C C . ARG B 1 90 ? -6.691 -22.125 -21.234 1 97.12 90 ARG B C 1
ATOM 2752 O O . ARG B 1 90 ? -7.609 -21.516 -20.688 1 97.12 90 ARG B O 1
ATOM 2759 N N . LEU B 1 91 ? -5.613 -22.641 -20.594 1 98.38 91 LEU B N 1
ATOM 2760 C CA . LEU B 1 91 ? -5.32 -22.391 -19.203 1 98.38 91 LEU B CA 1
ATOM 2761 C C . LEU B 1 91 ? -4.023 -21.594 -19.047 1 98.38 91 LEU B C 1
ATOM 2763 O O . LEU B 1 91 ? -3.033 -21.891 -19.719 1 98.38 91 LEU B O 1
ATOM 2767 N N . VAL B 1 92 ? -4.039 -20.531 -18.281 1 98.62 92 VAL B N 1
ATOM 2768 C CA . VAL B 1 92 ? -2.826 -19.828 -17.859 1 98.62 92 VAL B CA 1
ATOM 2769 C C . VAL B 1 92 ? -2.662 -19.953 -16.344 1 98.62 92 VAL B C 1
ATOM 2771 O O . VAL B 1 92 ? -3.467 -19.406 -15.586 1 98.62 92 VAL B O 1
ATOM 2774 N N . LEU B 1 93 ? -1.631 -20.656 -15.906 1 98.31 93 LEU B N 1
ATOM 2775 C CA . LEU B 1 93 ? -1.395 -20.953 -14.5 1 98.31 93 LEU B CA 1
ATOM 2776 C C . LEU B 1 93 ? -0.351 -20 -13.922 1 98.31 93 LEU B C 1
ATOM 2778 O O . LEU B 1 93 ? 0.75 -19.875 -14.461 1 98.31 93 LEU B O 1
ATOM 2782 N N . LEU B 1 94 ? -0.734 -19.297 -12.883 1 96.81 94 LEU B N 1
ATOM 2783 C CA . LEU B 1 94 ? 0.236 -18.547 -12.086 1 96.81 94 LEU B CA 1
ATOM 2784 C C . LEU B 1 94 ? 0.977 -19.469 -11.125 1 96.81 94 LEU B C 1
ATOM 2786 O O . LEU B 1 94 ? 0.381 -20 -10.188 1 96.81 94 LEU B O 1
ATOM 2790 N N . SER B 1 95 ? 2.223 -19.688 -11.414 1 96.88 95 SER B N 1
ATOM 2791 C CA . SER B 1 95 ? 3.084 -20.547 -10.617 1 96.88 95 SER B CA 1
ATOM 2792 C C . SER B 1 95 ? 4.211 -19.766 -9.969 1 96.88 95 SER B C 1
ATOM 2794 O O . SER B 1 95 ? 4.051 -18.578 -9.664 1 96.88 95 SER B O 1
ATOM 2796 N N . ALA B 1 96 ? 5.23 -20.469 -9.516 1 95.81 96 ALA B N 1
ATOM 2797 C CA . ALA B 1 96 ? 6.305 -19.812 -8.766 1 95.81 96 ALA B CA 1
ATOM 2798 C C . ALA B 1 96 ? 7.672 -20.297 -9.242 1 95.81 96 ALA B C 1
ATOM 2800 O O . ALA B 1 96 ? 7.832 -21.453 -9.609 1 95.81 96 ALA B O 1
ATOM 2801 N N . THR B 1 97 ? 8.594 -19.359 -9.188 1 96.56 97 THR B N 1
ATOM 2802 C CA . THR B 1 97 ? 9.945 -19.688 -9.617 1 96.56 97 THR B CA 1
ATOM 2803 C C . THR B 1 97 ? 10.539 -20.797 -8.75 1 96.56 97 THR B C 1
ATOM 2805 O O . THR B 1 97 ? 11.477 -21.469 -9.164 1 96.56 97 THR B O 1
ATOM 2808 N N . THR B 1 98 ? 10 -21 -7.574 1 94.56 98 THR B N 1
ATOM 2809 C CA . THR B 1 98 ? 10.562 -21.953 -6.633 1 94.56 98 THR B CA 1
ATOM 2810 C C . THR B 1 98 ? 10.414 -23.375 -7.156 1 94.56 98 THR B C 1
ATOM 2812 O O . THR B 1 98 ? 11.062 -24.297 -6.648 1 94.56 98 THR B O 1
ATOM 2815 N N . VAL B 1 99 ? 9.586 -23.578 -8.094 1 95.5 99 VAL B N 1
ATOM 2816 C CA . VAL B 1 99 ? 9.453 -24.891 -8.711 1 95.5 99 VAL B CA 1
ATOM 2817 C C . VAL B 1 99 ? 10.766 -25.297 -9.375 1 95.5 99 VAL B C 1
ATOM 2819 O O . VAL B 1 99 ? 11.195 -26.438 -9.273 1 95.5 99 VAL B O 1
ATOM 2822 N N . GLU B 1 100 ? 11.367 -24.375 -10.016 1 95.06 100 GLU B N 1
ATOM 2823 C CA . GLU B 1 100 ? 12.625 -24.609 -10.719 1 95.06 100 GLU B CA 1
ATOM 2824 C C . GLU B 1 100 ? 13.82 -24.188 -9.859 1 95.06 100 GLU B C 1
ATOM 2826 O O . GLU B 1 100 ? 14.891 -24.797 -9.945 1 95.06 100 GLU B O 1
ATOM 2831 N N . TYR B 1 101 ? 13.633 -23.188 -9.078 1 94.19 101 TYR B N 1
ATOM 2832 C CA . TYR B 1 101 ? 14.656 -22.641 -8.188 1 94.19 101 TYR B CA 1
ATOM 2833 C C . TYR B 1 101 ? 14.211 -22.719 -6.73 1 94.19 101 TYR B C 1
ATOM 2835 O O . TYR B 1 101 ? 13.82 -21.719 -6.137 1 94.19 101 TYR B O 1
ATOM 2843 N N . PRO B 1 102 ? 14.344 -23.875 -6.18 1 92.5 102 PRO B N 1
ATOM 2844 C CA . PRO B 1 102 ? 13.766 -24.109 -4.859 1 92.5 102 PRO B CA 1
ATOM 2845 C C . PRO B 1 102 ? 14.336 -23.188 -3.787 1 92.5 102 PRO B C 1
ATOM 2847 O O . PRO B 1 102 ? 15.539 -22.891 -3.793 1 92.5 102 PRO B O 1
ATOM 2850 N N . ALA B 1 103 ? 13.516 -22.641 -3 1 92.31 103 ALA B N 1
ATOM 2851 C CA . ALA B 1 103 ? 13.828 -21.828 -1.825 1 92.31 103 ALA B CA 1
ATOM 2852 C C . ALA B 1 103 ? 12.742 -21.969 -0.761 1 92.31 103 ALA B C 1
ATOM 2854 O O . ALA B 1 103 ? 11.555 -22.047 -1.083 1 92.31 103 ALA B O 1
ATOM 2855 N N . GLY B 1 104 ? 13.18 -22.016 0.497 1 90.75 104 GLY B N 1
ATOM 2856 C CA . GLY B 1 104 ? 12.234 -22.125 1.596 1 90.75 104 GLY B CA 1
ATOM 2857 C C . GLY B 1 104 ? 11.68 -23.531 1.758 1 90.75 104 GLY B C 1
ATOM 2858 O O . GLY B 1 104 ? 12.367 -24.516 1.472 1 90.75 104 GLY B O 1
ATOM 2859 N N . GLU B 1 105 ? 10.5 -23.594 2.189 1 85.31 105 GLU B N 1
ATOM 2860 C CA . GLU B 1 105 ? 9.883 -24.875 2.482 1 85.31 105 GLU B CA 1
ATOM 2861 C C . GLU B 1 105 ? 9.492 -25.609 1.2 1 85.31 105 GLU B C 1
ATOM 2863 O O . GLU B 1 105 ? 8.711 -25.094 0.397 1 85.31 105 GLU B O 1
ATOM 2868 N N . ALA B 1 106 ? 9.875 -26.766 1.14 1 88.19 106 ALA B N 1
ATOM 2869 C CA . ALA B 1 106 ? 9.695 -27.578 -0.062 1 88.19 106 ALA B CA 1
ATOM 2870 C C . ALA B 1 106 ? 8.219 -27.781 -0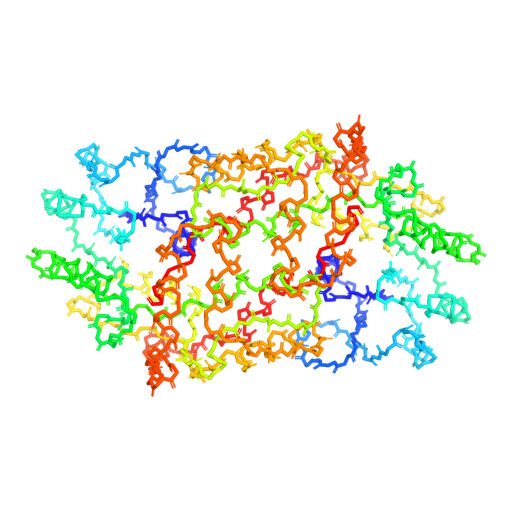.371 1 88.19 106 ALA B C 1
ATOM 2872 O O . ALA B 1 106 ? 7.828 -27.891 -1.537 1 88.19 106 ALA B O 1
ATOM 2873 N N . ARG B 1 107 ? 7.473 -27.797 0.64 1 85.44 107 ARG B N 1
ATOM 2874 C CA . ARG B 1 107 ? 6.055 -28.078 0.458 1 85.44 107 ARG B CA 1
ATOM 2875 C C . ARG B 1 107 ? 5.387 -27.031 -0.422 1 85.44 107 ARG B C 1
ATOM 2877 O O . ARG B 1 107 ? 4.457 -27.344 -1.167 1 85.44 107 ARG B O 1
ATOM 2884 N N . PHE B 1 108 ? 5.832 -25.906 -0.398 1 82.94 108 PHE B N 1
ATOM 2885 C CA . PHE B 1 108 ? 5.227 -24.844 -1.195 1 82.94 108 PHE B CA 1
ATOM 2886 C C . PHE B 1 108 ? 5.586 -25 -2.668 1 82.94 108 PHE B C 1
ATOM 2888 O O . PHE B 1 108 ? 4.711 -24.922 -3.537 1 82.94 108 PHE B O 1
ATOM 2895 N N . ALA B 1 109 ? 6.805 -25.219 -2.92 1 89.62 109 ALA B N 1
ATOM 2896 C CA . ALA B 1 109 ? 7.227 -25.5 -4.289 1 89.62 109 ALA B CA 1
ATOM 2897 C C . ALA B 1 109 ? 6.508 -26.734 -4.844 1 89.62 109 ALA B C 1
ATOM 2899 O O . ALA B 1 109 ? 6.129 -26.75 -6.02 1 89.62 109 ALA B O 1
ATOM 2900 N N . ALA B 1 110 ? 6.316 -27.703 -3.994 1 93.06 110 ALA B N 1
ATOM 2901 C CA . ALA B 1 110 ? 5.66 -28.938 -4.41 1 93.06 110 ALA B CA 1
ATOM 2902 C C . ALA B 1 110 ? 4.211 -28.672 -4.816 1 93.06 110 ALA B C 1
ATOM 2904 O O . ALA B 1 110 ? 3.701 -29.312 -5.742 1 93.06 110 ALA B O 1
ATOM 2905 N N . GLN B 1 111 ? 3.594 -27.828 -4.109 1 91.5 111 GLN B N 1
ATOM 2906 C CA . GLN B 1 111 ? 2.213 -27.484 -4.43 1 91.5 111 GLN B CA 1
ATOM 2907 C C . GLN B 1 111 ? 2.113 -26.828 -5.805 1 91.5 111 GLN B C 1
ATOM 2909 O O . GLN B 1 111 ? 1.216 -27.141 -6.586 1 91.5 111 GLN B O 1
ATOM 2914 N N . PHE B 1 112 ? 3.016 -25.953 -6.109 1 94.44 112 PHE B N 1
ATOM 2915 C CA . PHE B 1 112 ? 3.027 -25.328 -7.422 1 94.44 112 PHE B CA 1
ATOM 2916 C C . PHE B 1 112 ? 3.371 -26.328 -8.508 1 94.44 112 PHE B C 1
ATOM 2918 O O . PHE B 1 112 ? 2.768 -26.328 -9.586 1 94.44 112 PHE B O 1
ATOM 2925 N N . LYS B 1 113 ? 4.293 -27.188 -8.156 1 96.62 113 LYS B N 1
ATOM 2926 C CA . LYS B 1 113 ? 4.652 -28.219 -9.125 1 96.62 113 LYS B CA 1
ATOM 2927 C C . LYS B 1 113 ? 3.465 -29.125 -9.43 1 96.62 113 LYS B C 1
ATOM 2929 O O . LYS B 1 113 ? 3.23 -29.484 -10.586 1 96.62 113 LYS B O 1
ATOM 2934 N N . ALA B 1 114 ? 2.791 -29.469 -8.43 1 96.56 114 ALA B N 1
ATOM 2935 C CA . ALA B 1 114 ? 1.599 -30.281 -8.609 1 96.56 114 ALA B CA 1
ATOM 2936 C C . ALA B 1 114 ? 0.576 -29.578 -9.492 1 96.56 114 ALA B C 1
ATOM 2938 O O . ALA B 1 114 ? -0.054 -30.219 -10.352 1 96.56 114 ALA B O 1
ATOM 2939 N N . ALA B 1 115 ? 0.397 -28.328 -9.297 1 97.12 115 ALA B N 1
ATOM 2940 C CA . ALA B 1 115 ? -0.517 -27.547 -10.125 1 97.12 115 ALA B CA 1
ATOM 2941 C C . ALA B 1 115 ? -0.056 -27.516 -11.578 1 97.12 115 ALA B C 1
ATOM 2943 O O . ALA B 1 115 ? -0.871 -27.641 -12.5 1 97.12 115 ALA B O 1
ATOM 2944 N N . GLU B 1 116 ? 1.227 -27.375 -11.781 1 98 116 GLU B N 1
ATOM 2945 C CA . GLU B 1 116 ? 1.782 -27.391 -13.133 1 98 116 GLU B CA 1
ATOM 2946 C C . GLU B 1 116 ? 1.518 -28.734 -13.812 1 98 116 GLU B C 1
ATOM 2948 O O . GLU B 1 116 ? 1.105 -28.781 -14.977 1 98 116 GLU B O 1
ATOM 2953 N N . ASP B 1 117 ? 1.785 -29.766 -13.062 1 97.75 117 ASP B N 1
ATOM 2954 C CA . ASP B 1 117 ? 1.587 -31.109 -13.617 1 97.75 117 ASP B CA 1
ATOM 2955 C C . ASP B 1 117 ? 0.127 -31.328 -14 1 97.75 117 ASP B C 1
ATOM 2957 O O . ASP B 1 117 ? -0.161 -31.922 -15.047 1 97.75 117 ASP B O 1
ATOM 2961 N N . LEU B 1 118 ? -0.703 -30.875 -13.18 1 97.12 118 LEU B N 1
ATOM 2962 C CA . LEU B 1 118 ? -2.135 -31.031 -13.422 1 97.12 118 LEU B CA 1
ATOM 2963 C C . LEU B 1 118 ? -2.543 -30.297 -14.703 1 97.12 118 LEU B C 1
ATOM 2965 O O . LEU B 1 118 ? -3.234 -30.875 -15.547 1 97.12 118 LEU B O 1
ATOM 2969 N N . VAL B 1 119 ? -2.141 -29.094 -14.867 1 97.44 119 VAL B N 1
ATOM 2970 C CA . VAL B 1 119 ? -2.516 -28.297 -16.016 1 97.44 119 VAL B CA 1
ATOM 2971 C C . VAL B 1 119 ? -1.873 -28.875 -17.281 1 97.44 119 VAL B C 1
ATOM 2973 O O . VAL B 1 119 ? -2.514 -28.953 -18.328 1 97.44 119 VAL B O 1
ATOM 2976 N N . ALA B 1 120 ? -0.607 -29.266 -17.188 1 97.25 120 ALA B N 1
ATOM 2977 C CA . ALA B 1 120 ? 0.12 -29.844 -18.328 1 97.25 120 ALA B CA 1
ATOM 2978 C C . ALA B 1 120 ? -0.489 -31.172 -18.75 1 97.25 120 ALA B C 1
ATOM 2980 O O . ALA B 1 120 ? -0.396 -31.562 -19.922 1 97.25 120 ALA B O 1
ATOM 2981 N N . GLY B 1 121 ? -1.064 -31.828 -17.812 1 96.69 121 GLY B N 1
ATOM 2982 C CA . GLY B 1 121 ? -1.657 -33.125 -18.078 1 96.69 121 GLY B CA 1
ATOM 2983 C C . GLY B 1 121 ? -3.07 -33.031 -18.625 1 96.69 121 GLY B C 1
ATOM 2984 O O . GLY B 1 121 ? -3.664 -34.031 -19 1 96.69 121 GLY B O 1
ATOM 2985 N N . SER B 1 122 ? -3.502 -31.859 -18.672 1 95.5 122 SER B N 1
ATOM 2986 C CA . SER B 1 122 ? -4.848 -31.672 -19.188 1 95.5 122 SER B CA 1
ATOM 2987 C C . SER B 1 122 ? -4.859 -31.734 -20.719 1 95.5 122 SER B C 1
ATOM 2989 O O . SER B 1 122 ? -3.805 -31.781 -21.344 1 95.5 122 SER B O 1
ATOM 2991 N N . GLY B 1 123 ? -5.965 -31.875 -21.359 1 93.62 123 GLY B N 1
ATOM 2992 C CA . GLY B 1 123 ? -6.113 -31.859 -22.797 1 93.62 123 GLY B CA 1
ATOM 2993 C C . GLY B 1 123 ? -6.227 -30.453 -23.375 1 93.62 123 GLY B C 1
ATOM 2994 O O . GLY B 1 123 ? -6.445 -30.297 -24.578 1 93.62 123 GLY B O 1
ATOM 2995 N N . LEU B 1 124 ? -6.047 -29.469 -22.531 1 96.75 124 LEU B N 1
ATOM 2996 C CA . LEU B 1 124 ? -6.199 -28.078 -22.953 1 96.75 124 LEU B CA 1
ATOM 2997 C C . LEU B 1 124 ? -4.844 -27.453 -23.297 1 96.75 124 LEU B C 1
ATOM 2999 O O . LEU B 1 124 ? -3.803 -27.984 -22.906 1 96.75 124 LEU B O 1
ATOM 3003 N N . GLU B 1 125 ? -4.871 -26.375 -24.109 1 97.69 125 GLU B N 1
ATOM 3004 C CA . GLU B 1 125 ? -3.67 -25.547 -24.188 1 97.69 125 GLU B CA 1
ATOM 3005 C C . GLU B 1 125 ? -3.318 -24.938 -22.828 1 97.69 125 GLU B C 1
ATOM 3007 O O . GLU B 1 125 ? -4.207 -24.547 -22.078 1 97.69 125 GLU B O 1
ATOM 3012 N N . TRP B 1 126 ? -2.066 -24.969 -22.547 1 98.19 126 TRP B N 1
ATOM 3013 C CA . TRP B 1 126 ? -1.696 -24.422 -21.25 1 98.19 126 TRP B CA 1
ATOM 3014 C C . TRP B 1 126 ? -0.436 -23.562 -21.359 1 98.19 126 TRP B C 1
ATOM 3016 O O . TRP B 1 126 ? 0.388 -23.781 -22.25 1 98.19 126 TRP B O 1
ATOM 3026 N N . THR B 1 127 ? -0.357 -22.562 -20.578 1 98.56 127 THR B N 1
ATOM 3027 C CA . THR B 1 127 ? 0.818 -21.734 -20.328 1 98.56 127 THR B CA 1
ATOM 3028 C C . THR B 1 127 ? 1.066 -21.625 -18.812 1 98.56 127 THR B C 1
ATOM 3030 O O . THR B 1 127 ? 0.131 -21.406 -18.047 1 98.56 127 THR B O 1
ATOM 3033 N N . VAL B 1 128 ? 2.303 -21.906 -18.422 1 98.56 128 VAL B N 1
ATOM 3034 C CA . VAL B 1 128 ? 2.693 -21.75 -17.016 1 98.56 128 VAL B CA 1
ATOM 3035 C C . VAL B 1 128 ? 3.566 -20.5 -16.859 1 98.56 128 VAL B C 1
ATOM 3037 O O . VAL B 1 128 ? 4.543 -20.328 -17.594 1 98.56 128 VAL B O 1
ATOM 3040 N N . LEU B 1 129 ? 3.166 -19.625 -15.984 1 98.25 129 LEU B N 1
ATOM 3041 C CA . LEU B 1 129 ? 3.969 -18.453 -15.625 1 98.25 129 LEU B CA 1
ATOM 3042 C C . LEU B 1 129 ? 4.566 -18.625 -14.234 1 98.25 129 LEU B C 1
ATOM 3044 O O . LEU B 1 129 ? 3.852 -18.547 -13.234 1 98.25 129 LEU B O 1
ATOM 3048 N N . ARG B 1 130 ? 5.852 -18.906 -14.203 1 98 130 ARG B N 1
ATOM 3049 C CA . ARG B 1 130 ? 6.562 -18.984 -12.93 1 98 130 ARG B CA 1
ATOM 3050 C C . ARG B 1 130 ? 7.008 -17.594 -12.484 1 98 130 ARG B C 1
ATOM 3052 O O . ARG B 1 130 ? 7.926 -17 -13.062 1 98 130 ARG B O 1
ATOM 3059 N N . LEU B 1 131 ? 6.395 -17.141 -11.414 1 97.12 131 LEU B N 1
ATOM 3060 C CA . LEU B 1 131 ? 6.531 -15.758 -10.992 1 97.12 131 LEU B CA 1
ATOM 3061 C C . LEU B 1 131 ? 7.562 -15.625 -9.867 1 97.12 131 LEU B C 1
ATOM 3063 O O . LEU B 1 131 ? 7.531 -16.391 -8.898 1 97.12 131 LEU B O 1
ATOM 3067 N N . ALA B 1 132 ? 8.469 -14.703 -10.047 1 96.62 132 ALA B N 1
ATOM 3068 C CA . ALA B 1 132 ? 9.453 -14.406 -9.008 1 96.62 132 ALA B CA 1
ATOM 3069 C C . ALA B 1 132 ? 8.82 -13.609 -7.867 1 96.62 132 ALA B C 1
ATOM 3071 O O . ALA B 1 132 ? 7.598 -13.484 -7.793 1 96.62 132 ALA B O 1
ATOM 3072 N N . ASP B 1 133 ? 9.68 -13.219 -6.926 1 94.88 133 ASP B N 1
ATOM 3073 C CA . ASP B 1 133 ? 9.281 -12.391 -5.797 1 94.88 133 ASP B CA 1
ATOM 3074 C C . ASP B 1 133 ? 8.547 -11.133 -6.27 1 94.88 133 ASP B C 1
ATOM 3076 O O . ASP B 1 133 ? 9.055 -10.391 -7.113 1 94.88 133 ASP B O 1
ATOM 3080 N N . PHE B 1 134 ? 7.383 -10.93 -5.723 1 94.88 134 PHE B N 1
ATOM 3081 C CA . PHE B 1 134 ? 6.637 -9.734 -6.105 1 94.88 134 PHE B CA 1
ATOM 3082 C C . PHE B 1 134 ? 7.262 -8.492 -5.488 1 94.88 134 PHE B C 1
ATOM 3084 O O . PHE B 1 134 ? 7.59 -8.477 -4.301 1 94.88 134 PHE B O 1
ATOM 3091 N N . ALA B 1 135 ? 7.363 -7.461 -6.281 1 95.56 135 ALA B N 1
ATOM 3092 C CA . ALA B 1 135 ? 7.793 -6.168 -5.746 1 95.56 135 ALA B CA 1
ATOM 3093 C C . ALA B 1 135 ? 6.887 -5.723 -4.605 1 95.56 135 ALA B C 1
ATOM 3095 O O . ALA B 1 135 ? 7.355 -5.141 -3.623 1 95.56 135 ALA B O 1
ATOM 3096 N N . ALA B 1 136 ? 5.633 -6.086 -4.672 1 91.94 136 ALA B N 1
ATOM 3097 C CA . ALA B 1 136 ? 4.617 -5.672 -3.709 1 91.94 136 ALA B CA 1
ATOM 3098 C C . ALA B 1 136 ? 4.898 -6.262 -2.328 1 91.94 136 ALA B C 1
ATOM 3100 O O . ALA B 1 136 ? 4.336 -5.809 -1.328 1 91.94 136 ALA B O 1
ATOM 3101 N N . ASN B 1 137 ? 5.73 -7.27 -2.25 1 91.75 137 ASN B N 1
ATOM 3102 C CA . ASN B 1 137 ? 6.094 -7.836 -0.956 1 91.75 137 ASN B CA 1
ATOM 3103 C C . ASN B 1 137 ? 6.84 -6.82 -0.09 1 91.75 137 ASN B C 1
ATOM 3105 O O . ASN B 1 137 ? 6.895 -6.969 1.132 1 91.75 137 ASN B O 1
ATOM 3109 N N . ALA B 1 138 ? 7.332 -5.762 -0.663 1 93.19 138 ALA B N 1
ATOM 3110 C CA . ALA B 1 138 ? 8.023 -4.703 0.069 1 93.19 138 ALA B CA 1
ATOM 3111 C C . ALA B 1 138 ? 7.07 -3.965 1.002 1 93.19 138 ALA B C 1
ATOM 3113 O O . ALA B 1 138 ? 7.508 -3.283 1.933 1 93.19 138 ALA B O 1
ATOM 3114 N N . LEU B 1 139 ? 5.77 -4.102 0.782 1 89.62 139 LEU B N 1
ATOM 3115 C CA . LEU B 1 139 ? 4.781 -3.449 1.632 1 89.62 139 LEU B CA 1
ATOM 3116 C C . LEU B 1 139 ? 4.852 -3.982 3.059 1 89.62 139 LEU B C 1
ATOM 3118 O O . LEU B 1 139 ? 4.332 -3.359 3.986 1 89.62 139 LEU B O 1
ATOM 3122 N N . ALA B 1 140 ? 5.504 -5.105 3.258 1 87.75 140 ALA B N 1
ATOM 3123 C CA . ALA B 1 140 ? 5.715 -5.652 4.594 1 87.75 140 ALA B CA 1
ATOM 3124 C C . ALA B 1 140 ? 6.543 -4.699 5.453 1 87.75 140 ALA B C 1
ATOM 3126 O O . ALA B 1 140 ? 6.484 -4.75 6.684 1 87.75 140 ALA B O 1
ATOM 3127 N N . TRP B 1 141 ? 7.324 -3.789 4.809 1 90.56 141 TRP B N 1
ATOM 3128 C CA . TRP B 1 141 ? 8.211 -2.875 5.52 1 90.56 141 TRP B CA 1
ATOM 3129 C C . TRP B 1 141 ? 7.512 -1.554 5.812 1 90.56 141 TRP B C 1
ATOM 3131 O O . TRP B 1 141 ? 8.055 -0.699 6.52 1 90.56 141 TRP B O 1
ATOM 3141 N N . ALA B 1 142 ? 6.305 -1.373 5.312 1 87.56 142 ALA B N 1
ATOM 3142 C CA . ALA B 1 142 ? 5.617 -0.088 5.406 1 87.56 142 ALA B CA 1
ATOM 3143 C C . ALA B 1 142 ? 5.473 0.355 6.859 1 87.56 142 ALA B C 1
ATOM 3145 O O . ALA B 1 142 ? 5.809 1.491 7.203 1 87.56 142 ALA B O 1
ATOM 3146 N N . PRO B 1 143 ? 5.027 -0.538 7.805 1 81.81 143 PRO B N 1
ATOM 3147 C CA . PRO B 1 143 ? 4.863 -0.07 9.18 1 81.81 143 PRO B CA 1
ATOM 3148 C C . PRO B 1 143 ? 6.172 0.411 9.805 1 81.81 143 PRO B C 1
ATOM 3150 O O . PRO B 1 143 ? 6.191 1.426 10.508 1 81.81 143 PRO B O 1
ATOM 3153 N N . GLN B 1 144 ? 7.293 -0.284 9.547 1 85.44 144 GLN B N 1
ATOM 3154 C CA . GLN B 1 144 ? 8.586 0.128 10.086 1 85.44 144 GLN B CA 1
ATOM 3155 C C . GLN B 1 144 ? 9.023 1.465 9.5 1 85.44 144 GLN B C 1
ATOM 3157 O O . GLN B 1 144 ? 9.555 2.32 10.211 1 85.44 144 GLN B O 1
ATOM 3162 N N . LEU B 1 145 ? 8.797 1.588 8.234 1 87.25 145 LEU B N 1
ATOM 3163 C CA . LEU B 1 145 ? 9.273 2.783 7.543 1 87.25 145 LEU B CA 1
ATOM 3164 C C . LEU B 1 145 ? 8.391 3.984 7.871 1 87.25 145 LEU B C 1
ATOM 3166 O O . LEU B 1 145 ? 8.836 5.129 7.773 1 87.25 145 LEU B O 1
ATOM 3170 N N . LYS B 1 146 ? 7.164 3.744 8.258 1 79 146 LYS B N 1
ATOM 3171 C CA . LYS B 1 146 ? 6.316 4.816 8.773 1 79 146 LYS B CA 1
ATOM 3172 C C . LYS B 1 146 ? 6.77 5.25 10.164 1 79 146 LYS B C 1
ATOM 3174 O O . LYS B 1 146 ? 6.566 6.398 10.555 1 79 146 LYS B O 1
ATOM 3179 N N . ALA B 1 147 ? 7.414 4.352 10.875 1 78.44 147 ALA B N 1
ATOM 3180 C CA . ALA B 1 147 ? 7.832 4.598 12.25 1 78.44 147 ALA B CA 1
ATOM 3181 C C . ALA B 1 147 ? 9.25 5.152 12.305 1 78.44 147 ALA B C 1
ATOM 3183 O O . ALA B 1 147 ? 9.68 5.688 13.328 1 78.44 147 ALA B O 1
ATOM 3184 N N . GLY B 1 148 ? 9.992 4.926 11.273 1 81.88 148 GLY B N 1
ATOM 3185 C CA . GLY B 1 148 ? 11.367 5.383 11.266 1 81.88 148 GLY B CA 1
ATOM 3186 C C . GLY B 1 148 ? 12.086 5.102 9.961 1 81.88 148 GLY B C 1
ATOM 3187 O O . GLY B 1 148 ? 11.445 4.809 8.945 1 81.88 148 GLY B O 1
ATOM 3188 N N . ASP B 1 149 ? 13.422 5.227 10.047 1 88.44 149 ASP B N 1
ATOM 3189 C CA . ASP B 1 149 ? 14.211 5.18 8.812 1 88.44 149 ASP B CA 1
ATOM 3190 C C . ASP B 1 149 ? 15 3.879 8.719 1 88.44 149 ASP B C 1
ATOM 3192 O O . ASP B 1 149 ? 15.914 3.76 7.898 1 88.44 149 ASP B O 1
ATOM 3196 N N . VAL B 1 150 ? 14.688 2.896 9.617 1 91.62 150 VAL B N 1
ATOM 3197 C CA . VAL B 1 150 ? 15.445 1.65 9.664 1 91.62 150 VAL B CA 1
ATOM 3198 C C . VAL B 1 150 ? 14.492 0.464 9.492 1 91.62 150 VAL B C 1
ATOM 3200 O O . VAL B 1 150 ? 13.477 0.375 10.18 1 91.62 150 VAL B O 1
ATOM 3203 N N . VAL B 1 151 ? 14.758 -0.34 8.5 1 94.06 151 VAL B N 1
ATOM 3204 C CA . VAL B 1 151 ? 14.102 -1.638 8.391 1 94.06 151 VAL B CA 1
ATOM 3205 C C . VAL B 1 151 ? 14.914 -2.695 9.133 1 94.06 151 VAL B C 1
ATOM 3207 O O . VAL B 1 151 ? 16.109 -2.861 8.875 1 94.06 151 VAL B O 1
ATOM 3210 N N . ARG B 1 152 ? 14.352 -3.299 10.055 1 92.56 152 ARG B N 1
ATOM 3211 C CA . ARG B 1 152 ? 14.992 -4.371 10.805 1 92.56 152 ARG B CA 1
ATOM 3212 C C . ARG B 1 152 ? 14.508 -5.738 10.336 1 92.56 152 ARG B C 1
ATOM 3214 O O . ARG B 1 152 ? 13.297 -5.988 10.289 1 92.56 152 ARG B O 1
ATOM 3221 N N . GLY B 1 153 ? 15.367 -6.586 9.93 1 93.44 153 GLY B N 1
ATOM 3222 C CA . GLY B 1 153 ? 15.055 -7.922 9.445 1 93.44 153 GLY B CA 1
ATOM 3223 C C . GLY B 1 153 ? 16.266 -8.836 9.391 1 93.44 153 GLY B C 1
ATOM 3224 O O . GLY B 1 153 ? 17.375 -8.438 9.758 1 93.44 153 GLY B O 1
ATOM 3225 N N . ALA B 1 154 ? 16.016 -10.078 8.977 1 95.56 154 ALA B N 1
ATOM 3226 C CA . ALA B 1 154 ? 17.094 -11.055 8.875 1 95.56 154 ALA B CA 1
ATOM 3227 C C . ALA B 1 154 ? 17.594 -11.188 7.434 1 95.56 154 ALA B C 1
ATOM 3229 O O . ALA B 1 154 ? 16.859 -10.859 6.492 1 95.56 154 ALA B O 1
ATOM 3230 N N . TYR B 1 155 ? 18.906 -11.609 7.273 1 97.56 155 TYR B N 1
ATOM 3231 C CA . TYR B 1 155 ? 19.5 -11.977 5.992 1 97.56 155 TYR B CA 1
ATOM 3232 C C . TYR B 1 155 ? 19.5 -10.789 5.035 1 97.56 155 TYR B C 1
ATOM 3234 O O . TYR B 1 155 ? 18.922 -10.852 3.949 1 97.56 155 TYR B O 1
ATOM 3242 N N . ALA B 1 156 ? 20.25 -9.82 5.359 1 97.75 156 ALA B N 1
ATOM 3243 C CA . ALA B 1 156 ? 20.359 -8.594 4.582 1 97.75 156 ALA B CA 1
ATOM 3244 C C . ALA B 1 156 ? 20.781 -8.891 3.143 1 97.75 156 ALA B C 1
ATOM 3246 O O . ALA B 1 156 ? 20.375 -8.188 2.215 1 97.75 156 ALA B O 1
ATOM 3247 N N . GLN B 1 157 ? 21.438 -9.992 2.979 1 98 157 GLN B N 1
ATOM 3248 C CA . GLN B 1 157 ? 22.031 -10.266 1.673 1 98 157 GLN B CA 1
ATOM 3249 C C . GLN B 1 157 ? 21.141 -11.195 0.847 1 98 157 GLN B C 1
ATOM 3251 O O . GLN B 1 157 ? 21.484 -11.531 -0.291 1 98 157 GLN B O 1
ATOM 3256 N N . ALA B 1 158 ? 20.031 -11.695 1.413 1 98 158 ALA B N 1
ATOM 3257 C CA . ALA B 1 158 ? 19.109 -12.477 0.607 1 98 158 ALA B CA 1
ATOM 3258 C C . ALA B 1 158 ? 18.672 -11.703 -0.633 1 98 158 ALA B C 1
ATOM 3260 O O . ALA B 1 158 ? 18.203 -10.57 -0.53 1 98 158 ALA B O 1
ATOM 3261 N N . ALA B 1 159 ? 18.828 -12.359 -1.788 1 98.19 159 ALA B N 1
ATOM 3262 C CA . ALA B 1 159 ? 18.625 -11.617 -3.031 1 98.19 159 ALA B CA 1
ATOM 3263 C C . ALA B 1 159 ? 17.594 -12.312 -3.916 1 98.19 159 ALA B C 1
ATOM 3265 O O . ALA B 1 159 ? 17.578 -13.539 -4.012 1 98.19 159 ALA B O 1
ATOM 3266 N N . THR B 1 160 ? 16.672 -11.578 -4.461 1 97.81 160 THR B N 1
ATOM 3267 C CA . THR B 1 160 ? 15.68 -11.969 -5.457 1 97.81 160 THR B CA 1
ATOM 3268 C C . THR B 1 160 ? 15.586 -10.93 -6.566 1 97.81 160 THR B C 1
ATOM 3270 O O . THR B 1 160 ? 16.234 -9.883 -6.5 1 97.81 160 THR B O 1
ATOM 3273 N N . SER B 1 161 ? 14.867 -11.219 -7.629 1 98.25 161 SER B N 1
ATOM 3274 C CA . SER B 1 161 ? 14.57 -10.289 -8.711 1 98.25 161 SER B CA 1
ATOM 3275 C C . SER B 1 161 ? 13.094 -9.898 -8.719 1 98.25 161 SER B C 1
ATOM 3277 O O . SER B 1 161 ? 12.305 -10.445 -9.484 1 98.25 161 SER B O 1
ATOM 3279 N N . PRO B 1 162 ? 12.766 -8.953 -7.832 1 97.5 162 PRO B N 1
ATOM 3280 C CA . PRO B 1 162 ? 11.352 -8.625 -7.664 1 97.5 162 PRO B CA 1
ATOM 3281 C C . PRO B 1 162 ? 10.68 -8.227 -8.977 1 97.5 162 PRO B C 1
ATOM 3283 O O . PRO B 1 162 ? 11.266 -7.484 -9.773 1 97.5 162 PRO B O 1
ATOM 3286 N N . ILE B 1 163 ? 9.5 -8.695 -9.172 1 97.56 163 ILE B N 1
ATOM 3287 C CA . ILE B 1 163 ? 8.781 -8.461 -10.422 1 97.56 163 ILE B CA 1
ATOM 3288 C C . ILE B 1 163 ? 7.594 -7.539 -10.172 1 97.56 163 ILE B C 1
ATOM 3290 O O . ILE B 1 163 ? 6.906 -7.664 -9.148 1 97.56 163 ILE B O 1
ATOM 3294 N N . HIS B 1 164 ? 7.422 -6.59 -11.086 1 96.38 164 HIS B N 1
ATOM 3295 C CA . HIS B 1 164 ? 6.273 -5.691 -11.086 1 96.38 164 HIS B CA 1
ATOM 3296 C C . HIS B 1 164 ? 5.012 -6.41 -11.562 1 96.38 164 HIS B C 1
ATOM 3298 O O . HIS B 1 164 ? 5.008 -7.016 -12.633 1 96.38 164 HIS B O 1
ATOM 3304 N N . GLU B 1 165 ? 3.961 -6.336 -10.82 1 94 165 GLU B N 1
ATOM 3305 C CA . GLU B 1 165 ? 2.746 -7.066 -11.164 1 94 165 GLU B CA 1
ATOM 3306 C C . GLU B 1 165 ? 2.197 -6.621 -12.523 1 94 165 GLU B C 1
ATOM 3308 O O . GLU B 1 165 ? 1.53 -7.395 -13.211 1 94 165 GLU B O 1
ATOM 3313 N N . ALA B 1 166 ? 2.451 -5.391 -12.953 1 94.19 166 ALA B N 1
ATOM 3314 C CA . ALA B 1 166 ? 2.018 -4.926 -14.266 1 94.19 166 ALA B CA 1
ATOM 3315 C C . ALA B 1 166 ? 2.633 -5.773 -15.383 1 94.19 166 ALA B C 1
ATOM 3317 O O . ALA B 1 166 ? 1.995 -6.016 -16.406 1 94.19 166 ALA B O 1
ATOM 3318 N N . ASP B 1 167 ? 3.881 -6.148 -15.141 1 97.5 167 ASP B N 1
ATOM 3319 C CA . ASP B 1 167 ? 4.543 -6.992 -16.125 1 97.5 167 ASP B CA 1
ATOM 3320 C C . ASP B 1 167 ? 3.947 -8.398 -16.125 1 97.5 167 ASP B C 1
ATOM 3322 O O . ASP B 1 167 ? 3.779 -9 -17.188 1 97.5 167 ASP B O 1
ATOM 3326 N N . ILE B 1 168 ? 3.656 -8.938 -14.93 1 97.19 168 ILE B N 1
ATOM 3327 C CA . ILE B 1 168 ? 2.988 -10.227 -14.852 1 97.19 168 ILE B CA 1
ATOM 3328 C C . ILE B 1 168 ? 1.68 -10.188 -15.633 1 97.19 168 ILE B C 1
ATOM 3330 O O . ILE B 1 168 ? 1.418 -11.062 -16.469 1 97.19 168 ILE B O 1
ATOM 3334 N N . ALA B 1 169 ? 0.944 -9.141 -15.391 1 96.69 169 ALA B N 1
ATOM 3335 C CA . ALA B 1 169 ? -0.377 -9.008 -16 1 96.69 169 ALA B CA 1
ATOM 3336 C C . ALA B 1 169 ? -0.275 -8.906 -17.516 1 96.69 169 ALA B C 1
ATOM 3338 O O . ALA B 1 169 ? -1.068 -9.516 -18.234 1 96.69 169 ALA B O 1
ATOM 3339 N N . ALA B 1 170 ? 0.689 -8.125 -17.984 1 97.31 170 ALA B N 1
ATOM 3340 C CA . ALA B 1 170 ? 0.863 -7.961 -19.422 1 97.31 170 ALA B CA 1
ATOM 3341 C C . ALA B 1 170 ? 1.132 -9.305 -20.094 1 97.31 170 ALA B C 1
ATOM 3343 O O . ALA B 1 170 ? 0.532 -9.617 -21.125 1 97.31 170 ALA B O 1
ATOM 3344 N N . VAL B 1 171 ? 1.977 -10.102 -19.484 1 98.06 171 VAL B N 1
ATOM 3345 C CA . VAL B 1 171 ? 2.303 -11.406 -20.047 1 98.06 171 VAL B CA 1
ATOM 3346 C C . VAL B 1 171 ? 1.097 -12.336 -19.938 1 98.06 171 VAL B C 1
ATOM 3348 O O . VAL B 1 171 ? 0.785 -13.07 -20.875 1 98.06 171 VAL B O 1
ATOM 3351 N N . ALA B 1 172 ? 0.43 -12.312 -18.797 1 98 172 ALA B N 1
ATOM 3352 C CA . ALA B 1 172 ? -0.748 -13.148 -18.578 1 98 172 ALA B CA 1
ATOM 3353 C C . ALA B 1 172 ? -1.827 -12.844 -19.625 1 98 172 ALA B C 1
ATOM 3355 O O . ALA B 1 172 ? -2.445 -13.758 -20.172 1 98 172 ALA B O 1
ATOM 3356 N N . VAL B 1 173 ? -2.039 -11.562 -19.891 1 97.94 173 VAL B N 1
ATOM 3357 C CA . VAL B 1 173 ? -3.051 -11.148 -20.859 1 97.94 173 VAL B CA 1
ATOM 3358 C C . VAL B 1 173 ? -2.689 -11.688 -22.25 1 97.94 173 VAL B C 1
ATOM 3360 O O . VAL B 1 173 ? -3.547 -12.211 -22.953 1 97.94 173 VAL B O 1
ATOM 3363 N N . GLN B 1 174 ? -1.396 -11.633 -22.625 1 97.25 174 GLN B N 1
ATOM 3364 C CA . GLN B 1 174 ? -0.945 -12.203 -23.891 1 97.25 174 GLN B CA 1
ATOM 3365 C C . GLN B 1 174 ? -1.245 -13.695 -23.953 1 97.25 174 GLN B C 1
ATOM 3367 O O . GLN B 1 174 ? -1.747 -14.188 -24.969 1 97.25 174 GLN B O 1
ATOM 3372 N N . ALA B 1 175 ? -0.991 -14.328 -22.891 1 97.81 175 ALA B N 1
ATOM 3373 C CA . ALA B 1 175 ? -1.17 -15.773 -22.844 1 97.81 175 ALA B CA 1
ATOM 3374 C C . ALA B 1 175 ? -2.648 -16.141 -22.875 1 97.81 175 ALA B C 1
ATOM 3376 O O . ALA B 1 175 ? -3.029 -17.172 -23.453 1 97.81 175 ALA B O 1
ATOM 3377 N N . LEU B 1 176 ? -3.457 -15.336 -22.266 1 98 176 LEU B N 1
ATOM 3378 C CA . LEU B 1 176 ? -4.887 -15.609 -22.156 1 98 176 LEU B CA 1
ATOM 3379 C C . LEU B 1 176 ? -5.594 -15.336 -23.469 1 98 176 LEU B C 1
ATOM 3381 O O . LEU B 1 176 ? -6.621 -15.953 -23.781 1 98 176 LEU B O 1
ATOM 3385 N N . THR B 1 177 ? -5.09 -14.398 -24.281 1 96.31 177 THR B N 1
ATOM 3386 C CA . THR B 1 177 ? -5.82 -13.938 -25.453 1 96.31 177 THR B CA 1
ATOM 3387 C C . THR B 1 177 ? -5.242 -14.547 -26.719 1 96.31 177 THR B C 1
ATOM 3389 O O . THR B 1 177 ? -5.781 -14.344 -27.812 1 96.31 177 THR B O 1
ATOM 3392 N N . GLY B 1 178 ? -4.199 -15.227 -26.594 1 88.69 178 GLY B N 1
ATOM 3393 C CA . GLY B 1 178 ? -3.609 -15.82 -27.781 1 88.69 178 GLY B CA 1
ATOM 3394 C C . GLY B 1 178 ? -3.002 -17.188 -27.531 1 88.69 178 GLY B C 1
ATOM 3395 O O . GLY B 1 178 ? -2.762 -17.562 -26.391 1 88.69 178 GLY B O 1
ATOM 3396 N N . GLY B 1 179 ? -2.74 -17.938 -28.578 1 87.44 179 GLY B N 1
ATOM 3397 C CA . GLY B 1 179 ? -2.23 -19.297 -28.469 1 87.44 179 GLY B CA 1
ATOM 3398 C C . GLY B 1 179 ? -0.724 -19.375 -28.625 1 87.44 179 GLY B C 1
ATOM 3399 O O . GLY B 1 179 ? -0.15 -20.469 -28.562 1 87.44 179 GLY B O 1
ATOM 3400 N N . ALA B 1 180 ? -0.047 -18.281 -28.688 1 90.75 180 ALA B N 1
ATOM 3401 C CA . ALA B 1 180 ? 1.388 -18.281 -28.969 1 90.75 180 ALA B CA 1
ATOM 3402 C C . ALA B 1 180 ? 2.174 -18.891 -27.812 1 90.75 180 ALA B C 1
ATOM 3404 O O . ALA B 1 180 ? 3.314 -19.328 -27.984 1 90.75 180 ALA B O 1
ATOM 3405 N N . HIS B 1 181 ? 1.544 -19.016 -26.688 1 95.44 181 HIS B N 1
ATOM 3406 C CA . HIS B 1 181 ? 2.252 -19.453 -25.484 1 95.44 181 HIS B CA 1
ATOM 3407 C C . HIS B 1 181 ? 1.83 -20.875 -25.094 1 95.44 181 HIS B C 1
ATOM 3409 O O . HIS B 1 181 ? 2.166 -21.344 -24 1 95.44 181 HIS B O 1
ATOM 3415 N N . ALA B 1 182 ? 1.175 -21.578 -26 1 96.62 182 ALA B N 1
ATOM 3416 C CA . ALA B 1 182 ? 0.665 -22.906 -25.672 1 96.62 182 ALA B CA 1
ATOM 3417 C C . ALA B 1 182 ? 1.808 -23.891 -25.422 1 96.62 182 ALA B C 1
ATOM 3419 O O . ALA B 1 182 ? 2.742 -23.984 -26.219 1 96.62 182 ALA B O 1
ATOM 3420 N N . GLY B 1 183 ? 1.764 -24.516 -24.281 1 97.56 183 GLY B N 1
ATOM 3421 C CA . GLY B 1 183 ? 2.725 -25.547 -23.938 1 97.56 183 GLY B CA 1
ATOM 3422 C C . GLY B 1 183 ? 4.027 -25 -23.391 1 97.56 183 GLY B C 1
ATOM 3423 O O . GLY B 1 183 ? 5.016 -25.719 -23.25 1 97.56 183 GLY B O 1
ATOM 3424 N N . MET B 1 184 ? 3.996 -23.734 -23.047 1 97.81 184 MET B N 1
ATOM 3425 C CA . MET B 1 184 ? 5.238 -23.094 -22.625 1 97.81 184 MET B CA 1
ATOM 3426 C C . MET B 1 184 ? 5.211 -22.766 -21.141 1 97.81 184 MET B C 1
ATOM 3428 O O . MET B 1 184 ? 4.148 -22.5 -20.578 1 97.81 184 MET B O 1
ATOM 3432 N N . VAL B 1 185 ? 6.391 -22.844 -20.562 1 98.31 185 VAL B N 1
ATOM 3433 C CA . VAL B 1 185 ? 6.648 -22.359 -19.203 1 98.31 185 VAL B CA 1
ATOM 3434 C C . VAL B 1 185 ? 7.543 -21.125 -19.266 1 98.31 185 VAL B C 1
ATOM 3436 O O . VAL B 1 185 ? 8.625 -21.156 -19.844 1 98.31 185 VAL B O 1
ATOM 3439 N N . HIS B 1 186 ? 7.055 -20.016 -18.75 1 98.31 186 HIS B N 1
ATOM 3440 C CA . HIS B 1 186 ? 7.824 -18.781 -18.703 1 98.31 186 HIS B CA 1
ATOM 3441 C C . HIS B 1 186 ? 8.195 -18.406 -17.281 1 98.31 186 HIS B C 1
ATOM 3443 O O . HIS B 1 186 ? 7.332 -18.344 -16.406 1 98.31 186 HIS B O 1
ATOM 3449 N N . THR B 1 187 ? 9.484 -18.203 -17.031 1 98.38 187 THR B N 1
ATOM 3450 C CA . THR B 1 187 ? 9.953 -17.656 -15.758 1 98.38 187 THR B CA 1
ATOM 3451 C C . THR B 1 187 ? 10.031 -16.141 -15.812 1 98.38 187 THR B C 1
ATOM 3453 O O . THR B 1 187 ? 10.867 -15.578 -16.531 1 98.38 187 THR B O 1
ATOM 3456 N N . LEU B 1 188 ? 9.18 -15.5 -15.039 1 98.38 188 LEU B N 1
ATOM 3457 C CA . LEU B 1 188 ? 9.07 -14.039 -15.07 1 98.38 188 LEU B CA 1
ATOM 3458 C C . LEU B 1 188 ? 9.734 -13.422 -13.844 1 98.38 188 LEU B C 1
ATOM 3460 O O . LEU B 1 188 ? 9.344 -13.695 -12.711 1 98.38 188 LEU B O 1
ATOM 3464 N N . THR B 1 189 ? 10.711 -12.625 -14.055 1 98.25 189 THR B N 1
ATOM 3465 C CA . THR B 1 189 ? 11.398 -11.898 -12.992 1 98.25 189 THR B CA 1
ATOM 3466 C C . THR B 1 189 ? 11.5 -10.414 -13.328 1 98.25 189 THR B C 1
ATOM 3468 O O . THR B 1 189 ? 11.219 -10.008 -14.461 1 98.25 189 THR B O 1
ATOM 3471 N N . GLY B 1 190 ? 11.789 -9.594 -12.32 1 98 190 GLY B N 1
ATOM 3472 C CA . GLY B 1 190 ? 12.312 -8.273 -12.617 1 98 190 GLY B CA 1
ATOM 3473 C C . GLY B 1 190 ? 13.688 -8.305 -13.266 1 98 190 GLY B C 1
ATOM 3474 O O . GLY B 1 190 ? 14.297 -9.367 -13.383 1 98 190 GLY B O 1
ATOM 3475 N N . PRO B 1 191 ? 14.117 -7.16 -13.609 1 98.19 191 PRO B N 1
ATOM 3476 C CA . PRO B 1 191 ? 15.328 -7.125 -14.43 1 98.19 191 PRO B CA 1
ATOM 3477 C C . PRO B 1 191 ? 16.609 -7.215 -13.602 1 98.19 191 PRO B C 1
ATOM 3479 O O . PRO B 1 191 ? 17.688 -7.461 -14.141 1 98.19 191 PRO B O 1
ATOM 3482 N N . HIS B 1 192 ? 16.547 -6.973 -12.297 1 97.69 192 HIS B N 1
ATOM 3483 C CA . HIS B 1 192 ? 17.75 -6.918 -11.477 1 97.69 192 HIS B CA 1
ATOM 3484 C C . HIS B 1 192 ? 17.594 -7.762 -10.219 1 97.69 192 HIS B C 1
ATOM 3486 O O . HIS B 1 192 ? 16.531 -7.762 -9.586 1 97.69 192 HIS B O 1
ATOM 3492 N N . SER B 1 193 ? 18.688 -8.516 -9.922 1 98.5 193 SER B N 1
ATOM 3493 C CA . SER B 1 193 ? 18.781 -9.141 -8.609 1 98.5 193 SER B CA 1
ATOM 3494 C C . SER B 1 193 ? 19.141 -8.125 -7.531 1 98.5 193 SER B C 1
ATOM 3496 O O . SER B 1 193 ? 20.109 -7.379 -7.676 1 98.5 193 SER B O 1
ATOM 3498 N N . LEU B 1 194 ? 18.281 -8.031 -6.516 1 98.5 194 LEU B N 1
ATOM 3499 C CA . LEU B 1 194 ? 18.453 -7.07 -5.43 1 98.5 194 LEU B CA 1
ATOM 3500 C C . LEU B 1 194 ? 18.406 -7.773 -4.074 1 98.5 194 LEU B C 1
ATOM 3502 O O . LEU B 1 194 ? 17.531 -8.609 -3.83 1 98.5 194 LEU B O 1
ATOM 3506 N N . ASP B 1 195 ? 19.375 -7.504 -3.287 1 98.31 195 ASP B N 1
ATOM 3507 C CA . ASP B 1 195 ? 19.25 -8.008 -1.924 1 98.31 195 ASP B CA 1
ATOM 3508 C C . ASP B 1 195 ? 18.391 -7.082 -1.074 1 98.31 195 ASP B C 1
ATOM 3510 O O . ASP B 1 195 ? 17.891 -6.066 -1.565 1 98.31 195 ASP B O 1
ATOM 3514 N N . GLN B 1 196 ? 18.188 -7.469 0.184 1 98 196 GLN B N 1
ATOM 3515 C CA . GLN B 1 196 ? 17.234 -6.734 1.015 1 98 196 GLN B CA 1
ATOM 3516 C C . GLN B 1 196 ? 17.734 -5.324 1.313 1 98 196 GLN B C 1
ATOM 3518 O O . GLN B 1 196 ? 16.969 -4.367 1.301 1 98 196 GLN B O 1
ATOM 3523 N N . ALA B 1 197 ? 19 -5.148 1.561 1 98.19 197 ALA B N 1
ATOM 3524 C CA . ALA B 1 197 ? 19.578 -3.838 1.845 1 98.19 197 ALA B CA 1
ATOM 3525 C C . ALA B 1 197 ? 19.453 -2.912 0.637 1 98.19 197 ALA B C 1
ATOM 3527 O O . ALA B 1 197 ? 19.125 -1.733 0.781 1 98.19 197 ALA B O 1
ATOM 3528 N N . GLU B 1 198 ? 19.672 -3.459 -0.498 1 98.06 198 GLU B N 1
ATOM 3529 C CA . GLU B 1 198 ? 19.547 -2.688 -1.73 1 98.06 198 GLU B CA 1
ATOM 3530 C C . GLU B 1 198 ? 18.094 -2.238 -1.948 1 98.06 198 GLU B C 1
ATOM 3532 O O . GLU B 1 198 ? 17.859 -1.096 -2.344 1 98.06 198 GLU B O 1
ATOM 3537 N N . LYS B 1 199 ? 17.172 -3.16 -1.749 1 98.19 199 LYS B N 1
ATOM 3538 C CA . LYS B 1 199 ? 15.773 -2.809 -1.905 1 98.19 199 LYS B CA 1
ATOM 3539 C C . LYS B 1 199 ? 15.391 -1.649 -0.991 1 98.19 199 LYS B C 1
ATOM 3541 O O . LYS B 1 199 ? 14.711 -0.711 -1.418 1 98.19 199 LYS B O 1
ATOM 3546 N N . VAL B 1 200 ? 15.852 -1.685 0.241 1 97.5 200 VAL B N 1
ATOM 3547 C CA . VAL B 1 200 ? 15.539 -0.631 1.201 1 97.5 200 VAL B CA 1
ATOM 3548 C C . VAL B 1 200 ? 16.156 0.687 0.743 1 97.5 200 VAL B C 1
ATOM 3550 O O . VAL B 1 200 ? 15.531 1.742 0.838 1 97.5 200 VAL B O 1
ATOM 3553 N N . ARG B 1 201 ? 17.359 0.627 0.225 1 96.06 201 ARG B N 1
ATOM 3554 C CA . ARG B 1 201 ? 18.016 1.824 -0.29 1 96.06 201 ARG B CA 1
ATOM 3555 C C . ARG B 1 201 ? 17.234 2.41 -1.467 1 96.06 201 ARG B C 1
ATOM 3557 O O . ARG B 1 201 ? 17.078 3.629 -1.568 1 96.06 201 ARG B O 1
ATOM 3564 N N . ILE B 1 202 ? 16.766 1.558 -2.311 1 95.56 202 ILE B N 1
ATOM 3565 C CA . ILE B 1 202 ? 15.984 1.997 -3.469 1 95.56 202 ILE B CA 1
ATOM 3566 C C . ILE B 1 202 ? 14.703 2.676 -3.006 1 95.56 202 ILE B C 1
ATOM 3568 O O . ILE B 1 202 ? 14.312 3.715 -3.545 1 95.56 202 ILE B O 1
ATOM 3572 N N . ILE B 1 203 ? 14.016 2.102 -1.982 1 94.25 203 ILE B N 1
ATOM 3573 C CA . ILE B 1 203 ? 12.836 2.746 -1.418 1 94.25 203 ILE B CA 1
ATOM 3574 C C . ILE B 1 203 ? 13.203 4.133 -0.899 1 94.25 203 ILE B C 1
ATOM 3576 O O . ILE B 1 203 ? 12.508 5.113 -1.185 1 94.25 203 ILE B O 1
ATOM 3580 N N . GLY B 1 204 ? 14.305 4.203 -0.162 1 90.44 204 GLY B N 1
ATOM 3581 C CA . GLY B 1 204 ? 14.758 5.48 0.366 1 90.44 204 GLY B CA 1
ATOM 3582 C C . GLY B 1 204 ? 14.977 6.527 -0.709 1 90.44 204 GLY B C 1
ATOM 3583 O O . GLY B 1 204 ? 14.531 7.668 -0.569 1 90.44 204 GLY B O 1
ATOM 3584 N N . SER B 1 205 ? 15.562 6.09 -1.764 1 85.75 205 SER B N 1
ATOM 3585 C CA . SER B 1 205 ? 15.828 6.996 -2.877 1 85.75 205 SER B CA 1
ATOM 3586 C C . SER B 1 205 ? 14.531 7.516 -3.488 1 85.75 205 SER B C 1
ATOM 3588 O O . SER B 1 205 ? 14.43 8.695 -3.826 1 85.75 205 SER B O 1
ATOM 3590 N N . ALA B 1 206 ? 13.609 6.676 -3.602 1 81.75 206 ALA B N 1
ATOM 3591 C CA . ALA B 1 206 ? 12.344 7.035 -4.238 1 81.75 206 ALA B CA 1
ATOM 3592 C C . ALA B 1 206 ? 11.547 8 -3.367 1 81.75 206 ALA B C 1
ATOM 3594 O O . ALA B 1 206 ? 10.82 8.859 -3.881 1 81.75 206 ALA B O 1
ATOM 3595 N N . VAL B 1 207 ? 11.68 7.875 -2.072 1 79.94 207 VAL B N 1
ATOM 3596 C CA . VAL B 1 207 ? 10.836 8.68 -1.198 1 79.94 207 VAL B CA 1
ATOM 3597 C C . VAL B 1 207 ? 11.648 9.836 -0.622 1 79.94 207 VAL B C 1
ATOM 3599 O O . VAL B 1 207 ? 11.148 10.617 0.191 1 79.94 207 VAL B O 1
ATOM 3602 N N . GLY B 1 208 ? 12.914 9.914 -0.975 1 77.94 208 GLY B N 1
ATOM 3603 C CA . GLY B 1 208 ? 13.766 11.016 -0.551 1 77.94 208 GLY B CA 1
ATOM 3604 C C . GLY B 1 208 ? 14.211 10.906 0.895 1 77.94 208 GLY B C 1
ATOM 3605 O O . GLY B 1 208 ? 14.297 11.914 1.603 1 77.94 208 GLY B O 1
ATOM 3606 N N . ARG B 1 209 ? 14.414 9.719 1.387 1 80.94 209 ARG B N 1
ATOM 3607 C CA . ARG B 1 209 ? 14.844 9.438 2.752 1 80.94 209 ARG B CA 1
ATOM 3608 C C . ARG B 1 209 ? 16.078 8.547 2.764 1 80.94 209 ARG B C 1
ATOM 3610 O O . ARG B 1 209 ? 16.25 7.703 1.879 1 80.94 209 ARG B O 1
ATOM 3617 N N . ALA B 1 210 ? 16.891 8.789 3.729 1 87.44 210 ALA B N 1
ATOM 3618 C CA . ALA B 1 210 ? 18.031 7.891 3.926 1 87.44 210 ALA B CA 1
ATOM 3619 C C . ALA B 1 210 ? 17.625 6.664 4.738 1 87.44 210 ALA B C 1
ATOM 3621 O O . ALA B 1 210 ? 17.812 6.629 5.957 1 87.44 210 ALA B O 1
ATOM 3622 N N . LEU B 1 211 ? 17.172 5.648 4.02 1 92.56 211 LEU B N 1
ATOM 3623 C CA . LEU B 1 211 ? 16.734 4.434 4.691 1 92.56 211 LEU B CA 1
ATOM 3624 C C . LEU B 1 211 ? 17.844 3.4 4.758 1 92.56 211 LEU B C 1
ATOM 3626 O O . LEU B 1 211 ? 18.688 3.336 3.859 1 92.56 211 LEU B O 1
ATOM 3630 N N . SER B 1 212 ? 17.906 2.635 5.832 1 95.31 212 SER B N 1
ATOM 3631 C CA . SER B 1 212 ? 18.906 1.584 5.98 1 95.31 212 SER B CA 1
ATOM 3632 C C . SER B 1 212 ? 18.266 0.283 6.465 1 95.31 212 SER B C 1
ATOM 3634 O O . SER B 1 212 ? 17.156 0.288 6.992 1 95.31 212 SER B O 1
ATOM 3636 N N . PHE B 1 213 ? 19 -0.812 6.199 1 97.12 213 PHE B N 1
ATOM 3637 C CA . PHE B 1 213 ? 18.625 -2.137 6.68 1 97.12 213 PHE B CA 1
ATOM 3638 C C . PHE B 1 213 ? 19.516 -2.566 7.836 1 97.12 213 PHE B C 1
ATOM 3640 O O . PHE B 1 213 ? 20.734 -2.557 7.715 1 97.12 213 PHE B O 1
ATOM 3647 N N . GLN B 1 214 ? 18.938 -2.873 8.938 1 95.94 214 GLN B N 1
ATOM 3648 C CA . GLN B 1 214 ? 19.656 -3.432 10.078 1 95.94 214 GLN B CA 1
ATOM 3649 C C . GLN B 1 214 ? 19.391 -4.926 10.227 1 95.94 214 GLN B C 1
ATOM 3651 O O . GLN B 1 214 ? 18.25 -5.328 10.5 1 95.94 214 GLN B O 1
ATOM 3656 N N . GLU B 1 215 ? 20.391 -5.66 10.086 1 95.94 215 GLU B N 1
ATOM 3657 C CA . GLU B 1 215 ? 20.234 -7.105 10.188 1 95.94 215 GLU B CA 1
ATOM 3658 C C . GLU B 1 215 ? 20.141 -7.551 11.648 1 95.94 215 GLU B C 1
ATOM 3660 O O . GLU B 1 215 ? 20.938 -7.133 12.484 1 95.94 215 GLU B O 1
ATOM 3665 N N . LEU B 1 216 ? 19.172 -8.32 11.891 1 93.94 216 LEU B N 1
ATOM 3666 C CA . LEU B 1 216 ? 18.969 -8.977 13.18 1 93.94 216 LEU B CA 1
ATOM 3667 C C . LEU B 1 216 ? 19.141 -10.484 13.055 1 93.94 216 LEU B C 1
ATOM 3669 O O . LEU B 1 216 ? 18.969 -11.047 11.977 1 93.94 216 LEU B O 1
ATOM 3673 N N . PRO B 1 217 ? 19.562 -11.109 14.195 1 94.94 217 PRO B N 1
ATOM 3674 C CA . PRO B 1 217 ? 19.531 -12.578 14.172 1 94.94 217 PRO B CA 1
ATOM 3675 C C . PRO B 1 217 ? 18.156 -13.133 13.812 1 94.94 217 PRO B C 1
ATOM 3677 O O . PRO B 1 217 ? 17.141 -12.633 14.297 1 94.94 217 PRO B O 1
ATOM 3680 N N . PRO B 1 218 ? 18.156 -14.125 12.922 1 95.75 218 PRO B N 1
ATOM 3681 C CA . PRO B 1 218 ? 16.875 -14.688 12.492 1 95.75 218 PRO B CA 1
ATOM 3682 C C . PRO B 1 218 ? 15.969 -15.039 13.664 1 95.75 218 PRO B C 1
ATOM 3684 O O . PRO B 1 218 ? 14.75 -14.844 13.586 1 95.75 218 PRO B O 1
ATOM 3687 N N . GLU B 1 219 ? 16.578 -15.539 14.695 1 94.06 219 GLU B N 1
ATOM 3688 C CA . GLU B 1 219 ? 15.773 -15.945 15.836 1 94.06 219 GLU B CA 1
ATOM 3689 C C . GLU B 1 219 ? 15.078 -14.75 16.469 1 94.06 219 GLU B C 1
ATOM 3691 O O . GLU B 1 219 ? 13.953 -14.859 16.969 1 94.06 219 GLU B O 1
ATOM 3696 N N . GLN B 1 220 ? 15.68 -13.641 16.5 1 89.94 220 GLN B N 1
ATOM 3697 C CA . GLN B 1 220 ? 15.062 -12.422 17.016 1 89.94 220 GLN B CA 1
ATOM 3698 C C . GLN B 1 220 ? 13.891 -11.984 16.156 1 89.94 220 GLN B C 1
ATOM 3700 O O . GLN B 1 220 ? 12.852 -11.555 16.672 1 89.94 220 GLN B O 1
ATOM 3705 N N . VAL B 1 221 ? 14.047 -12.078 14.859 1 91.19 221 VAL B N 1
ATOM 3706 C CA . VAL B 1 221 ? 12.977 -11.742 13.93 1 91.19 221 VAL B CA 1
ATOM 3707 C C . VAL B 1 221 ? 11.789 -12.68 14.156 1 91.19 221 VAL B C 1
ATOM 3709 O O . VAL B 1 221 ? 10.641 -12.227 14.234 1 91.19 221 VAL B O 1
ATOM 3712 N N . ARG B 1 222 ? 12.094 -13.953 14.297 1 91 222 ARG B N 1
ATOM 3713 C CA . ARG B 1 222 ? 11.062 -14.953 14.57 1 91 222 ARG B CA 1
ATOM 3714 C C . ARG B 1 222 ? 10.297 -14.625 15.844 1 91 222 ARG B C 1
ATOM 3716 O O . ARG B 1 222 ? 9.062 -14.625 15.852 1 91 222 ARG B O 1
ATOM 3723 N N . GLN B 1 223 ? 10.961 -14.297 16.875 1 86 223 GLN B N 1
ATOM 3724 C CA . GLN B 1 223 ? 10.336 -14 18.156 1 86 223 GLN B CA 1
ATOM 3725 C C . GLN B 1 223 ? 9.445 -12.766 18.062 1 86 223 GLN B C 1
ATOM 3727 O O . GLN B 1 223 ? 8.375 -12.719 18.672 1 86 223 GLN B O 1
ATOM 3732 N N . GLY B 1 224 ? 9.969 -11.82 17.359 1 82.56 224 GLY B N 1
ATOM 3733 C CA . GLY B 1 224 ? 9.156 -10.633 17.156 1 82.56 224 GLY B CA 1
ATOM 3734 C C . GLY B 1 224 ? 7.844 -10.914 16.453 1 82.56 224 GLY B C 1
ATOM 3735 O O . GLY B 1 224 ? 6.797 -10.398 16.859 1 82.56 224 GLY B O 1
ATOM 3736 N N . MET B 1 225 ? 7.848 -11.734 15.414 1 84.81 225 MET B N 1
ATOM 3737 C CA . MET B 1 225 ? 6.645 -12.078 14.664 1 84.81 225 MET B CA 1
ATOM 3738 C C . MET B 1 225 ? 5.688 -12.906 15.516 1 84.81 225 MET B C 1
ATOM 3740 O O . MET B 1 225 ? 4.473 -12.695 15.469 1 84.81 225 MET B O 1
ATOM 3744 N N . LEU B 1 226 ? 6.277 -13.805 16.312 1 82.88 226 LEU B N 1
ATOM 3745 C CA . LEU B 1 226 ? 5.449 -14.617 17.203 1 82.88 226 LEU B CA 1
ATOM 3746 C C . LEU B 1 226 ? 4.797 -13.758 18.281 1 82.88 226 LEU B C 1
ATOM 3748 O O . LEU B 1 226 ? 3.631 -13.961 18.625 1 82.88 226 LEU B O 1
ATOM 3752 N N . ALA B 1 227 ? 5.539 -12.812 18.75 1 76.81 227 ALA B N 1
ATOM 3753 C CA . ALA B 1 227 ? 5.02 -11.914 19.781 1 76.81 227 ALA B CA 1
ATOM 3754 C C . ALA B 1 227 ? 3.861 -11.078 19.234 1 76.81 227 ALA B C 1
ATOM 3756 O O . ALA B 1 227 ? 3.002 -10.633 20 1 76.81 227 ALA B O 1
ATOM 3757 N N . GLN B 1 228 ? 3.854 -10.883 17.984 1 75.62 228 GLN B N 1
ATOM 3758 C CA . GLN B 1 228 ? 2.76 -10.156 17.344 1 75.62 228 GLN B CA 1
ATOM 3759 C C . GLN B 1 228 ? 1.541 -11.047 17.156 1 75.62 228 GLN B C 1
ATOM 3761 O O . GLN B 1 228 ? 0.493 -10.594 16.703 1 75.62 228 GLN B O 1
ATOM 3766 N N . GLY B 1 229 ? 1.689 -12.352 17.453 1 74 229 GLY B N 1
ATOM 3767 C CA . GLY B 1 229 ? 0.571 -13.281 17.375 1 74 229 GLY B CA 1
ATOM 3768 C C . GLY B 1 229 ? 0.532 -14.062 16.078 1 74 229 GLY B C 1
ATOM 3769 O O . GLY B 1 229 ? -0.442 -14.766 15.805 1 74 229 GLY B O 1
ATOM 3770 N N . LEU B 1 230 ? 1.524 -13.891 15.242 1 78.5 230 LEU B N 1
ATOM 3771 C CA . LEU B 1 230 ? 1.561 -14.633 13.992 1 78.5 230 LEU B CA 1
ATOM 3772 C C . LEU B 1 230 ? 1.873 -16.109 14.242 1 78.5 230 LEU B C 1
ATOM 3774 O O . LEU B 1 230 ? 2.664 -16.438 15.125 1 78.5 230 LEU B O 1
ATOM 3778 N N . PRO B 1 231 ? 1.218 -16.969 13.523 1 82.25 231 PRO B N 1
ATOM 3779 C CA . PRO B 1 231 ? 1.521 -18.406 13.68 1 82.25 231 PRO B CA 1
ATOM 3780 C C . PRO B 1 231 ? 2.943 -18.75 13.25 1 82.25 231 PRO B C 1
ATOM 3782 O O . PRO B 1 231 ? 3.533 -18.047 12.43 1 82.25 231 PRO B O 1
ATOM 3785 N N . GLU B 1 232 ? 3.467 -19.859 13.805 1 87.12 232 GLU B N 1
ATOM 3786 C CA . GLU B 1 232 ? 4.848 -20.281 13.602 1 87.12 232 GLU B CA 1
ATOM 3787 C C . GLU B 1 232 ? 5.148 -20.469 12.117 1 87.12 232 GLU B C 1
ATOM 3789 O O . GLU B 1 232 ? 6.281 -20.281 11.68 1 87.12 232 GLU B O 1
ATOM 3794 N N . GLU B 1 233 ? 4.18 -20.766 11.328 1 84.81 233 GLU B N 1
ATOM 3795 C CA . GLU B 1 233 ? 4.363 -21.047 9.906 1 84.81 233 GLU B CA 1
ATOM 3796 C C . GLU B 1 233 ? 4.809 -19.797 9.148 1 84.81 233 GLU B C 1
ATOM 3798 O O . GLU B 1 233 ? 5.523 -19.891 8.148 1 84.81 233 GLU B O 1
ATOM 3803 N N . VAL B 1 234 ? 4.48 -18.672 9.695 1 85.75 234 VAL B N 1
ATOM 3804 C CA . VAL B 1 234 ? 4.754 -17.422 8.984 1 85.75 234 VAL B CA 1
ATOM 3805 C C . VAL B 1 234 ? 6.246 -17.109 9.055 1 85.75 234 VAL B C 1
ATOM 3807 O O . VAL B 1 234 ? 6.918 -17.016 8.023 1 85.75 234 VAL B O 1
ATOM 3810 N N . PRO B 1 235 ? 6.781 -17.016 10.266 1 89.12 235 PRO B N 1
ATOM 3811 C CA . PRO B 1 235 ? 8.227 -16.766 10.289 1 89.12 235 PRO B CA 1
ATOM 3812 C C . PRO B 1 235 ? 9.031 -17.922 9.688 1 89.12 235 PRO B C 1
ATOM 3814 O O . PRO B 1 235 ? 10.094 -17.703 9.109 1 89.12 235 PRO B O 1
ATOM 3817 N N . ALA B 1 236 ? 8.562 -19.156 9.844 1 88.94 236 ALA B N 1
ATOM 3818 C CA . ALA B 1 236 ? 9.281 -20.281 9.273 1 88.94 236 ALA B CA 1
ATOM 3819 C C . ALA B 1 236 ? 9.391 -20.156 7.754 1 88.94 236 ALA B C 1
ATOM 3821 O O . ALA B 1 236 ? 10.453 -20.375 7.18 1 88.94 236 ALA B O 1
ATOM 3822 N N . ARG B 1 237 ? 8.336 -19.844 7.117 1 86.75 237 ARG B N 1
ATOM 3823 C CA . ARG B 1 237 ? 8.312 -19.672 5.668 1 86.75 237 ARG B CA 1
ATOM 3824 C C . ARG B 1 237 ? 9.203 -18.5 5.242 1 86.75 237 ARG B C 1
ATOM 3826 O O . ARG B 1 237 ? 10.031 -18.656 4.336 1 86.75 237 ARG B O 1
ATOM 3833 N N . LEU B 1 238 ? 9.008 -17.406 5.855 1 90.19 238 LEU B N 1
ATOM 3834 C CA . LEU B 1 238 ? 9.75 -16.203 5.5 1 90.19 238 LEU B CA 1
ATOM 3835 C C . LEU B 1 238 ? 11.25 -16.422 5.688 1 90.19 238 LEU B C 1
ATOM 3837 O O . LEU B 1 238 ? 12.031 -16.219 4.754 1 90.19 238 LEU B O 1
ATOM 3841 N N . LEU B 1 239 ? 11.672 -16.844 6.871 1 93.94 239 LEU B N 1
ATOM 3842 C CA . LEU B 1 239 ? 13.086 -16.953 7.211 1 93.94 239 LEU B CA 1
ATOM 3843 C C . LEU B 1 239 ? 13.734 -18.094 6.438 1 93.94 239 LEU B C 1
ATOM 3845 O O . LEU B 1 239 ? 14.914 -18.016 6.078 1 93.94 239 LEU B O 1
ATOM 3849 N N . GLY B 1 240 ? 12.945 -19.141 6.215 1 93.44 240 GLY B N 1
ATOM 3850 C CA . GLY B 1 240 ? 13.469 -20.219 5.398 1 93.44 240 GLY B CA 1
ATOM 3851 C C . GLY B 1 240 ? 13.836 -19.797 3.994 1 93.44 240 GLY B C 1
ATOM 3852 O O . GLY B 1 240 ? 14.922 -20.109 3.504 1 93.44 240 GLY B O 1
ATOM 3853 N N . SER B 1 241 ? 12.977 -19.094 3.355 1 94.12 241 SER B N 1
ATOM 3854 C CA . SER B 1 241 ? 13.25 -18.625 2.002 1 94.12 241 SER B CA 1
ATOM 3855 C C . SER B 1 241 ? 14.414 -17.641 1.984 1 94.12 241 SER B C 1
ATOM 3857 O O . SER B 1 241 ? 15.289 -17.719 1.119 1 94.12 241 SER B O 1
ATOM 3859 N N . LEU B 1 242 ? 14.406 -16.75 2.955 1 95.88 242 LEU B N 1
ATOM 3860 C CA . LEU B 1 242 ? 15.461 -15.742 3.006 1 95.88 242 LEU B CA 1
ATOM 3861 C C . LEU B 1 242 ? 16.828 -16.391 3.217 1 95.88 242 LEU B C 1
ATOM 3863 O O . LEU B 1 242 ? 17.812 -15.961 2.629 1 95.88 242 LEU B O 1
ATOM 3867 N N . ALA B 1 243 ? 16.859 -17.359 4.066 1 96.75 243 ALA B N 1
ATOM 3868 C CA . ALA B 1 243 ? 18.109 -18.062 4.297 1 96.75 243 ALA B CA 1
ATOM 3869 C C . ALA B 1 243 ? 18.641 -18.672 3.002 1 96.75 243 ALA B C 1
ATOM 3871 O O . ALA B 1 243 ? 19.828 -18.578 2.707 1 96.75 243 ALA B O 1
ATOM 3872 N N . ASP B 1 244 ? 17.781 -19.266 2.26 1 96.81 244 ASP B N 1
ATOM 3873 C CA . ASP B 1 244 ? 18.172 -19.891 0.995 1 96.81 244 ASP B CA 1
ATOM 3874 C C . ASP B 1 244 ? 18.625 -18.828 -0.007 1 96.81 244 ASP B C 1
ATOM 3876 O O . ASP B 1 244 ? 19.656 -19 -0.674 1 96.81 244 ASP B O 1
ATOM 3880 N N . TYR B 1 245 ? 17.922 -17.703 -0.097 1 97.06 245 TYR B N 1
ATOM 3881 C CA . TYR B 1 245 ? 18.25 -16.641 -1.041 1 97.06 245 TYR B CA 1
ATOM 3882 C C . TYR B 1 245 ? 19.562 -15.969 -0.663 1 97.06 245 TYR B C 1
ATOM 3884 O O . TYR B 1 245 ? 20.234 -15.406 -1.52 1 97.06 245 TYR B O 1
ATOM 3892 N N . ALA B 1 246 ? 19.859 -16 0.621 1 97.44 246 ALA B N 1
ATOM 3893 C CA . ALA B 1 246 ? 21.141 -15.453 1.068 1 97.44 246 ALA B CA 1
ATOM 3894 C C . ALA B 1 246 ? 22.312 -16.312 0.59 1 97.44 246 ALA B C 1
ATOM 3896 O O . ALA B 1 246 ? 23.406 -15.812 0.351 1 97.44 246 ALA B O 1
ATOM 3897 N N . LEU B 1 247 ? 22.047 -17.562 0.458 1 96.75 247 LEU B N 1
ATOM 3898 C CA . LEU B 1 247 ? 23.062 -18.5 -0.016 1 96.75 247 LEU B CA 1
ATOM 3899 C C . LEU B 1 247 ? 23.109 -18.516 -1.54 1 96.75 247 LEU B C 1
ATOM 3901 O O . LEU B 1 247 ? 24.203 -18.547 -2.131 1 96.75 247 LEU B O 1
ATOM 3905 N N . ARG B 1 248 ? 21.984 -18.594 -2.148 1 97.06 248 ARG B N 1
ATOM 3906 C CA . ARG B 1 248 ? 21.844 -18.609 -3.602 1 97.06 248 ARG B CA 1
ATOM 3907 C C . ARG B 1 248 ? 20.703 -17.688 -4.055 1 97.06 248 ARG B C 1
ATOM 3909 O O . ARG B 1 248 ? 19.531 -18.031 -3.9 1 97.06 248 ARG B O 1
ATOM 3916 N N . PRO B 1 249 ? 21.047 -16.594 -4.684 1 97.5 249 PRO B N 1
ATOM 3917 C CA . PRO B 1 249 ? 20.016 -15.664 -5.148 1 97.5 249 PRO B CA 1
ATOM 3918 C C . PRO B 1 249 ? 19 -16.344 -6.07 1 97.5 249 PRO B C 1
ATOM 3920 O O . PRO B 1 249 ? 19.328 -17.297 -6.766 1 97.5 249 PRO B O 1
ATOM 3923 N N . GLY B 1 250 ? 17.719 -15.891 -6.031 1 96.88 250 GLY B N 1
ATOM 3924 C CA . GLY B 1 250 ? 16.734 -16.328 -6.996 1 96.88 250 GLY B CA 1
ATOM 3925 C C . GLY B 1 250 ? 17.109 -16.016 -8.43 1 96.88 250 GLY B C 1
ATOM 3926 O O . GLY B 1 250 ? 18.078 -15.289 -8.672 1 96.88 250 GLY B O 1
ATOM 3927 N N . PRO B 1 251 ? 16.328 -16.422 -9.336 1 97.31 251 PRO B N 1
ATOM 3928 C CA . PRO B 1 251 ? 16.672 -16.25 -10.75 1 97.31 251 PRO B CA 1
ATOM 3929 C C . PRO B 1 251 ? 16.438 -14.82 -11.242 1 97.31 251 PRO B C 1
ATOM 3931 O O . PRO B 1 251 ? 15.609 -14.102 -10.68 1 97.31 251 PRO B O 1
ATOM 3934 N N . THR B 1 252 ? 17.188 -14.438 -12.211 1 98.12 252 THR B N 1
ATOM 3935 C CA . THR B 1 252 ? 17 -13.25 -13.039 1 98.12 252 THR B CA 1
ATOM 3936 C C . THR B 1 252 ? 17 -13.617 -14.523 1 98.12 252 THR B C 1
ATOM 3938 O O . THR B 1 252 ? 17.953 -14.188 -15.031 1 98.12 252 THR B O 1
ATOM 3941 N N . THR B 1 253 ? 15.891 -13.312 -15.156 1 98.19 253 THR B N 1
ATOM 3942 C CA . THR B 1 253 ? 15.766 -13.68 -16.562 1 98.19 253 THR B CA 1
ATOM 3943 C C . THR B 1 253 ? 15.469 -12.453 -17.422 1 98.19 253 THR B C 1
ATOM 3945 O O . THR B 1 253 ? 15.234 -11.359 -16.891 1 98.19 253 THR B O 1
ATOM 3948 N N . ARG B 1 254 ? 15.492 -12.602 -18.797 1 98.12 254 ARG B N 1
ATOM 3949 C CA . ARG B 1 254 ? 15.109 -11.578 -19.766 1 98.12 254 ARG B CA 1
ATOM 3950 C C . ARG B 1 254 ? 13.734 -11.875 -20.359 1 98.12 254 ARG B C 1
ATOM 3952 O O . ARG B 1 254 ? 13.344 -11.266 -21.359 1 98.12 254 ARG B O 1
ATOM 3959 N N . THR B 1 255 ? 13.031 -12.742 -19.688 1 98.38 255 THR B N 1
ATOM 3960 C CA . THR B 1 255 ? 11.805 -13.289 -20.25 1 98.38 255 THR B CA 1
ATOM 3961 C C . THR B 1 255 ? 10.781 -12.18 -20.5 1 98.38 255 THR B C 1
ATOM 3963 O O . THR B 1 255 ? 10.141 -12.133 -21.547 1 98.38 255 THR B O 1
ATOM 3966 N N . VAL B 1 256 ? 10.602 -11.25 -19.516 1 98.44 256 VAL B N 1
AT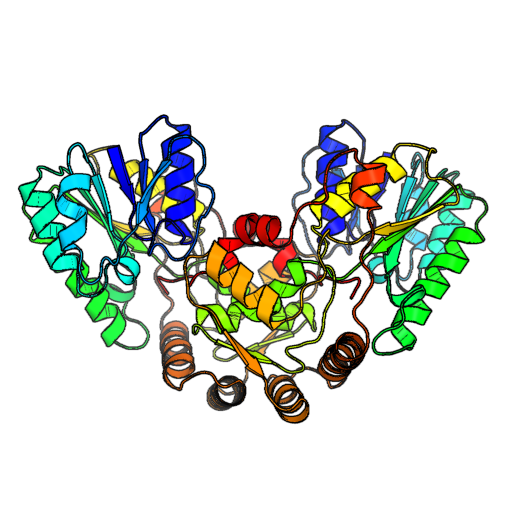OM 3967 C CA . VAL B 1 256 ? 9.633 -10.164 -19.656 1 98.44 256 VAL B CA 1
ATOM 3968 C C . VAL B 1 256 ? 9.984 -9.312 -20.875 1 98.44 256 VAL B C 1
ATOM 3970 O O . VAL B 1 256 ? 9.117 -9 -21.688 1 98.44 256 VAL B O 1
ATOM 3973 N N . GLU B 1 257 ? 11.227 -8.969 -21.016 1 98.19 257 GLU B N 1
ATOM 3974 C CA . GLU B 1 257 ? 11.68 -8.164 -22.141 1 98.19 257 GLU B CA 1
ATOM 3975 C C . GLU B 1 257 ? 11.469 -8.898 -23.453 1 98.19 257 GLU B C 1
ATOM 3977 O O . GLU B 1 257 ? 10.992 -8.305 -24.438 1 98.19 257 GLU B O 1
ATOM 3982 N N . ASP B 1 258 ? 11.805 -10.148 -23.5 1 97.88 258 ASP B N 1
ATOM 3983 C CA . ASP B 1 258 ? 11.68 -10.945 -24.703 1 97.88 258 ASP B CA 1
ATOM 3984 C C . ASP B 1 258 ? 10.219 -11.047 -25.156 1 97.88 258 ASP B C 1
ATOM 3986 O O . ASP B 1 258 ? 9.922 -10.992 -26.344 1 97.88 258 ASP B O 1
ATOM 3990 N N . LEU B 1 259 ? 9.336 -11.203 -24.234 1 97.44 259 LEU B N 1
ATOM 3991 C CA . LEU B 1 259 ? 7.934 -11.43 -24.547 1 97.44 259 LEU B CA 1
ATOM 3992 C C . LEU B 1 259 ? 7.227 -10.117 -24.859 1 97.44 259 LEU B C 1
ATOM 3994 O O . LEU B 1 259 ? 6.359 -10.062 -25.734 1 97.44 259 LEU B O 1
ATOM 3998 N N . LEU B 1 260 ? 7.574 -9.023 -24.125 1 97.12 260 LEU B N 1
ATOM 3999 C CA . LEU B 1 260 ? 6.797 -7.789 -24.234 1 97.12 260 LEU B CA 1
ATOM 4000 C C . LEU B 1 260 ? 7.469 -6.797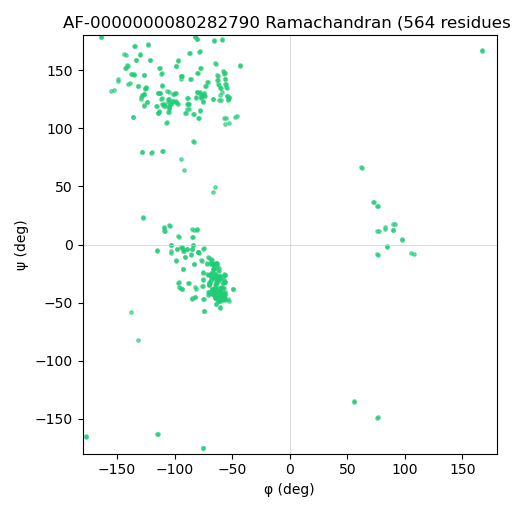 -25.172 1 97.12 260 LEU B C 1
ATOM 4002 O O . LEU B 1 260 ? 6.859 -5.805 -25.578 1 97.12 260 LEU B O 1
ATOM 4006 N N . GLY B 1 261 ? 8.719 -7.016 -25.516 1 97.25 261 GLY B N 1
ATOM 4007 C CA . GLY B 1 261 ? 9.414 -6.137 -26.438 1 97.25 261 GLY B CA 1
ATOM 4008 C C . GLY B 1 261 ? 9.875 -4.84 -25.797 1 97.25 261 GLY B C 1
ATOM 4009 O O . GLY B 1 261 ? 10.125 -3.852 -26.484 1 97.25 261 GLY B O 1
ATOM 4010 N N . ARG B 1 262 ? 9.82 -4.758 -24.547 1 97.06 262 ARG B N 1
ATOM 4011 C CA . ARG B 1 262 ? 10.312 -3.662 -23.719 1 97.06 262 ARG B CA 1
ATOM 4012 C C . ARG B 1 262 ? 10.945 -4.188 -22.438 1 97.06 262 ARG B C 1
ATOM 4014 O O . ARG B 1 262 ? 10.633 -5.289 -22 1 97.06 262 ARG B O 1
ATOM 4021 N N . PRO B 1 263 ? 11.836 -3.408 -21.906 1 97 263 PRO B N 1
ATOM 4022 C CA . PRO B 1 263 ? 12.422 -3.85 -20.641 1 97 263 PRO B CA 1
ATOM 4023 C C . PRO B 1 263 ? 11.367 -4.074 -19.547 1 97 263 PRO B C 1
ATOM 4025 O O . PRO B 1 263 ? 10.328 -3.416 -19.547 1 97 263 PRO B O 1
ATOM 4028 N N . ALA B 1 264 ? 11.688 -5.027 -18.672 1 98.44 264 ALA B N 1
ATOM 4029 C CA . ALA B 1 264 ? 10.836 -5.199 -17.484 1 98.44 264 ALA B CA 1
ATOM 4030 C C . ALA B 1 264 ? 10.867 -3.955 -16.609 1 98.44 264 ALA B C 1
ATOM 4032 O O . ALA B 1 264 ? 11.891 -3.271 -16.516 1 98.44 264 ALA B O 1
ATOM 4033 N N . LEU B 1 265 ? 9.766 -3.652 -15.984 1 97.19 265 LEU B N 1
ATOM 4034 C CA . LEU B 1 265 ? 9.742 -2.582 -14.992 1 97.19 265 LEU B CA 1
ATOM 4035 C C . LEU B 1 265 ? 10.641 -2.918 -13.805 1 97.19 265 LEU B C 1
ATOM 4037 O O . LEU B 1 265 ? 10.688 -4.07 -13.367 1 97.19 265 LEU B O 1
ATOM 4041 N N . THR B 1 266 ? 11.297 -1.914 -13.336 1 97.19 266 THR B N 1
ATOM 4042 C CA . THR B 1 266 ? 12.242 -2.119 -12.242 1 97.19 266 THR B CA 1
ATOM 4043 C C . THR B 1 266 ? 11.539 -2.037 -10.898 1 97.19 266 THR B C 1
ATOM 4045 O O . THR B 1 266 ? 10.391 -1.58 -10.812 1 97.19 266 THR B O 1
ATOM 4048 N N . PHE B 1 267 ? 12.289 -2.531 -9.883 1 97.31 267 PHE B N 1
ATOM 4049 C CA . PHE B 1 267 ? 11.805 -2.344 -8.516 1 97.31 267 PHE B CA 1
ATOM 4050 C C . PHE B 1 267 ? 11.617 -0.863 -8.211 1 97.31 267 PHE B C 1
ATOM 4052 O O . PHE B 1 267 ? 10.641 -0.478 -7.559 1 97.31 267 PHE B O 1
ATOM 4059 N N . ALA B 1 268 ? 12.461 -0.077 -8.695 1 93.56 268 ALA B N 1
ATOM 4060 C CA . ALA B 1 268 ? 12.352 1.367 -8.508 1 93.56 268 ALA B CA 1
ATOM 4061 C C . ALA B 1 268 ? 11.062 1.903 -9.125 1 93.56 268 ALA B C 1
ATOM 4063 O O . ALA B 1 268 ? 10.406 2.779 -8.555 1 93.56 268 ALA B O 1
ATOM 4064 N N . ASP B 1 269 ? 10.734 1.38 -10.289 1 91.44 269 ASP B N 1
ATOM 4065 C CA . ASP B 1 269 ? 9.469 1.761 -10.914 1 91.44 269 ASP B CA 1
ATOM 4066 C C . ASP B 1 269 ? 8.281 1.451 -10 1 91.44 269 ASP B C 1
ATOM 4068 O O . ASP B 1 269 ? 7.398 2.287 -9.828 1 91.44 269 ASP B O 1
ATOM 4072 N N . TRP B 1 270 ? 8.336 0.293 -9.43 1 93.81 270 TRP B N 1
ATOM 4073 C CA . TRP B 1 270 ? 7.242 -0.115 -8.555 1 93.81 270 TRP B CA 1
ATOM 4074 C C . TRP B 1 270 ? 7.16 0.785 -7.328 1 93.81 270 TRP B C 1
ATOM 4076 O O . TRP B 1 270 ? 6.07 1.194 -6.922 1 93.81 270 TRP B O 1
ATOM 4086 N N . VAL B 1 271 ? 8.297 1.064 -6.707 1 92.44 271 VAL B N 1
ATOM 4087 C CA . VAL B 1 271 ? 8.344 1.898 -5.512 1 92.44 271 VAL B CA 1
ATOM 4088 C C . VAL B 1 271 ? 7.77 3.279 -5.82 1 92.44 271 VAL B C 1
ATOM 4090 O O . VAL B 1 271 ? 7.012 3.836 -5.023 1 92.44 271 VAL B O 1
ATOM 4093 N N . ARG B 1 272 ? 8.125 3.789 -6.93 1 84.12 272 ARG B N 1
ATOM 4094 C CA . ARG B 1 272 ? 7.602 5.094 -7.316 1 84.12 272 ARG B CA 1
ATOM 4095 C C . ARG B 1 272 ? 6.078 5.062 -7.41 1 84.12 272 ARG B C 1
ATOM 4097 O O . ARG B 1 272 ? 5.402 5.977 -6.934 1 84.12 272 ARG B O 1
ATOM 4104 N N . ASP B 1 273 ? 5.574 3.973 -7.988 1 82.44 273 ASP B N 1
ATOM 4105 C CA . ASP B 1 273 ? 4.129 3.812 -8.141 1 82.44 273 ASP B CA 1
ATOM 4106 C C . ASP B 1 273 ? 3.449 3.664 -6.781 1 82.44 273 ASP B C 1
ATOM 4108 O O . ASP B 1 273 ? 2.256 3.941 -6.645 1 82.44 273 ASP B O 1
ATOM 4112 N N . ASN B 1 274 ? 4.219 3.268 -5.746 1 86.62 274 ASN B N 1
ATOM 4113 C CA . ASN B 1 274 ? 3.646 2.951 -4.441 1 86.62 274 ASN B CA 1
ATOM 4114 C C . ASN B 1 274 ? 4.34 3.727 -3.324 1 86.62 274 ASN B C 1
ATOM 4116 O O . ASN B 1 274 ? 4.363 3.279 -2.176 1 86.62 274 ASN B O 1
ATOM 4120 N N . ALA B 1 275 ? 4.945 4.84 -3.623 1 82.75 275 ALA B N 1
ATOM 4121 C CA . ALA B 1 275 ? 5.754 5.613 -2.686 1 82.75 275 ALA B CA 1
ATOM 4122 C C . ALA B 1 275 ? 4.945 6.004 -1.454 1 82.75 275 ALA B C 1
ATOM 4124 O O . ALA B 1 275 ? 5.48 6.078 -0.346 1 82.75 275 ALA B O 1
ATOM 4125 N N . PHE B 1 276 ? 3.658 6.191 -1.626 1 77.12 276 PHE B N 1
ATOM 4126 C CA . PHE B 1 276 ? 2.77 6.629 -0.555 1 77.12 276 PHE B CA 1
ATOM 4127 C C . PHE B 1 276 ? 2.752 5.613 0.581 1 77.12 276 PHE B C 1
ATOM 4129 O O . PHE B 1 276 ? 2.506 5.969 1.735 1 77.12 276 PHE B O 1
ATOM 4136 N N . ALA B 1 277 ? 3.008 4.41 0.229 1 85.06 277 ALA B N 1
ATOM 4137 C CA . ALA B 1 277 ? 2.941 3.342 1.225 1 85.06 277 ALA B CA 1
ATOM 4138 C C . ALA B 1 277 ? 4.113 3.43 2.199 1 85.06 277 ALA B C 1
ATOM 4140 O O . ALA B 1 277 ? 4.07 2.842 3.283 1 85.06 277 ALA B O 1
ATOM 4141 N N . PHE B 1 278 ? 5.133 4.191 1.811 1 87 278 PHE B N 1
ATOM 4142 C CA . PHE B 1 278 ? 6.363 4.188 2.594 1 87 278 PHE B CA 1
ATOM 4143 C C . PHE B 1 278 ? 6.609 5.555 3.221 1 87 278 PHE B C 1
ATOM 4145 O O . PHE B 1 278 ? 7.605 5.754 3.922 1 87 278 PHE B O 1
ATOM 4152 N N . THR B 1 279 ? 5.746 6.391 2.832 1 76.69 279 THR B N 1
ATOM 4153 C CA . THR B 1 279 ? 5.848 7.723 3.416 1 76.69 279 THR B CA 1
ATOM 4154 C C . THR B 1 279 ? 4.93 7.855 4.629 1 76.69 279 THR B C 1
ATOM 4156 O O . THR B 1 279 ? 3.961 7.105 4.766 1 76.69 279 THR B O 1
ATOM 4159 N N . GLU B 1 280 ? 5.332 8.5 5.586 1 61.59 280 GLU B N 1
ATOM 4160 C CA . GLU B 1 280 ? 4.543 8.641 6.809 1 61.59 280 GLU B CA 1
ATOM 4161 C C . GLU B 1 280 ? 3.135 9.141 6.504 1 61.59 280 GLU B C 1
ATOM 4163 O O . GLU B 1 280 ? 2.965 10.195 5.891 1 61.59 280 GLU B O 1
ATOM 4168 N N . PRO B 1 281 ? 2.104 7.988 6.609 1 54.03 281 PRO B N 1
ATOM 4169 C CA . PRO B 1 281 ? 0.783 8.625 6.609 1 54.03 281 PRO B CA 1
ATOM 4170 C C . PRO B 1 281 ? 0.589 9.586 7.781 1 54.03 281 PRO B C 1
ATOM 4172 O O . PRO B 1 281 ? 1.137 9.359 8.859 1 54.03 281 PRO B O 1
ATOM 4175 N N . PHE B 1 282 ? 0.168 10.922 7.824 1 57.12 282 PHE B N 1
ATOM 4176 C CA . PHE B 1 282 ? 0.12 11.625 9.102 1 57.12 282 PHE B CA 1
ATOM 4177 C C . PHE B 1 282 ? -1.21 12.352 9.266 1 57.12 282 PHE B C 1
ATOM 4179 O O . PHE B 1 282 ? -1.865 12.227 10.305 1 57.12 282 PHE B O 1
ATOM 4186 N N . PRO B 1 283 ? -2.359 13.203 9.289 1 54.41 283 PRO B N 1
ATOM 4187 C CA . PRO B 1 283 ? -2.77 13.758 10.586 1 54.41 283 PRO B CA 1
ATOM 4188 C C . PRO B 1 283 ? -3.834 12.906 11.273 1 54.41 283 PRO B C 1
ATOM 4190 O O . PRO B 1 283 ? -4.762 12.422 10.625 1 54.41 283 PRO B O 1
ATOM 4193 N N . SER B 1 284 ? -3.674 11.5 11.992 1 43.69 284 SER B N 1
ATOM 4194 C CA . SER B 1 284 ? -4.402 11.117 13.195 1 43.69 284 SER B CA 1
ATOM 4195 C C . SER B 1 284 ? -4.125 12.094 14.336 1 43.69 284 SER B C 1
ATOM 4197 O O . SER B 1 284 ? -3.076 12.742 14.367 1 43.69 284 SER B O 1
#